Protein AF-A0A6S4TPB3-F1 (afdb_monomer)

Structure (mmCIF, N/CA/C/O backbone):
data_AF-A0A6S4TPB3-F1
#
_entry.id   AF-A0A6S4TPB3-F1
#
loop_
_atom_site.group_PDB
_atom_site.id
_atom_site.type_symbol
_atom_site.label_atom_id
_atom_site.label_alt_id
_atom_site.label_comp_id
_atom_site.label_asym_id
_atom_site.label_entity_id
_atom_site.label_seq_id
_atom_site.pdbx_PDB_ins_code
_atom_site.Cartn_x
_atom_site.Cartn_y
_atom_site.Cartn_z
_atom_site.occupancy
_atom_site.B_iso_or_equiv
_atom_site.auth_seq_id
_atom_site.auth_comp_id
_atom_site.auth_asym_id
_atom_site.auth_atom_id
_atom_site.pdbx_PDB_model_num
ATOM 1 N N . MET A 1 1 ? -7.322 -0.395 4.078 1.00 90.38 1 MET A N 1
ATOM 2 C CA . MET A 1 1 ? -8.090 0.851 3.847 1.00 90.38 1 MET A CA 1
ATOM 3 C C . MET A 1 1 ? -8.067 1.688 5.122 1.00 90.38 1 MET A C 1
ATOM 5 O O . MET A 1 1 ? -7.924 1.115 6.202 1.00 90.38 1 MET A O 1
ATOM 9 N N . LYS A 1 2 ? -8.162 3.016 5.008 1.00 94.06 2 LYS A N 1
ATOM 10 C CA . LYS A 1 2 ? -8.377 3.932 6.131 1.00 94.06 2 LYS A CA 1
ATOM 11 C C . LYS A 1 2 ? -9.705 4.663 5.930 1.00 94.06 2 LYS A C 1
ATOM 13 O O . LYS A 1 2 ? -9.808 5.492 5.024 1.00 94.06 2 LYS A O 1
ATOM 18 N N . ILE A 1 3 ? -10.679 4.342 6.773 1.00 95.12 3 ILE A N 1
ATOM 19 C CA . ILE A 1 3 ? -12.044 4.879 6.738 1.00 95.12 3 ILE A CA 1
ATOM 20 C C . ILE A 1 3 ? -12.196 5.839 7.912 1.00 95.12 3 ILE A C 1
ATOM 22 O O . ILE A 1 3 ? -11.702 5.556 9.001 1.00 95.12 3 ILE A O 1
ATOM 26 N N . ALA A 1 4 ? -12.853 6.970 7.704 1.00 95.12 4 ALA A N 1
ATOM 27 C CA . ALA A 1 4 ? -13.196 7.888 8.771 1.00 95.12 4 ALA A CA 1
ATOM 28 C C . ALA A 1 4 ? -14.699 8.124 8.794 1.00 95.12 4 ALA A C 1
ATOM 30 O O . ALA A 1 4 ? -15.259 8.591 7.810 1.00 95.12 4 ALA A O 1
ATOM 31 N N . ILE A 1 5 ? -15.338 7.808 9.912 1.00 95.12 5 ILE A N 1
ATOM 32 C CA . ILE A 1 5 ? -16.785 7.933 10.063 1.00 95.12 5 ILE A CA 1
ATOM 33 C C . ILE A 1 5 ? -17.069 9.157 10.937 1.00 95.12 5 ILE A C 1
ATOM 35 O O . ILE A 1 5 ? -16.579 9.193 12.074 1.00 95.12 5 ILE A O 1
ATOM 39 N N . PRO A 1 6 ? -17.772 10.184 10.423 1.00 94.00 6 PRO A N 1
ATOM 40 C CA . PRO A 1 6 ? -18.131 11.354 11.213 1.00 94.00 6 PRO A CA 1
ATOM 41 C C . PRO A 1 6 ? -18.925 10.974 12.464 1.00 94.00 6 PRO A C 1
ATOM 43 O O . PRO A 1 6 ? -19.665 9.994 12.476 1.00 94.00 6 PRO A O 1
ATOM 46 N N . ILE A 1 7 ? -18.762 11.757 13.525 1.00 92.56 7 ILE A N 1
ATOM 47 C CA . ILE A 1 7 ? -19.580 11.645 14.734 1.00 92.56 7 ILE A CA 1
ATOM 48 C C . ILE A 1 7 ? -20.771 12.595 14.582 1.00 92.56 7 ILE A C 1
ATOM 50 O O . ILE A 1 7 ? -20.581 13.793 14.334 1.00 92.56 7 ILE A O 1
ATOM 54 N N . VAL A 1 8 ? -21.981 12.057 14.745 1.00 88.81 8 VAL A N 1
ATOM 55 C CA . VAL A 1 8 ? -23.247 12.801 14.667 1.00 88.81 8 VAL A CA 1
ATOM 56 C C . VAL A 1 8 ? -23.288 13.862 15.780 1.00 88.81 8 VAL A C 1
ATOM 58 O O . VAL A 1 8 ? -22.854 13.579 16.895 1.00 88.81 8 VAL A O 1
ATOM 61 N N . PRO A 1 9 ? -23.792 15.088 15.545 1.00 84.12 9 PRO A N 1
ATOM 62 C CA . PRO A 1 9 ? -23.978 16.069 16.613 1.00 84.12 9 PRO A CA 1
ATOM 63 C C . PRO A 1 9 ? -24.867 15.542 17.739 1.00 84.12 9 PRO A C 1
ATOM 65 O O . PRO A 1 9 ? -25.877 14.886 17.493 1.00 84.12 9 PRO A O 1
ATOM 68 N N . GLY A 1 10 ? -24.551 15.901 18.981 1.00 83.19 10 GLY A N 1
ATOM 69 C CA . GLY A 1 10 ? -25.346 15.476 20.128 1.00 83.19 10 GLY A CA 1
ATOM 70 C C . GLY A 1 10 ? -25.009 16.216 21.415 1.00 83.19 10 GLY A C 1
ATOM 71 O O . GLY A 1 10 ? -24.474 17.323 21.416 1.00 83.19 10 GLY A O 1
ATOM 72 N N . VAL A 1 11 ? -25.296 15.581 22.552 1.00 79.44 11 VAL A N 1
ATOM 73 C CA . VAL A 1 11 ? -25.060 16.141 23.902 1.00 79.44 11 VAL A CA 1
ATOM 74 C C . VAL A 1 11 ? -23.579 16.420 24.215 1.00 79.44 11 VAL A C 1
ATOM 76 O O . VAL A 1 11 ? -23.253 17.160 25.146 1.00 79.44 11 VAL A O 1
ATOM 79 N N . TYR A 1 12 ? -22.682 15.831 23.428 1.00 83.75 12 TYR A N 1
ATOM 80 C CA . TYR A 1 12 ? -21.226 15.966 23.479 1.00 83.75 12 TYR A CA 1
ATOM 81 C C . TYR A 1 12 ? -20.685 16.972 22.448 1.00 83.75 12 TYR A C 1
ATOM 83 O O . TYR A 1 12 ? -19.485 17.020 22.198 1.00 83.75 12 TYR A O 1
ATOM 91 N N . THR A 1 13 ? -21.544 17.781 21.831 1.00 84.50 13 THR A N 1
ATOM 92 C CA . THR A 1 13 ? -21.134 18.839 20.904 1.00 84.50 13 THR A CA 1
ATOM 93 C C . THR A 1 13 ? -20.881 20.155 21.647 1.00 84.50 13 THR A C 1
ATOM 95 O O . THR A 1 13 ? -21.700 20.605 22.447 1.00 84.50 13 THR A O 1
ATOM 98 N N . GLN A 1 14 ? -19.748 20.798 21.359 1.00 77.94 14 GLN A N 1
ATOM 99 C CA . GLN A 1 14 ? -19.389 22.142 21.810 1.00 77.94 14 GLN A CA 1
ATOM 100 C C . GLN A 1 14 ? -19.292 23.090 20.614 1.00 77.94 14 GLN A C 1
ATOM 102 O O . GLN A 1 14 ? -18.435 22.908 19.754 1.00 77.94 14 GLN A O 1
ATOM 107 N N . GLY A 1 15 ? -20.121 24.139 20.589 1.00 70.31 15 GLY A N 1
ATOM 108 C CA . GLY A 1 15 ? -20.014 25.239 19.621 1.00 70.31 15 GLY A CA 1
ATOM 109 C C . GLY A 1 15 ? -19.819 24.803 18.158 1.00 70.31 15 GLY A C 1
ATOM 110 O O . GLY A 1 15 ? -20.157 23.691 17.762 1.00 70.31 15 GLY A O 1
ATOM 111 N N . GLY A 1 16 ? -19.264 25.693 17.337 1.00 62.19 16 GLY A N 1
ATOM 112 C CA . GLY A 1 16 ? -18.880 25.368 15.967 1.00 62.19 16 GLY A CA 1
ATOM 113 C C . GLY A 1 16 ? -17.705 26.218 15.500 1.00 62.19 16 GLY A C 1
ATOM 114 O O . GLY A 1 16 ? -17.687 27.427 15.731 1.00 62.19 16 GLY A O 1
ATOM 115 N N . GLN A 1 17 ? -16.725 25.586 14.861 1.00 60.69 17 GLN A N 1
ATOM 116 C CA . GLN A 1 17 ? -15.581 26.218 14.215 1.00 60.69 17 GLN A CA 1
ATOM 117 C C . GLN A 1 17 ? -15.861 26.376 12.723 1.00 60.69 17 GLN A C 1
ATOM 119 O O . GLN A 1 17 ? -16.229 25.423 12.045 1.00 60.69 17 GLN A O 1
ATOM 124 N N . SER A 1 18 ? -15.689 27.584 12.201 1.00 57.62 18 SER A N 1
ATOM 125 C CA . SER A 1 18 ? -15.836 27.865 10.772 1.00 57.62 18 SER A CA 1
ATOM 126 C C . SER A 1 18 ? -14.761 27.143 9.956 1.00 57.62 18 SER A C 1
ATOM 128 O O . SER A 1 18 ? -13.581 27.224 10.310 1.00 57.62 18 SER A O 1
ATOM 130 N N . CYS A 1 19 ? -15.151 26.464 8.875 1.00 54.72 19 CYS A N 1
ATOM 131 C CA . CYS A 1 19 ? -14.202 25.831 7.960 1.00 54.72 19 CYS A CA 1
ATOM 132 C C . CYS A 1 19 ? -13.702 26.813 6.892 1.00 54.72 19 CYS A C 1
ATOM 134 O O . CYS A 1 19 ? -14.390 27.765 6.520 1.00 54.72 19 CYS A O 1
ATOM 136 N N . TYR A 1 20 ? -12.469 26.589 6.434 1.00 48.22 20 TYR A N 1
ATOM 137 C CA . TYR A 1 20 ? -11.860 27.338 5.337 1.00 48.22 20 TYR A CA 1
ATOM 138 C C . TYR A 1 20 ? -11.882 26.447 4.098 1.00 48.22 20 TYR A C 1
ATOM 140 O O . TYR A 1 20 ? -11.286 25.371 4.122 1.00 48.22 20 TYR A O 1
ATOM 148 N N . ASP A 1 21 ? -12.587 26.854 3.042 1.00 48.59 21 ASP A N 1
ATOM 149 C CA . ASP A 1 21 ? -12.849 25.966 1.902 1.00 48.59 21 ASP A CA 1
ATOM 150 C C . ASP A 1 21 ? -11.770 25.989 0.811 1.00 48.59 21 ASP A C 1
ATOM 152 O O . ASP A 1 21 ? -11.803 25.160 -0.094 1.00 48.59 21 ASP A O 1
ATOM 156 N N . GLY A 1 22 ? -10.792 26.898 0.887 1.00 46.72 22 GLY A N 1
ATOM 157 C CA . GLY A 1 22 ? -9.635 26.967 -0.014 1.00 46.72 22 GLY A CA 1
ATOM 158 C C . GLY A 1 22 ? -9.938 27.212 -1.503 1.00 46.72 22 GLY A C 1
ATOM 159 O O . GLY A 1 22 ? -9.015 27.552 -2.239 1.00 46.72 22 GLY A O 1
ATOM 160 N N . GLN A 1 23 ? -11.191 27.082 -1.946 1.00 42.72 23 GLN A N 1
ATOM 161 C CA . GLN A 1 23 ? -11.631 27.252 -3.331 1.00 42.72 23 GLN A CA 1
ATOM 162 C C . GLN A 1 23 ? -12.417 28.551 -3.547 1.00 42.72 23 GLN A C 1
ATOM 164 O O . GLN A 1 23 ? -12.307 29.139 -4.619 1.00 42.72 23 GLN A O 1
ATOM 169 N N . SER A 1 24 ? -13.137 29.053 -2.535 1.00 37.12 24 SER A N 1
ATOM 170 C CA . SER A 1 24 ? -13.974 30.262 -2.655 1.00 37.12 24 SER A CA 1
ATOM 171 C C . SER A 1 24 ? -13.368 31.501 -1.991 1.00 37.12 24 SER A C 1
ATOM 173 O O . SER A 1 24 ? -13.939 32.586 -2.077 1.00 37.12 24 SER A O 1
ATOM 175 N N . GLY A 1 25 ? -12.272 31.353 -1.239 1.00 34.28 25 GLY A N 1
ATOM 176 C CA . GLY A 1 25 ? -11.773 32.416 -0.356 1.00 34.28 25 GLY A CA 1
ATOM 177 C C . GLY A 1 25 ? -12.753 32.799 0.769 1.00 34.28 25 GLY A C 1
ATOM 178 O O . GLY A 1 25 ? -12.584 33.852 1.382 1.00 34.28 25 GLY A O 1
ATOM 179 N N . GLY A 1 26 ? -13.766 31.965 1.041 1.00 33.31 26 GLY A N 1
ATOM 180 C CA . GLY A 1 26 ? -14.837 32.215 2.006 1.00 33.31 26 GLY A CA 1
ATOM 181 C C . GLY A 1 26 ? -14.881 31.186 3.140 1.00 33.31 26 GLY A C 1
ATOM 182 O O . GLY A 1 26 ? -14.382 30.069 3.020 1.00 33.31 26 GLY A O 1
ATOM 183 N N . LEU A 1 27 ? -15.485 31.579 4.266 1.00 40.00 27 LEU A N 1
ATOM 184 C CA . LEU A 1 27 ? -15.839 30.672 5.361 1.00 40.00 27 LEU A CA 1
ATOM 185 C C . LEU A 1 27 ? -17.149 29.957 4.987 1.00 40.00 27 LEU A C 1
ATOM 187 O O . LEU A 1 27 ? -18.155 30.631 4.765 1.00 40.00 27 LEU A O 1
ATOM 191 N N . ARG A 1 28 ? -17.162 28.621 4.943 1.00 51.31 28 ARG A N 1
ATOM 192 C CA . ARG A 1 28 ? -18.401 27.813 4.905 1.00 51.31 28 ARG A CA 1
ATOM 193 C C . ARG A 1 28 ? -18.600 27.074 6.234 1.00 51.31 28 ARG A C 1
ATOM 195 O O . ARG A 1 28 ? -17.828 27.278 7.174 1.00 51.31 28 ARG A O 1
ATOM 202 N N . ASP A 1 29 ? -19.700 26.325 6.314 1.00 53.91 29 ASP A N 1
ATOM 203 C CA . ASP A 1 29 ? -20.302 25.611 7.451 1.00 53.91 29 ASP A CA 1
ATOM 204 C C . ASP A 1 29 ? -19.450 25.435 8.716 1.00 53.91 29 ASP A C 1
ATOM 206 O O . ASP A 1 29 ? -18.277 25.055 8.704 1.00 53.91 29 ASP A O 1
ATOM 210 N N . ARG A 1 30 ? -20.076 25.685 9.868 1.00 63.53 30 ARG A N 1
ATOM 211 C CA . ARG A 1 30 ? -19.435 25.467 11.163 1.00 63.53 30 ARG A CA 1
ATOM 212 C C . ARG A 1 30 ? -19.332 23.967 11.444 1.00 63.53 30 ARG A C 1
ATOM 214 O O . ARG A 1 30 ? -20.343 23.320 11.695 1.00 63.53 30 ARG A O 1
ATOM 221 N N . LEU A 1 31 ? -18.111 23.438 11.485 1.00 78.19 31 LEU A N 1
ATOM 222 C CA . LEU A 1 31 ? -17.837 22.109 12.025 1.00 78.19 31 LEU A CA 1
ATOM 223 C C . LEU A 1 31 ? -17.945 22.161 13.546 1.00 78.19 31 LEU A C 1
ATOM 225 O O . LEU A 1 31 ? -17.291 22.976 14.197 1.00 78.19 31 LEU A O 1
ATOM 229 N N . TRP A 1 32 ? -18.758 21.295 14.134 1.00 80.69 32 TRP A N 1
ATOM 230 C CA . TRP A 1 32 ? -18.846 21.204 15.587 1.00 80.69 32 TRP A CA 1
ATOM 231 C C . TRP A 1 32 ? -17.555 20.676 16.212 1.00 80.69 32 TRP A C 1
ATOM 233 O O . TRP A 1 32 ? -16.871 19.815 15.654 1.00 80.69 32 TRP A O 1
ATOM 243 N N . VAL A 1 33 ? -17.255 21.168 17.415 1.00 85.12 33 VAL A N 1
ATOM 244 C CA . VAL A 1 33 ? -16.157 20.655 18.237 1.00 85.12 33 VAL A CA 1
ATOM 245 C C . VAL A 1 33 ? -16.698 19.540 19.125 1.00 85.12 33 VAL A C 1
ATOM 247 O O . VAL A 1 33 ? -17.752 19.674 19.746 1.00 85.12 33 VAL A O 1
ATOM 250 N N . LEU A 1 34 ? -15.982 18.422 19.190 1.00 89.19 34 LEU A N 1
ATOM 251 C CA . LEU A 1 34 ? -16.302 17.319 20.090 1.00 89.19 34 LEU A CA 1
ATOM 252 C C . LEU A 1 34 ? -15.844 17.628 21.522 1.00 89.19 34 LEU A C 1
ATOM 254 O O . LEU A 1 34 ? -14.660 17.889 21.748 1.00 89.19 34 LEU A O 1
ATOM 258 N N . ASP A 1 35 ? -16.759 17.516 22.482 1.00 90.44 35 ASP A N 1
ATOM 259 C CA . ASP A 1 35 ? -16.462 17.416 23.909 1.00 90.44 35 ASP A CA 1
ATOM 260 C C . ASP A 1 35 ? -15.967 16.001 24.223 1.00 90.44 35 ASP A C 1
ATOM 262 O O . ASP A 1 35 ? -16.756 15.086 24.474 1.00 90.44 35 ASP A O 1
ATOM 266 N N . PHE A 1 36 ? -14.647 15.809 24.190 1.00 90.31 36 PHE A N 1
ATOM 267 C CA . PHE A 1 36 ? -14.046 14.503 24.459 1.00 90.31 36 PHE A CA 1
ATOM 268 C C . PHE A 1 36 ? -14.436 13.948 25.832 1.00 90.31 36 PHE A C 1
ATOM 270 O O . PHE A 1 36 ? -14.666 12.748 25.935 1.00 90.31 36 PHE A O 1
ATOM 277 N N . ALA A 1 37 ? -14.546 14.788 26.867 1.00 89.00 37 ALA A N 1
ATOM 278 C CA . ALA A 1 37 ? -14.877 14.328 28.214 1.00 89.00 37 ALA A CA 1
ATOM 279 C C . ALA A 1 37 ? -16.302 13.768 28.275 1.00 89.00 37 ALA A C 1
ATOM 281 O O . ALA A 1 37 ? -16.506 12.661 28.773 1.00 89.00 37 ALA A O 1
ATOM 282 N N . LYS A 1 38 ? -17.282 14.491 27.714 1.00 90.25 38 LYS A N 1
ATOM 283 C CA . LYS A 1 38 ? -18.666 13.998 27.637 1.00 90.25 38 LYS A CA 1
ATOM 284 C C . LYS A 1 38 ? -18.782 12.765 26.753 1.00 90.25 38 LYS A C 1
ATOM 286 O O . LYS A 1 38 ? -19.474 11.822 27.122 1.00 90.25 38 LYS A O 1
ATOM 291 N N . PHE A 1 39 ? -18.100 12.759 25.609 1.00 90.94 39 PHE A N 1
ATOM 292 C CA . PHE A 1 39 ? -18.124 11.615 24.704 1.00 90.94 39 PHE A CA 1
ATOM 293 C C . PHE A 1 39 ? -17.529 10.365 25.365 1.00 90.94 39 PHE A C 1
ATOM 295 O O . PHE A 1 39 ? -18.116 9.289 25.282 1.00 90.94 39 PHE A O 1
ATOM 302 N N . ALA A 1 40 ? -16.422 10.505 26.099 1.00 89.38 40 ALA A N 1
ATOM 303 C CA . ALA A 1 40 ? -15.818 9.411 26.855 1.00 89.38 40 ALA A CA 1
ATOM 304 C C . ALA A 1 40 ? -16.674 8.931 28.026 1.00 89.38 40 ALA A C 1
ATOM 306 O O . ALA A 1 40 ? -16.785 7.728 28.236 1.00 89.38 40 ALA A O 1
ATOM 307 N N . ALA A 1 41 ? -17.331 9.841 28.747 1.00 87.31 41 ALA A N 1
ATOM 308 C CA . ALA A 1 41 ? -18.255 9.466 29.813 1.00 87.31 41 ALA A CA 1
ATOM 309 C C . ALA A 1 41 ? -19.446 8.637 29.298 1.00 87.31 41 ALA A C 1
ATOM 311 O O . ALA A 1 41 ? -19.940 7.774 30.017 1.00 87.31 41 ALA A O 1
ATOM 312 N N . LEU A 1 42 ? -19.892 8.887 28.062 1.00 87.56 42 LEU A N 1
ATOM 313 C CA . LEU A 1 42 ? -20.992 8.153 27.431 1.00 87.56 42 LEU A CA 1
ATOM 314 C C . LEU A 1 42 ? -20.561 6.808 26.846 1.00 87.56 42 LEU A C 1
ATOM 316 O O . LEU A 1 42 ? -21.294 5.834 26.961 1.00 87.56 42 LEU A O 1
ATOM 320 N N . THR A 1 43 ? -19.393 6.765 26.208 1.00 86.88 43 THR A N 1
ATOM 321 C CA . THR A 1 43 ? -18.964 5.616 25.391 1.00 86.88 43 THR A CA 1
ATOM 322 C C . THR A 1 43 ? -17.931 4.720 26.071 1.00 86.88 43 THR A C 1
ATOM 324 O O . THR A 1 43 ? -17.576 3.674 25.539 1.00 86.88 43 THR A O 1
ATOM 327 N N . GLY A 1 44 ? -17.393 5.134 27.220 1.00 85.94 44 GLY A N 1
ATOM 328 C CA . GLY A 1 44 ? -16.369 4.388 27.951 1.00 85.94 44 GLY A CA 1
ATOM 329 C C . GLY A 1 44 ? -14.978 4.398 27.305 1.00 85.94 44 GLY A C 1
ATOM 330 O O . GLY A 1 44 ? -14.087 3.700 27.791 1.00 85.94 44 GLY A O 1
ATOM 331 N N . ILE A 1 45 ? -14.757 5.173 26.235 1.00 87.31 45 ILE A N 1
ATOM 332 C CA . ILE A 1 45 ? -13.441 5.253 25.587 1.00 87.31 45 ILE A CA 1
ATOM 333 C C . ILE A 1 45 ? -12.389 5.869 26.513 1.00 87.31 45 ILE A C 1
ATOM 335 O O . ILE A 1 45 ? -12.651 6.780 27.302 1.00 87.31 45 ILE A O 1
ATOM 339 N N . SER A 1 46 ? -11.151 5.406 26.366 1.00 86.75 46 SER A N 1
ATOM 340 C CA . SER A 1 46 ? -10.025 5.950 27.118 1.00 86.75 46 SER A CA 1
ATOM 341 C C . SER A 1 46 ? -9.490 7.238 26.481 1.00 86.75 46 SER A C 1
ATOM 343 O O . SER A 1 46 ? -9.407 7.366 25.261 1.00 86.75 46 SER A O 1
ATOM 345 N N . LEU A 1 47 ? -9.106 8.213 27.308 1.00 89.06 47 LEU A N 1
ATOM 346 C CA . LEU A 1 47 ? -8.538 9.486 26.856 1.00 89.06 47 LEU A CA 1
ATOM 347 C C . LEU A 1 47 ? -7.117 9.679 27.381 1.00 89.06 47 LEU A C 1
ATOM 349 O O . LEU A 1 47 ? -6.726 9.135 28.413 1.00 89.06 47 LEU A O 1
ATOM 353 N N . ARG A 1 48 ? -6.356 10.524 26.687 1.00 87.69 48 ARG A N 1
ATOM 354 C CA . ARG A 1 48 ? -5.092 11.097 27.152 1.00 87.69 48 ARG A CA 1
ATOM 355 C C . ARG A 1 48 ? -5.237 12.606 27.286 1.00 87.69 48 ARG A C 1
ATOM 357 O O . ARG A 1 48 ? -5.752 13.257 26.381 1.00 87.69 48 ARG A O 1
ATOM 364 N N . ALA A 1 49 ? -4.735 13.157 28.382 1.00 88.00 49 ALA A N 1
ATOM 365 C CA . ALA A 1 49 ? -4.580 14.596 28.558 1.00 88.00 49 ALA A CA 1
ATOM 366 C C . ALA A 1 49 ? -3.150 14.999 28.192 1.00 88.00 49 ALA A C 1
ATOM 368 O O . ALA A 1 49 ? -2.204 14.332 28.620 1.00 88.00 49 ALA A O 1
ATOM 369 N N . ARG A 1 50 ? -2.976 16.079 27.420 1.00 86.25 50 ARG A N 1
ATOM 370 C CA . ARG A 1 50 ? -1.633 16.633 27.179 1.00 86.25 50 ARG A CA 1
ATOM 371 C C . ARG A 1 50 ? -1.155 17.494 28.347 1.00 86.25 50 ARG A C 1
ATOM 373 O O . ARG A 1 50 ? 0.043 17.542 28.608 1.00 86.25 50 ARG A O 1
ATOM 380 N N . SER A 1 51 ? -2.079 18.138 29.057 1.00 87.25 51 SER A N 1
ATOM 381 C CA . SER A 1 51 ? -1.759 18.998 30.192 1.00 87.25 51 SER A CA 1
ATOM 382 C C . SER A 1 51 ? -2.636 18.666 31.395 1.00 87.25 51 SER A C 1
ATOM 384 O O . SER A 1 51 ? -3.855 18.504 31.279 1.00 87.25 51 SER A O 1
ATOM 386 N N . VAL A 1 52 ? -1.987 18.552 32.553 1.00 89.06 52 VAL A N 1
ATOM 387 C CA . VAL A 1 52 ? -2.621 18.325 33.852 1.00 89.06 52 VAL A CA 1
ATOM 388 C C . VAL A 1 52 ? -2.188 19.456 34.768 1.00 89.06 52 VAL A C 1
ATOM 390 O O . VAL A 1 52 ? -1.004 19.590 35.076 1.00 89.06 52 VAL A O 1
ATOM 393 N N . THR A 1 53 ? -3.143 20.273 35.188 1.00 90.75 53 THR A N 1
ATOM 394 C CA . THR A 1 53 ? -2.940 21.295 36.218 1.00 90.75 53 THR A CA 1
ATOM 395 C C . THR A 1 53 ? -3.652 20.868 37.493 1.00 90.75 53 THR A C 1
ATOM 397 O O . THR A 1 53 ? -4.493 19.975 37.469 1.00 90.75 53 THR A O 1
ATOM 400 N N . PHE A 1 54 ? -3.308 21.464 38.629 1.00 89.44 54 PHE A N 1
ATOM 401 C CA . PHE A 1 54 ? -4.004 21.214 39.889 1.00 89.44 54 PHE A CA 1
ATOM 402 C C . PHE A 1 54 ? -4.733 22.487 40.300 1.00 89.44 54 PHE A C 1
ATOM 404 O O . PHE A 1 54 ? -4.178 23.579 40.208 1.00 89.44 54 PHE A O 1
ATOM 411 N N . SER A 1 55 ? -5.987 22.342 40.711 1.00 89.56 55 SER A N 1
ATOM 412 C CA . SER A 1 55 ? -6.753 23.427 41.328 1.00 89.56 55 SER A CA 1
ATOM 413 C C . SER A 1 55 ? -6.169 23.820 42.686 1.00 89.56 55 SER A C 1
ATOM 415 O O . SER A 1 55 ? -5.420 23.054 43.294 1.00 89.56 55 SER A O 1
ATOM 417 N N . ASP A 1 56 ? -6.607 24.964 43.214 1.00 88.00 56 ASP A N 1
ATOM 418 C CA . ASP A 1 56 ? -6.260 25.429 44.565 1.00 88.00 56 ASP A CA 1
ATOM 419 C C . ASP A 1 56 ? -6.649 24.420 45.666 1.00 88.00 56 ASP A C 1
ATOM 421 O O . ASP A 1 56 ? -6.046 24.389 46.734 1.00 88.00 56 ASP A O 1
ATOM 425 N N . ALA A 1 57 ? -7.623 23.542 45.394 1.00 88.88 57 ALA A N 1
ATOM 426 C CA . ALA A 1 57 ? -8.041 22.445 46.271 1.00 88.88 57 ALA A CA 1
ATOM 427 C C . ALA A 1 57 ? -7.251 21.133 46.054 1.00 88.88 57 ALA A C 1
ATOM 429 O O . ALA A 1 57 ? -7.639 20.082 46.567 1.00 88.88 57 ALA A O 1
ATOM 430 N N . GLY A 1 58 ? -6.182 21.157 45.251 1.00 86.75 58 GLY A N 1
ATOM 431 C CA . GLY A 1 58 ? -5.333 19.999 44.952 1.00 86.75 58 GLY A CA 1
ATOM 432 C C . GLY A 1 58 ? -5.952 18.968 44.000 1.00 86.75 58 GLY A C 1
ATOM 433 O O . GLY A 1 58 ? -5.384 17.894 43.820 1.00 86.75 58 GLY A O 1
ATOM 434 N N . GLN A 1 59 ? -7.101 19.262 43.381 1.00 84.88 59 GLN A N 1
ATOM 435 C CA . GLN A 1 59 ? -7.744 18.354 42.422 1.00 84.88 59 GLN A CA 1
ATOM 436 C C . GLN A 1 59 ? -7.145 18.509 41.019 1.00 84.88 59 GLN A C 1
ATOM 438 O O . GLN A 1 59 ? -6.977 19.655 40.582 1.00 84.88 59 GLN A O 1
ATOM 443 N N . PRO A 1 60 ? -6.862 17.406 40.300 1.00 85.44 60 PRO A N 1
ATOM 444 C CA . PRO A 1 60 ? -6.330 17.465 38.945 1.00 85.44 60 PRO A CA 1
ATOM 445 C C . PRO A 1 60 ? -7.387 17.970 37.953 1.00 85.44 60 PRO A C 1
ATOM 447 O O . PRO A 1 60 ? -8.517 17.486 37.911 1.00 85.44 60 PRO A O 1
ATOM 450 N N . ILE A 1 61 ? -6.991 18.926 37.120 1.00 85.25 61 ILE A N 1
ATOM 451 C CA . ILE A 1 61 ? -7.735 19.464 35.986 1.00 85.25 61 ILE A CA 1
ATOM 452 C C . ILE A 1 61 ? -7.032 18.987 34.716 1.00 85.25 61 ILE A C 1
ATOM 454 O O . ILE A 1 61 ? -5.860 19.285 34.478 1.00 85.25 61 ILE A O 1
ATOM 458 N N . PHE A 1 62 ? -7.760 18.246 33.886 1.00 86.69 62 PHE A N 1
ATOM 459 C CA . PHE A 1 62 ? -7.254 17.714 32.626 1.00 86.69 62 PHE A CA 1
ATOM 460 C C . PHE A 1 62 ? -7.625 18.644 31.473 1.00 86.69 62 PHE A C 1
ATOM 462 O O . PHE A 1 62 ? -8.789 19.005 31.305 1.00 86.69 62 PHE A O 1
ATOM 469 N N . SER A 1 63 ? -6.641 19.007 30.657 1.00 83.62 63 SER A N 1
ATOM 470 C CA . SER A 1 63 ? -6.828 19.843 29.470 1.00 83.62 63 SER A CA 1
ATOM 471 C C . SER A 1 63 ? -6.168 19.211 28.247 1.00 83.62 63 SER A C 1
ATOM 473 O O . SER A 1 63 ? -5.327 18.313 28.362 1.00 83.62 63 SER A O 1
ATOM 475 N N . GLU A 1 64 ? -6.599 19.653 27.061 1.00 84.00 64 GLU A N 1
ATOM 476 C CA . GLU A 1 64 ? -6.164 19.094 25.774 1.00 84.00 64 GLU A CA 1
ATOM 477 C C . GLU A 1 64 ? -6.380 17.575 25.696 1.00 84.00 64 GLU A C 1
ATOM 479 O O . GLU A 1 64 ? -5.462 16.789 25.443 1.00 84.00 64 GLU A O 1
ATOM 484 N N . LEU A 1 65 ? -7.620 17.161 25.964 1.00 88.56 65 LEU A N 1
ATOM 485 C CA . LEU A 1 65 ? -8.024 15.765 25.872 1.00 88.56 65 LEU A CA 1
ATOM 486 C C . LEU A 1 65 ? -7.960 15.281 24.421 1.00 88.56 65 LEU A C 1
ATOM 488 O O . LEU A 1 65 ? -8.445 15.936 23.499 1.00 88.56 65 LEU A O 1
ATOM 492 N N . THR A 1 66 ? -7.374 14.106 24.238 1.00 90.81 66 THR A N 1
ATOM 493 C CA . THR A 1 66 ? -7.233 13.424 22.952 1.00 90.81 66 THR A CA 1
ATOM 494 C C . THR A 1 66 ? -7.480 11.933 23.128 1.00 90.81 66 THR A C 1
ATOM 496 O O . THR A 1 66 ? -7.297 11.386 24.214 1.00 90.81 66 THR A O 1
ATOM 499 N N . HIS A 1 67 ? -7.875 11.255 22.056 1.00 90.44 67 HIS A N 1
ATOM 500 C CA . HIS A 1 67 ? -7.896 9.796 22.009 1.00 90.44 67 HIS A CA 1
ATOM 501 C C . HIS A 1 67 ? -6.619 9.313 21.316 1.00 90.44 67 HIS A C 1
ATOM 503 O O . HIS A 1 67 ? -6.223 9.845 20.276 1.00 90.44 67 HIS A O 1
ATOM 509 N N . ALA A 1 68 ? -5.920 8.362 21.931 1.00 86.19 68 ALA A N 1
ATOM 510 C CA . ALA A 1 68 ? -4.722 7.778 21.342 1.00 86.19 68 ALA A CA 1
ATOM 511 C C . ALA A 1 68 ? -5.092 6.589 20.466 1.00 86.19 68 ALA A C 1
ATOM 513 O O . ALA A 1 68 ? -6.085 5.923 20.726 1.00 86.19 68 ALA A O 1
ATOM 514 N N . PHE A 1 69 ? -4.249 6.278 19.479 1.00 84.75 69 PHE A N 1
ATOM 515 C CA . PHE A 1 69 ? -4.433 5.050 18.716 1.00 84.75 69 PHE A CA 1
ATOM 516 C C . PHE A 1 69 ? -4.506 3.845 19.651 1.00 84.75 69 PHE A C 1
ATOM 518 O O . PHE A 1 69 ? -3.578 3.585 20.423 1.00 84.75 69 PHE A O 1
ATOM 525 N N . GLU A 1 70 ? -5.592 3.100 19.524 1.00 83.06 70 GLU A N 1
ATOM 526 C CA . GLU A 1 70 ? -5.784 1.826 20.190 1.00 83.06 70 GLU A CA 1
ATOM 527 C C . GLU A 1 70 ? -6.081 0.737 19.163 1.00 83.06 70 GLU A C 1
ATOM 529 O O . GLU A 1 70 ? -6.525 1.002 18.045 1.00 83.06 70 GLU A O 1
ATOM 534 N N . SER A 1 71 ? -5.760 -0.501 19.526 1.00 81.69 71 SER A N 1
ATOM 535 C CA . SER A 1 71 ? -6.027 -1.676 18.705 1.00 81.69 71 SER A CA 1
ATOM 536 C C . SER A 1 71 ? -7.218 -2.403 19.301 1.00 81.69 71 SER A C 1
ATOM 538 O O . SER A 1 71 ? -7.079 -3.091 20.313 1.00 81.69 71 SER A O 1
ATOM 540 N N . LEU A 1 72 ? -8.374 -2.261 18.669 1.00 74.38 72 LEU A N 1
ATOM 541 C CA . LEU A 1 72 ? -9.608 -2.877 19.123 1.00 74.38 72 LEU A CA 1
ATOM 542 C C . LEU A 1 72 ? -9.588 -4.385 18.859 1.00 74.38 72 LEU A C 1
ATOM 544 O O . LEU A 1 72 ? -9.180 -4.792 17.764 1.00 74.38 72 LEU A O 1
ATOM 548 N N . PRO A 1 73 ? -10.041 -5.219 19.812 1.00 67.44 73 PRO A N 1
ATOM 549 C CA . PRO A 1 73 ? -10.285 -6.629 19.552 1.00 67.44 73 PRO A CA 1
ATOM 550 C C . PRO A 1 73 ? -11.346 -6.753 18.459 1.00 67.44 73 PRO A C 1
ATOM 552 O O . PRO A 1 73 ? -12.479 -6.319 18.631 1.00 67.44 73 PRO A O 1
ATOM 555 N N . SER A 1 74 ? -10.980 -7.343 17.330 1.00 60.97 74 SER A N 1
ATOM 556 C CA . SER A 1 74 ? -11.904 -7.610 16.232 1.00 60.97 74 SER A CA 1
ATOM 557 C C . SER A 1 74 ? -11.667 -9.021 15.719 1.00 60.97 74 SER A C 1
ATOM 559 O O . SER A 1 74 ? -10.557 -9.524 15.879 1.00 60.97 74 SER A O 1
ATOM 561 N N . SER A 1 75 ? -12.698 -9.646 15.145 1.00 61.41 75 SER A N 1
ATOM 562 C CA . SER A 1 75 ? -12.742 -11.035 14.663 1.00 61.41 75 SER A CA 1
ATOM 563 C C . SER A 1 75 ? -11.519 -11.885 15.038 1.00 61.41 75 SER A C 1
ATOM 565 O O . SER A 1 75 ? -11.517 -12.568 16.058 1.00 61.41 75 SER A O 1
ATOM 567 N N . HIS A 1 76 ? -10.437 -11.766 14.263 1.00 58.12 76 HIS A N 1
ATOM 568 C CA . HIS A 1 76 ? -9.198 -12.484 14.530 1.00 58.12 76 HIS A CA 1
ATOM 569 C C . HIS A 1 76 ? -7.929 -11.611 14.618 1.00 58.12 76 HIS A C 1
ATOM 571 O O . HIS A 1 76 ? -6.818 -12.129 14.740 1.00 58.12 76 HIS A O 1
ATOM 577 N N . SER A 1 77 ? -8.056 -10.282 14.545 1.00 66.06 77 SER A N 1
ATOM 578 C CA . SER A 1 77 ? -6.921 -9.351 14.629 1.00 66.06 77 SER A CA 1
ATOM 579 C C . SER A 1 77 ? -7.322 -7.984 15.193 1.00 66.06 77 SER A C 1
ATOM 581 O O . SER A 1 77 ? -8.461 -7.763 15.586 1.00 66.06 77 SER A O 1
ATOM 583 N N . GLY A 1 78 ? -6.374 -7.058 15.323 1.00 73.25 78 GLY A N 1
ATOM 584 C CA . GLY A 1 78 ? -6.657 -5.712 15.816 1.00 73.25 78 GLY A CA 1
ATOM 585 C C . GLY A 1 78 ? -7.180 -4.773 14.728 1.00 73.25 78 GLY A C 1
ATOM 586 O O . GLY A 1 78 ? -6.587 -4.708 13.650 1.00 73.25 78 GLY A O 1
ATOM 587 N N . ILE A 1 79 ? -8.217 -3.980 15.015 1.00 82.19 79 ILE A N 1
ATOM 588 C CA . ILE A 1 79 ? -8.532 -2.774 14.227 1.00 82.19 79 ILE A CA 1
ATOM 589 C C . ILE A 1 79 ? -7.853 -1.587 14.896 1.00 82.19 79 ILE A C 1
ATOM 591 O O . ILE A 1 79 ? -8.153 -1.276 16.046 1.00 82.19 79 ILE A O 1
ATOM 595 N N . ALA A 1 80 ? -6.955 -0.903 14.183 1.00 87.75 80 ALA A N 1
ATOM 596 C CA . ALA A 1 80 ? -6.408 0.347 14.688 1.00 87.75 80 ALA A CA 1
ATOM 597 C C . ALA A 1 80 ? -7.477 1.439 14.587 1.00 87.75 80 ALA A C 1
ATOM 599 O O . ALA A 1 80 ? -8.014 1.687 13.504 1.00 87.75 80 ALA A O 1
ATOM 600 N N . MET A 1 81 ? -7.766 2.087 15.708 1.00 91.44 81 MET A N 1
ATOM 601 C CA . MET A 1 81 ? -8.823 3.079 15.840 1.00 91.44 81 MET A CA 1
ATOM 602 C C . MET A 1 81 ? -8.291 4.328 16.541 1.00 91.44 81 MET A C 1
ATOM 604 O O . MET A 1 81 ? -7.484 4.236 17.467 1.00 91.44 81 MET A O 1
ATOM 608 N N . VAL A 1 82 ? -8.735 5.501 16.088 1.00 94.00 82 VAL A N 1
ATOM 609 C CA . VAL A 1 82 ? -8.517 6.766 16.795 1.00 94.00 82 VAL A CA 1
ATOM 610 C C . VAL A 1 82 ? -9.704 7.708 16.638 1.00 94.00 82 VAL A C 1
ATOM 612 O O . VAL A 1 82 ? -10.254 7.830 15.543 1.00 94.00 82 VAL A O 1
ATOM 615 N N . ILE A 1 83 ? -10.068 8.426 17.700 1.00 93.62 83 ILE A N 1
ATOM 616 C CA . ILE A 1 83 ? -11.026 9.534 17.618 1.00 93.62 83 ILE A CA 1
ATOM 617 C C . ILE A 1 83 ? -10.289 10.841 17.381 1.00 93.62 83 ILE A C 1
ATOM 619 O O . ILE A 1 83 ? -9.353 11.205 18.096 1.00 93.62 83 ILE A O 1
ATOM 623 N N . ARG A 1 84 ? -10.725 11.567 16.356 1.00 93.50 84 ARG A N 1
ATOM 624 C CA . ARG A 1 84 ? -10.122 12.825 15.929 1.00 93.50 84 ARG A CA 1
ATOM 625 C C . ARG A 1 84 ? -11.113 13.958 16.109 1.00 93.50 84 ARG A C 1
ATOM 627 O O . ARG A 1 84 ? -12.285 13.828 15.764 1.00 93.50 84 ARG A O 1
ATOM 634 N N . GLN A 1 85 ? -10.598 15.086 16.585 1.00 91.56 85 GLN A N 1
ATOM 635 C CA . GLN A 1 85 ? -11.319 16.350 16.553 1.00 91.56 85 GLN A CA 1
ATOM 636 C C . GLN A 1 85 ? -11.572 16.793 15.102 1.00 91.56 85 GLN A C 1
ATOM 638 O O . GLN A 1 85 ? -10.852 16.382 14.178 1.00 91.56 85 GLN A O 1
ATOM 643 N N . ALA A 1 86 ? -12.571 17.658 14.924 1.00 88.25 86 ALA A N 1
ATOM 644 C CA . ALA A 1 86 ? -12.753 18.411 13.695 1.00 88.25 86 ALA A CA 1
ATOM 645 C C . ALA A 1 86 ? -11.459 19.142 13.298 1.00 88.25 86 ALA A C 1
ATOM 647 O O . ALA A 1 86 ? -10.726 19.664 14.139 1.00 88.25 86 ALA A O 1
ATOM 648 N N . CYS A 1 87 ? -11.173 19.157 12.000 1.00 86.12 87 CYS A N 1
ATOM 649 C CA . CYS A 1 87 ? -10.047 19.852 11.397 1.00 86.12 87 CYS A CA 1
ATOM 650 C C . CYS A 1 87 ? -10.580 20.816 10.326 1.00 86.12 87 CYS A C 1
ATOM 652 O O . CYS A 1 87 ? -10.762 20.410 9.173 1.00 86.12 87 CYS A O 1
ATOM 654 N N . PRO A 1 88 ? -10.830 22.089 10.694 1.00 77.56 88 PRO A N 1
ATOM 655 C CA . PRO A 1 88 ? -11.380 23.098 9.789 1.00 77.56 88 PRO A CA 1
ATOM 656 C C . PRO A 1 88 ? -10.532 23.359 8.543 1.00 77.56 88 PRO A C 1
ATOM 658 O O . PRO A 1 88 ? -11.084 23.670 7.494 1.00 77.56 88 PRO A O 1
ATOM 661 N N . GLN A 1 89 ? -9.207 23.202 8.641 1.00 76.44 89 GLN A N 1
ATOM 662 C CA . GLN A 1 89 ? -8.268 23.421 7.532 1.00 76.44 89 GLN A CA 1
ATOM 663 C C . GLN A 1 89 ? -8.393 22.365 6.432 1.00 76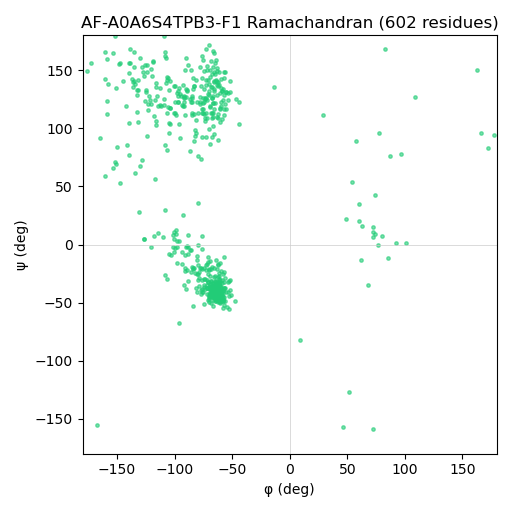.44 89 GLN A C 1
ATOM 665 O O . GLN A 1 89 ? -8.051 22.625 5.285 1.00 76.44 89 GLN A O 1
ATOM 670 N N . SER A 1 90 ? -8.838 21.160 6.785 1.00 74.00 90 SER A N 1
ATOM 671 C CA . SER A 1 90 ? -9.016 20.051 5.842 1.00 74.00 90 SER A CA 1
ATOM 672 C C . SER A 1 90 ? -10.490 19.719 5.607 1.00 74.00 90 SER A C 1
ATOM 674 O O . SER A 1 90 ? -10.781 18.704 4.980 1.00 74.00 90 SER A O 1
ATOM 676 N N . GLY A 1 91 ? -11.412 20.524 6.151 1.00 79.12 91 GLY A N 1
ATOM 677 C CA . GLY A 1 91 ? -12.855 20.280 6.079 1.00 79.12 91 GLY A CA 1
ATOM 678 C C . GLY A 1 91 ? -13.302 18.955 6.711 1.00 79.12 91 GLY A C 1
ATOM 679 O O . GLY A 1 91 ? -14.362 18.445 6.367 1.00 79.12 91 GLY A O 1
ATOM 680 N N . LEU A 1 92 ? -12.497 18.354 7.596 1.00 86.69 92 LEU A N 1
ATOM 681 C CA . LEU A 1 92 ? -12.813 17.052 8.188 1.00 86.69 92 LEU A CA 1
ATOM 682 C C . LEU A 1 92 ? -13.586 17.238 9.500 1.00 86.69 92 LEU A C 1
ATOM 684 O O . LEU A 1 92 ? -13.070 17.912 10.394 1.00 86.69 92 LEU A O 1
ATOM 688 N N . PRO A 1 93 ? -14.757 16.606 9.682 1.00 89.75 93 PRO A N 1
ATOM 689 C CA . PRO A 1 93 ? -15.495 16.680 10.938 1.00 89.75 93 PRO A CA 1
ATOM 690 C C . PRO A 1 93 ? -14.790 15.903 12.060 1.00 89.75 93 PRO A C 1
ATOM 692 O O . PRO A 1 93 ? -13.813 15.167 11.836 1.00 89.75 93 PRO A O 1
ATOM 695 N N . ALA A 1 94 ? -15.300 16.065 13.285 1.00 92.31 94 ALA A N 1
ATOM 696 C CA . ALA A 1 94 ? -14.994 15.136 14.365 1.00 92.31 94 ALA A CA 1
ATOM 697 C C . ALA A 1 94 ? -15.438 13.729 13.945 1.00 92.31 94 ALA A C 1
ATOM 699 O O . ALA A 1 94 ? -16.521 13.559 13.384 1.00 92.31 94 ALA A O 1
ATOM 700 N N . ARG A 1 95 ? -14.569 12.735 14.129 1.00 93.88 95 ARG A N 1
ATOM 701 C CA . ARG A 1 95 ? -14.719 11.429 13.470 1.00 93.88 95 ARG A CA 1
ATOM 702 C C . ARG A 1 95 ? -13.964 10.325 14.190 1.00 93.88 95 ARG A C 1
ATOM 704 O O . ARG A 1 95 ? -12.975 10.588 14.879 1.00 93.88 95 ARG A O 1
ATOM 711 N N . VAL A 1 96 ? -14.368 9.090 13.928 1.00 94.94 96 VAL A N 1
ATOM 712 C CA . VAL A 1 96 ? -13.603 7.890 14.270 1.00 94.94 96 VAL A CA 1
ATOM 713 C C . VAL A 1 96 ? -12.878 7.400 13.025 1.00 94.94 96 VAL A C 1
ATOM 715 O O . VAL A 1 96 ? -13.497 7.143 11.996 1.00 94.94 96 VAL A O 1
ATOM 718 N N . GLU A 1 97 ? -11.554 7.295 13.095 1.00 95.50 97 GLU A N 1
ATOM 719 C CA . GLU A 1 97 ? -10.732 6.742 12.021 1.00 95.50 97 GLU A CA 1
ATOM 720 C C . GLU A 1 97 ? -10.426 5.271 12.300 1.00 95.50 97 GLU A C 1
ATOM 722 O O . GLU A 1 97 ? -9.796 4.952 13.306 1.00 95.50 97 GLU A O 1
ATOM 727 N N . PHE A 1 98 ? -10.798 4.399 11.366 1.00 93.31 98 PHE A N 1
ATOM 728 C CA . PHE A 1 98 ? -10.455 2.983 11.349 1.00 93.31 98 PHE A CA 1
ATOM 729 C C . PHE A 1 98 ? -9.369 2.714 10.311 1.00 93.31 98 PHE A C 1
ATOM 731 O O . PHE A 1 98 ? -9.462 3.143 9.158 1.00 93.31 98 PHE A O 1
ATOM 738 N N . GLN A 1 99 ? -8.342 1.964 10.700 1.00 90.44 99 GLN A N 1
ATOM 739 C CA . GLN A 1 99 ? -7.294 1.497 9.803 1.00 90.44 99 GLN A CA 1
ATOM 740 C C . GLN A 1 99 ? -7.051 0.005 10.021 1.00 90.44 99 GLN A C 1
ATOM 742 O O . GLN A 1 99 ? -6.549 -0.415 11.062 1.00 90.44 99 GLN A O 1
ATOM 747 N N . CYS A 1 100 ? -7.363 -0.802 9.007 1.00 86.31 100 CYS A N 1
ATOM 748 C CA . CYS A 1 100 ? -7.060 -2.228 9.026 1.00 86.31 100 CYS A CA 1
ATOM 749 C C . CYS A 1 100 ? -6.899 -2.810 7.609 1.00 86.31 100 CYS A C 1
ATOM 751 O O . CYS A 1 100 ? -7.249 -2.190 6.595 1.00 86.31 100 CYS A O 1
ATOM 753 N N . SER A 1 101 ? -6.316 -4.007 7.555 1.00 90.06 101 SER A N 1
ATOM 754 C CA . SER A 1 101 ? -6.282 -4.872 6.379 1.00 90.06 101 SER A CA 1
ATOM 755 C C . SER A 1 101 ? -7.486 -5.817 6.448 1.00 90.06 101 SER A C 1
ATOM 757 O O . SER A 1 101 ? -7.545 -6.620 7.380 1.00 90.06 101 SER A O 1
ATOM 759 N N . PRO A 1 102 ? -8.408 -5.780 5.472 1.00 91.44 102 PRO A N 1
ATOM 760 C CA . PRO A 1 102 ? -9.604 -6.620 5.506 1.00 91.44 102 PRO A CA 1
ATOM 761 C C . PRO A 1 102 ? -9.239 -8.115 5.457 1.00 91.44 102 PRO A C 1
ATOM 763 O O . PRO A 1 102 ? -9.821 -8.906 6.185 1.00 91.44 102 PRO A O 1
ATOM 766 N N . ALA A 1 103 ? -8.164 -8.488 4.751 1.00 90.62 103 ALA A N 1
ATOM 767 C CA . ALA A 1 103 ? -7.625 -9.851 4.767 1.00 90.62 103 ALA A CA 1
ATOM 768 C C . ALA A 1 103 ? -7.189 -10.315 6.169 1.00 90.62 103 ALA A C 1
ATOM 770 O O . ALA A 1 103 ? -7.402 -11.463 6.533 1.00 90.62 103 ALA A O 1
ATOM 771 N N . THR A 1 104 ? -6.620 -9.421 6.989 1.00 89.19 104 THR A N 1
ATOM 772 C CA . THR A 1 104 ? -6.208 -9.784 8.360 1.00 89.19 104 THR A CA 1
ATOM 773 C C . THR A 1 104 ? -7.430 -9.980 9.270 1.00 89.19 104 THR A C 1
ATOM 775 O O . THR A 1 104 ? -7.387 -10.800 10.183 1.00 89.19 104 THR A O 1
ATOM 778 N N . LEU A 1 105 ? -8.534 -9.267 9.020 1.00 88.75 105 LEU A N 1
ATOM 779 C CA . LEU A 1 105 ? -9.805 -9.473 9.727 1.00 88.75 105 LEU A CA 1
ATOM 780 C C . LEU A 1 105 ? -10.461 -10.796 9.318 1.00 88.75 105 LEU A C 1
ATOM 782 O O . LEU A 1 105 ? -10.834 -11.593 10.183 1.00 88.75 105 LEU A O 1
ATOM 786 N N . ALA A 1 106 ? -10.53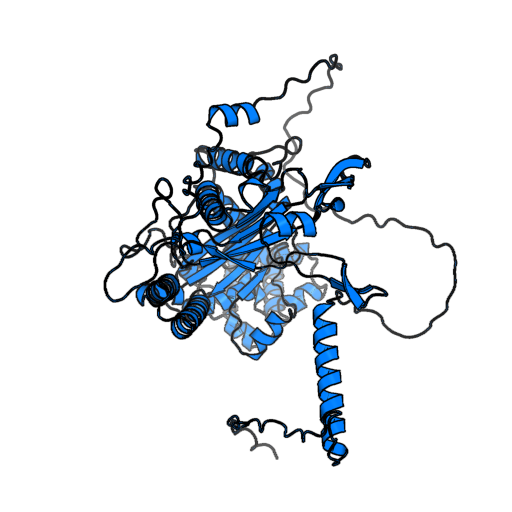0 -11.029 8.006 1.00 88.56 106 ALA A N 1
ATOM 787 C CA . ALA A 1 106 ? -11.178 -12.182 7.397 1.00 88.56 106 ALA A CA 1
ATOM 788 C C . ALA A 1 106 ? -10.421 -13.496 7.630 1.00 88.56 106 ALA A C 1
ATOM 790 O O . ALA A 1 106 ? -11.022 -14.517 7.948 1.00 88.56 106 ALA A O 1
ATOM 791 N N . HIS A 1 107 ? -9.093 -13.464 7.510 1.00 88.38 107 HIS A N 1
ATOM 792 C CA . HIS A 1 107 ? -8.265 -14.666 7.413 1.00 88.38 107 HIS A CA 1
ATOM 793 C C . HIS A 1 107 ? -7.120 -14.736 8.425 1.00 88.38 107 HIS A C 1
ATOM 795 O O . HIS A 1 107 ? -6.298 -15.637 8.286 1.00 88.38 107 HIS A O 1
ATOM 801 N N . ILE A 1 108 ? -6.978 -13.796 9.377 1.00 88.69 108 ILE A N 1
ATOM 802 C CA . ILE A 1 108 ? -5.819 -13.643 10.305 1.00 88.69 108 ILE A CA 1
ATOM 803 C C . ILE A 1 108 ? -4.518 -13.209 9.615 1.00 88.69 108 ILE A C 1
ATOM 805 O O . ILE A 1 108 ? -3.711 -12.454 10.165 1.00 88.69 108 ILE A O 1
ATOM 809 N N . GLN A 1 109 ? -4.299 -13.674 8.393 1.00 90.56 109 GLN A N 1
ATOM 810 C CA . GLN A 1 109 ? -3.122 -13.422 7.58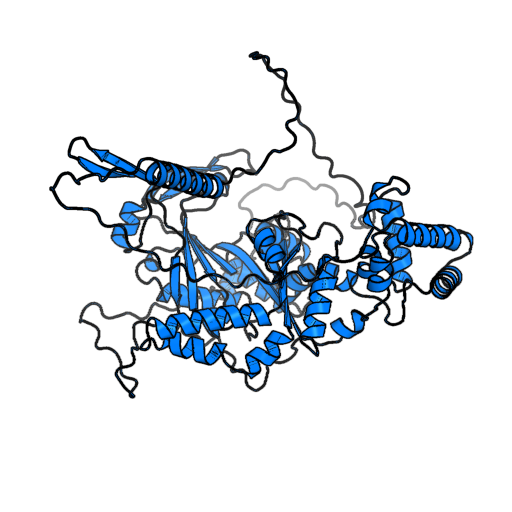2 1.00 90.56 109 GLN A CA 1
ATOM 811 C C . GLN A 1 109 ? -3.436 -12.460 6.428 1.00 90.56 109 GLN A C 1
ATOM 813 O O . GLN A 1 109 ? -4.581 -12.245 6.053 1.00 90.56 109 GLN A O 1
ATOM 818 N N . ASN A 1 110 ? -2.398 -11.847 5.861 1.00 90.06 110 ASN A N 1
ATOM 819 C CA . ASN A 1 110 ? -2.513 -10.976 4.684 1.00 90.06 110 ASN A CA 1
ATOM 820 C C . ASN A 1 110 ? -1.493 -11.329 3.587 1.00 90.06 110 ASN A C 1
ATOM 822 O O . ASN A 1 110 ? -1.028 -10.456 2.851 1.00 90.06 110 ASN A O 1
ATOM 826 N N . VAL A 1 111 ? -1.081 -12.593 3.543 1.00 91.94 111 VAL A N 1
ATOM 827 C CA . VAL A 1 111 ? -0.302 -13.236 2.478 1.00 91.94 111 VAL A CA 1
ATOM 828 C C . VAL A 1 111 ? -1.204 -13.495 1.273 1.00 91.94 111 VAL A C 1
ATOM 830 O O . VAL A 1 111 ? -0.884 -13.019 0.190 1.00 91.94 111 VAL A O 1
ATOM 833 N N . ILE A 1 112 ? -2.356 -14.130 1.475 1.00 90.75 112 ILE A N 1
ATOM 834 C CA . ILE A 1 112 ? -3.354 -14.450 0.442 1.00 90.75 112 ILE A CA 1
ATOM 835 C C . ILE A 1 112 ? -4.744 -13.974 0.871 1.00 90.75 112 ILE A C 1
ATOM 837 O O . ILE A 1 112 ? -5.004 -13.814 2.062 1.00 90.75 112 ILE A O 1
ATOM 841 N N . SER A 1 113 ? -5.613 -13.677 -0.091 1.00 89.00 113 SER A N 1
ATOM 842 C CA . SER A 1 113 ? -6.937 -13.096 0.151 1.00 89.00 113 SER A CA 1
ATOM 843 C C . SER A 1 113 ? -7.827 -13.328 -1.063 1.00 89.00 113 SER A C 1
ATOM 845 O O . SER A 1 113 ? -7.340 -13.207 -2.185 1.00 89.00 113 SER A O 1
ATOM 847 N N . ASN A 1 114 ? -9.112 -13.598 -0.831 1.00 89.81 114 ASN A N 1
ATOM 848 C CA . ASN A 1 114 ? -10.143 -13.637 -1.875 1.00 89.81 114 ASN A CA 1
ATOM 849 C C . ASN A 1 114 ? -10.997 -12.355 -1.932 1.00 89.81 114 ASN A C 1
ATOM 851 O O . ASN A 1 114 ? -12.038 -12.324 -2.575 1.00 89.81 114 ASN A O 1
ATOM 855 N N . ILE A 1 115 ? -10.576 -11.309 -1.222 1.00 90.56 115 ILE A N 1
ATOM 856 C CA . ILE A 1 115 ? -11.221 -9.991 -1.218 1.00 90.56 115 ILE A CA 1
ATOM 857 C C . ILE A 1 115 ? -10.711 -9.208 -2.430 1.00 90.56 115 ILE A C 1
ATOM 859 O O . ILE A 1 115 ? -9.524 -8.860 -2.474 1.00 90.56 115 ILE A O 1
ATOM 863 N N . HIS A 1 116 ? -11.595 -8.950 -3.396 1.00 86.88 116 HIS A N 1
ATOM 864 C CA . HIS A 1 116 ? -11.244 -8.376 -4.703 1.00 86.88 116 HIS A CA 1
ATOM 865 C C . HIS A 1 116 ? -11.937 -7.044 -5.016 1.00 86.88 116 HIS A C 1
ATOM 867 O O . HIS A 1 116 ? -11.631 -6.446 -6.047 1.00 86.88 116 HIS A O 1
ATOM 873 N N . THR A 1 117 ? -12.809 -6.561 -4.128 1.00 90.38 117 THR A N 1
ATOM 874 C CA . THR A 1 117 ? -13.510 -5.278 -4.270 1.00 90.38 117 THR A CA 1
ATOM 875 C C . THR A 1 117 ? -13.303 -4.388 -3.038 1.00 90.38 117 THR A C 1
ATOM 877 O O . THR A 1 117 ? -12.986 -4.851 -1.933 1.00 90.38 117 THR A O 1
ATOM 880 N N . LEU A 1 118 ? -13.417 -3.075 -3.234 1.00 91.38 118 LEU A N 1
ATOM 881 C CA . LEU A 1 118 ? -13.417 -2.068 -2.179 1.00 91.38 118 LEU A CA 1
ATOM 882 C C . LEU A 1 118 ? -14.690 -2.183 -1.342 1.00 91.38 118 LEU A C 1
ATOM 884 O O . LEU A 1 118 ? -14.623 -1.951 -0.135 1.00 91.38 118 LEU A O 1
ATOM 888 N N . GLU A 1 119 ? -15.801 -2.576 -1.962 1.00 90.94 119 GLU A N 1
ATOM 889 C CA . GLU A 1 119 ? -17.054 -2.900 -1.284 1.00 90.94 119 GLU A CA 1
ATOM 890 C C . GLU A 1 119 ? -16.878 -4.021 -0.248 1.00 90.94 119 GLU A C 1
ATOM 892 O O . GLU A 1 119 ? -17.128 -3.794 0.938 1.00 90.94 119 GLU A O 1
ATOM 897 N N . ASP A 1 120 ? -16.340 -5.179 -0.647 1.00 91.19 120 ASP A N 1
ATOM 898 C CA . ASP A 1 120 ? -16.080 -6.303 0.264 1.00 91.19 120 ASP A CA 1
ATOM 899 C C . ASP A 1 120 ? -15.154 -5.885 1.410 1.00 91.19 120 ASP A C 1
ATOM 901 O O . ASP A 1 120 ? -15.377 -6.176 2.591 1.00 91.19 120 ASP A O 1
ATOM 905 N N . ALA A 1 121 ? -14.086 -5.162 1.060 1.00 92.50 121 ALA A N 1
ATOM 906 C CA . ALA A 1 121 ? -13.129 -4.647 2.023 1.00 92.50 121 ALA A CA 1
ATOM 907 C C . ALA A 1 121 ? -13.793 -3.711 3.043 1.00 92.50 121 ALA A C 1
ATOM 909 O O . ALA A 1 121 ? -13.485 -3.789 4.237 1.00 92.50 121 ALA A O 1
ATOM 910 N N . ALA A 1 122 ? -14.677 -2.825 2.584 1.00 91.62 122 ALA A N 1
ATOM 911 C CA . ALA A 1 122 ? -15.410 -1.908 3.437 1.00 91.62 122 ALA A CA 1
ATOM 912 C C . ALA A 1 122 ? -16.391 -2.661 4.338 1.00 91.62 122 ALA A C 1
ATOM 914 O O . ALA A 1 122 ? -16.394 -2.411 5.543 1.00 91.62 122 ALA A O 1
ATOM 915 N N . TRP A 1 123 ? -17.143 -3.627 3.804 1.00 88.25 123 TRP A N 1
ATOM 916 C CA . TRP A 1 123 ? -18.088 -4.430 4.578 1.00 88.25 123 TRP A CA 1
ATOM 917 C C . TRP A 1 123 ? -17.412 -5.172 5.732 1.00 88.25 123 TRP A C 1
ATOM 919 O O . TRP A 1 123 ? -17.850 -5.087 6.883 1.00 88.25 123 TRP A O 1
ATOM 929 N N . ILE A 1 124 ? -16.285 -5.833 5.458 1.00 90.31 124 ILE A N 1
ATOM 930 C CA . ILE A 1 124 ? -15.509 -6.555 6.474 1.00 90.31 124 ILE A CA 1
ATOM 931 C C . ILE A 1 124 ? -15.014 -5.601 7.568 1.00 90.31 124 ILE A C 1
ATOM 933 O O . ILE A 1 124 ? -15.078 -5.935 8.754 1.00 90.31 124 ILE A O 1
ATOM 937 N N . ILE A 1 125 ? -14.529 -4.411 7.195 1.00 90.81 125 ILE A N 1
ATOM 938 C CA . ILE A 1 125 ? -14.039 -3.415 8.157 1.00 90.81 125 ILE A CA 1
ATOM 939 C C . ILE A 1 125 ? -15.196 -2.851 8.988 1.00 90.81 125 ILE A C 1
ATOM 941 O O . ILE A 1 125 ? -15.095 -2.838 10.211 1.00 90.81 125 ILE A O 1
ATOM 945 N N . LEU A 1 126 ? -16.284 -2.405 8.356 1.00 90.06 126 LEU A N 1
ATOM 946 C CA . LEU A 1 126 ? -17.412 -1.765 9.035 1.00 90.06 126 LEU A CA 1
ATOM 947 C C . LEU A 1 126 ? -18.134 -2.730 9.976 1.00 90.06 126 LEU A C 1
ATOM 949 O O . LEU A 1 126 ? -18.356 -2.382 11.133 1.00 90.06 126 LEU A O 1
ATOM 953 N N . SER A 1 127 ? -18.433 -3.951 9.526 1.00 87.38 127 SER A N 1
ATOM 954 C CA . SER A 1 127 ? -19.062 -4.977 10.371 1.00 87.38 127 SER A CA 1
ATOM 955 C C . SER A 1 127 ? -18.199 -5.304 11.593 1.00 87.38 127 SER A C 1
ATOM 957 O O . SER A 1 127 ? -18.689 -5.324 12.725 1.00 87.38 127 SER A O 1
ATOM 959 N N . SER A 1 128 ? -16.890 -5.477 11.391 1.00 87.12 128 SER A N 1
ATOM 960 C CA . SER A 1 128 ? -15.947 -5.739 12.481 1.00 87.12 128 SER A CA 1
ATOM 961 C C . SER A 1 128 ? -15.832 -4.556 13.447 1.00 87.12 128 SER A C 1
ATOM 963 O O . SER A 1 128 ? -15.762 -4.770 14.657 1.00 87.12 128 SER A O 1
ATOM 965 N N . SER A 1 129 ? -15.844 -3.319 12.942 1.00 87.50 129 SER A N 1
ATOM 966 C CA . SER A 1 129 ? -15.825 -2.104 13.763 1.00 87.50 129 SER A CA 1
ATOM 967 C C . SER A 1 129 ? -17.105 -1.929 14.583 1.00 87.50 129 SER A C 1
ATOM 969 O O . SER A 1 129 ? -17.014 -1.596 15.762 1.00 87.50 129 SER A O 1
ATOM 971 N N . ALA A 1 130 ? -18.277 -2.190 13.996 1.00 87.50 130 ALA A N 1
ATOM 972 C CA . ALA A 1 130 ? -19.567 -2.100 14.680 1.00 87.50 130 ALA A CA 1
ATOM 973 C C . ALA A 1 130 ? -19.639 -3.047 15.880 1.00 87.50 130 ALA A C 1
ATOM 975 O O . ALA A 1 130 ? -20.069 -2.667 16.966 1.00 87.50 130 ALA A O 1
ATOM 976 N N . MET A 1 131 ? -19.151 -4.273 15.696 1.00 83.88 131 MET A N 1
ATOM 977 C CA . MET A 1 131 ? -19.074 -5.266 16.762 1.00 83.88 131 MET A CA 1
ATOM 978 C C . MET A 1 131 ? -18.021 -4.909 17.820 1.00 83.88 131 MET A C 1
ATOM 980 O O . MET A 1 131 ? -18.233 -5.164 19.002 1.00 83.88 131 MET A O 1
ATOM 984 N N . ALA A 1 132 ? -16.886 -4.332 17.414 1.00 82.56 132 ALA A N 1
ATOM 985 C CA . ALA A 1 132 ? -15.818 -3.957 18.337 1.00 82.56 132 ALA A CA 1
ATOM 986 C C . ALA A 1 132 ? -16.157 -2.724 19.196 1.00 82.56 132 ALA A C 1
ATOM 988 O O . ALA A 1 132 ? -15.550 -2.539 20.250 1.00 82.56 132 ALA A O 1
ATOM 989 N N . LEU A 1 133 ? -17.101 -1.885 18.755 1.00 85.06 133 LEU A N 1
ATOM 990 C CA . LEU A 1 133 ? -17.460 -0.621 19.402 1.00 85.06 133 LEU A CA 1
ATOM 991 C C . LEU A 1 133 ? -18.983 -0.417 19.529 1.00 85.06 133 LEU A C 1
ATOM 993 O O . LEU A 1 133 ? -19.511 0.568 19.003 1.00 85.06 133 LEU A O 1
ATOM 997 N N . PRO A 1 134 ? -19.707 -1.285 20.249 1.00 86.00 134 PRO A N 1
ATOM 998 C CA . PRO A 1 134 ? -21.164 -1.194 20.345 1.00 86.00 134 PRO A CA 1
ATOM 999 C C . PRO A 1 134 ? -21.657 0.118 20.977 1.00 86.00 134 PRO A C 1
ATOM 1001 O O . PRO A 1 134 ? -22.726 0.589 20.607 1.00 86.00 134 PRO A O 1
ATOM 1004 N N . ASP A 1 135 ? -20.875 0.734 21.870 1.00 87.56 135 ASP A N 1
ATOM 1005 C CA . ASP A 1 135 ? -21.254 1.982 22.551 1.00 87.56 135 ASP A CA 1
ATOM 1006 C C . ASP A 1 135 ? -20.899 3.242 21.744 1.00 87.56 135 ASP A C 1
ATOM 1008 O O . ASP A 1 135 ? -21.512 4.292 21.913 1.00 87.56 135 ASP A O 1
ATOM 1012 N N . VAL A 1 136 ? -19.917 3.159 20.839 1.00 89.75 136 VAL A N 1
ATOM 1013 C CA . VAL A 1 136 ? -19.525 4.284 19.969 1.00 89.75 136 VAL A CA 1
ATOM 1014 C C . VAL A 1 136 ? -20.325 4.264 18.669 1.00 89.75 136 VAL A C 1
ATOM 1016 O O . VAL A 1 136 ? -20.698 5.323 18.173 1.00 89.75 136 VAL A O 1
ATOM 1019 N N . TRP A 1 137 ? -20.595 3.079 18.111 1.00 90.56 137 TRP A N 1
ATOM 1020 C CA . TRP A 1 137 ? -21.223 2.907 16.797 1.00 90.56 137 TRP A CA 1
ATOM 1021 C C . TRP A 1 137 ? -22.553 3.665 16.611 1.00 90.56 137 TRP A C 1
ATOM 1023 O O . TRP A 1 137 ? -22.710 4.296 15.567 1.00 90.56 137 TRP A O 1
ATOM 1033 N N . PRO A 1 138 ? -23.475 3.719 17.599 1.00 90.44 138 PRO A N 1
ATOM 1034 C CA . PRO A 1 138 ? -24.733 4.468 17.488 1.00 90.44 138 PRO A CA 1
ATOM 1035 C C . PRO A 1 138 ? -24.563 5.985 17.341 1.00 90.44 138 PRO A C 1
ATOM 1037 O O . PRO A 1 138 ? -25.520 6.691 17.034 1.00 90.44 138 PRO A O 1
ATOM 1040 N N . HIS A 1 139 ? -23.362 6.504 17.593 1.00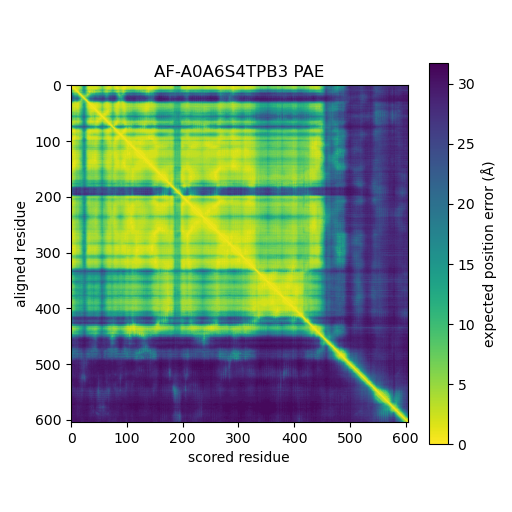 92.12 139 HIS A N 1
ATOM 1041 C CA . HIS A 1 139 ? -23.026 7.920 17.468 1.00 92.12 139 HIS A CA 1
ATOM 1042 C C . HIS A 1 139 ? -22.335 8.259 16.143 1.00 92.12 139 HIS A C 1
ATOM 1044 O O . HIS A 1 139 ? -21.919 9.402 15.946 1.00 92.12 139 HIS A O 1
ATOM 1050 N N . LEU A 1 140 ? -22.172 7.280 15.251 1.00 91.44 140 LEU A N 1
ATOM 1051 C CA . LEU A 1 140 ? -21.455 7.442 13.994 1.00 91.44 140 LEU A CA 1
ATOM 1052 C C . LEU A 1 140 ? -22.411 7.638 12.818 1.00 91.44 140 LEU A C 1
ATOM 1054 O O . LEU A 1 140 ? -23.393 6.920 12.660 1.00 91.44 140 LEU A O 1
ATOM 1058 N N . ASP A 1 141 ? -22.063 8.585 11.955 1.00 91.06 141 ASP A N 1
ATOM 1059 C CA . ASP A 1 141 ? -22.723 8.835 10.680 1.00 91.06 141 ASP A CA 1
ATOM 1060 C C . ASP A 1 141 ? -22.099 7.941 9.601 1.00 91.06 141 ASP A C 1
ATOM 1062 O O . ASP A 1 141 ? -21.196 8.341 8.860 1.00 91.06 141 ASP A O 1
ATOM 1066 N N . VAL A 1 142 ? -22.527 6.678 9.578 1.00 88.12 142 VAL A N 1
ATOM 1067 C CA . VAL A 1 142 ? -21.994 5.660 8.657 1.00 88.12 142 VAL A CA 1
ATOM 1068 C C . VAL A 1 142 ? -22.284 6.017 7.196 1.00 88.12 142 VAL A C 1
ATOM 1070 O O . VAL A 1 142 ? -21.463 5.725 6.327 1.00 88.12 142 VAL A O 1
ATOM 1073 N N . GLU A 1 143 ? -23.403 6.691 6.926 1.00 83.44 143 GLU A N 1
ATOM 1074 C CA . GLU A 1 143 ? -23.798 7.125 5.583 1.00 83.44 143 GLU A CA 1
ATOM 1075 C C . GLU A 1 143 ? -22.789 8.122 4.994 1.00 83.44 143 GLU A C 1
ATOM 1077 O O . GLU A 1 143 ? -22.390 8.003 3.833 1.00 83.44 143 GLU A O 1
ATOM 1082 N N . ASN A 1 144 ? -22.288 9.048 5.818 1.00 86.62 144 ASN A N 1
ATOM 1083 C CA . ASN A 1 144 ? -21.272 10.024 5.422 1.00 86.62 144 ASN A CA 1
ATOM 1084 C C . ASN A 1 144 ? -19.830 9.565 5.707 1.00 86.62 144 ASN A C 1
ATOM 1086 O O . ASN A 1 144 ? -18.924 10.394 5.853 1.00 86.62 144 ASN A O 1
ATOM 1090 N N . ALA A 1 145 ? -19.580 8.253 5.766 1.00 92.12 145 ALA A N 1
ATOM 1091 C CA . ALA A 1 145 ? -18.234 7.715 5.926 1.00 92.12 145 ALA A CA 1
ATOM 1092 C C . ALA A 1 145 ? -17.298 8.173 4.793 1.00 92.12 145 ALA A C 1
ATOM 1094 O O . ALA A 1 145 ? -17.617 8.091 3.607 1.00 92.12 145 ALA A O 1
ATOM 1095 N N . LEU A 1 146 ? -16.101 8.619 5.170 1.00 94.00 146 LEU A N 1
ATOM 1096 C CA . LEU A 1 146 ? -15.077 9.163 4.284 1.00 94.00 146 LEU A CA 1
ATOM 1097 C C . LEU A 1 146 ? -13.920 8.184 4.099 1.00 94.00 146 LEU A C 1
ATOM 1099 O O . LEU A 1 146 ? -13.457 7.536 5.041 1.00 94.00 146 LEU A O 1
ATOM 1103 N N . ILE A 1 147 ? -13.363 8.156 2.895 1.00 94.00 147 ILE A N 1
ATOM 1104 C CA . ILE A 1 147 ? -12.171 7.380 2.569 1.00 94.00 147 ILE A CA 1
ATOM 1105 C C . ILE A 1 147 ? -10.954 8.296 2.601 1.00 94.00 147 ILE A C 1
ATOM 1107 O O . ILE A 1 147 ? -10.777 9.188 1.772 1.00 94.00 147 ILE A O 1
ATOM 1111 N N . LEU A 1 148 ? -10.086 8.065 3.586 1.00 92.69 148 LEU A N 1
ATOM 1112 C CA . LEU A 1 148 ? -8.844 8.824 3.738 1.00 92.69 148 LEU A CA 1
ATOM 1113 C C . LEU A 1 148 ? -7.692 8.194 2.951 1.00 92.69 148 LEU A C 1
ATOM 1115 O O . LEU A 1 148 ? -6.777 8.899 2.521 1.00 92.69 148 LEU A O 1
ATOM 1119 N N . ARG A 1 149 ? -7.707 6.861 2.817 1.00 93.44 149 ARG A N 1
ATOM 1120 C CA . ARG A 1 149 ? -6.670 6.102 2.112 1.00 93.44 149 ARG A CA 1
ATOM 1121 C C . ARG A 1 149 ? -7.176 4.737 1.647 1.00 93.44 149 ARG A C 1
ATOM 1123 O O . ARG A 1 149 ? -7.786 4.009 2.434 1.00 93.44 149 ARG A O 1
ATOM 1130 N N . ALA A 1 150 ? -6.819 4.341 0.433 1.00 94.88 150 ALA A N 1
ATOM 1131 C CA . ALA A 1 150 ? -6.989 2.981 -0.068 1.00 94.88 150 ALA A CA 1
ATOM 1132 C C . ALA A 1 150 ? -5.613 2.377 -0.371 1.00 94.88 150 ALA A C 1
ATOM 1134 O O . ALA A 1 150 ? -4.831 2.950 -1.117 1.00 94.88 150 ALA A O 1
ATOM 1135 N N . ASP A 1 151 ? -5.304 1.228 0.226 1.00 93.44 151 ASP A N 1
ATOM 1136 C CA . ASP A 1 151 ? -4.043 0.529 -0.024 1.00 93.44 151 ASP A CA 1
ATOM 1137 C C . ASP A 1 151 ? -4.375 -0.692 -0.891 1.00 93.44 151 ASP A C 1
ATOM 1139 O O . ASP A 1 151 ? -5.082 -1.588 -0.426 1.00 93.44 151 ASP A O 1
ATOM 1143 N N . VAL A 1 152 ? -3.905 -0.706 -2.140 1.00 93.62 152 VAL A N 1
ATOM 1144 C CA . VAL A 1 152 ? -4.082 -1.822 -3.082 1.00 93.62 152 VAL A CA 1
ATOM 1145 C C . VAL A 1 152 ? -2.812 -2.655 -3.120 1.00 93.62 152 VAL A C 1
ATOM 1147 O O . VAL A 1 152 ? -1.703 -2.117 -3.146 1.00 93.62 152 VAL A O 1
ATOM 1150 N N . THR A 1 153 ? -2.947 -3.979 -3.096 1.00 91.81 153 THR A N 1
ATOM 1151 C CA . THR A 1 153 ? -1.786 -4.863 -3.006 1.00 91.81 153 THR A CA 1
ATOM 1152 C C . THR A 1 153 ? -1.871 -6.044 -3.945 1.00 91.81 153 THR A C 1
ATOM 1154 O O . THR A 1 153 ? -2.904 -6.700 -3.989 1.00 91.81 153 THR A O 1
ATOM 1157 N N . ASP A 1 154 ? -0.739 -6.380 -4.550 1.00 89.94 154 ASP A N 1
ATOM 1158 C CA . ASP A 1 154 ? -0.517 -7.626 -5.284 1.00 89.94 154 ASP A CA 1
ATOM 1159 C C . ASP A 1 154 ? 0.887 -8.151 -4.940 1.00 89.94 154 ASP A C 1
ATOM 1161 O O . ASP A 1 154 ? 1.694 -7.453 -4.313 1.00 89.94 154 ASP A O 1
ATOM 1165 N N . SER A 1 155 ? 1.193 -9.388 -5.304 1.00 89.00 155 SER A N 1
ATOM 1166 C CA . SER A 1 155 ? 2.478 -10.012 -5.015 1.00 89.00 155 SER A CA 1
ATOM 1167 C C . SER A 1 155 ? 3.051 -10.749 -6.215 1.00 89.00 155 SER A C 1
ATOM 1169 O O . SER A 1 155 ? 2.352 -11.478 -6.908 1.00 89.00 155 SER A O 1
ATOM 1171 N N . LEU A 1 156 ? 4.367 -10.625 -6.380 1.00 87.94 156 LEU A N 1
ATOM 1172 C CA . LEU A 1 156 ? 5.153 -11.504 -7.241 1.00 87.94 156 LEU A CA 1
ATOM 1173 C C . LEU A 1 156 ? 5.523 -12.750 -6.433 1.00 87.94 156 LEU A C 1
ATOM 1175 O O . LEU A 1 156 ? 6.052 -12.616 -5.323 1.00 87.94 156 LEU A O 1
ATOM 1179 N N . VAL A 1 157 ? 5.239 -13.941 -6.960 1.00 88.62 157 VAL A N 1
ATOM 1180 C CA . VAL A 1 157 ? 5.522 -15.216 -6.284 1.00 88.62 157 VAL A CA 1
ATOM 1181 C C . VAL A 1 157 ? 6.726 -15.872 -6.937 1.00 88.62 157 VAL A C 1
ATOM 1183 O O . VAL A 1 157 ? 6.554 -16.561 -7.926 1.00 88.62 157 VAL A O 1
ATOM 1186 N N . CYS A 1 158 ? 7.918 -15.682 -6.372 1.00 86.75 158 CYS A N 1
ATOM 1187 C CA . CYS A 1 158 ? 9.187 -16.210 -6.877 1.00 86.75 158 CYS A CA 1
ATOM 1188 C C . CYS A 1 158 ? 9.278 -17.754 -6.817 1.00 86.75 158 CYS A C 1
ATOM 1190 O O . CYS A 1 158 ? 8.549 -18.419 -6.080 1.00 86.75 158 CYS A O 1
ATOM 1192 N N . ASP A 1 159 ? 10.236 -18.339 -7.533 1.00 85.50 159 ASP A N 1
ATOM 1193 C CA . ASP A 1 159 ? 10.554 -19.771 -7.460 1.00 85.50 159 ASP A CA 1
ATOM 1194 C C . ASP A 1 159 ? 11.196 -20.119 -6.114 1.00 85.50 159 ASP A C 1
ATOM 1196 O O . ASP A 1 159 ? 10.925 -21.159 -5.518 1.00 85.50 159 ASP A O 1
ATOM 1200 N N . THR A 1 160 ? 12.051 -19.223 -5.609 1.00 87.25 160 THR A N 1
ATOM 1201 C CA . THR A 1 160 ? 12.798 -19.419 -4.363 1.00 87.25 160 THR A CA 1
ATOM 1202 C C . THR A 1 160 ? 12.852 -18.141 -3.519 1.00 87.25 160 THR A C 1
ATOM 1204 O O . THR A 1 160 ? 12.788 -17.033 -4.063 1.00 87.25 160 THR A O 1
ATOM 1207 N N . PRO A 1 161 ? 13.045 -18.252 -2.190 1.00 89.56 161 PRO A N 1
ATOM 1208 C CA . PRO A 1 161 ? 13.275 -17.087 -1.332 1.00 89.56 161 PRO A CA 1
ATOM 1209 C C . PRO A 1 161 ? 14.505 -16.258 -1.732 1.00 89.56 161 PRO A C 1
ATOM 1211 O O . PRO A 1 161 ? 14.502 -15.035 -1.604 1.00 89.56 161 PRO A O 1
ATOM 1214 N N . ALA A 1 162 ? 15.549 -16.908 -2.260 1.00 86.00 162 ALA A N 1
ATOM 1215 C CA . ALA A 1 162 ? 16.740 -16.225 -2.763 1.00 86.00 162 ALA A CA 1
ATOM 1216 C C . ALA A 1 162 ? 16.413 -15.346 -3.981 1.00 86.00 162 ALA A C 1
ATOM 1218 O O . ALA A 1 162 ? 16.839 -14.194 -4.043 1.00 86.00 162 ALA A O 1
ATOM 1219 N N . GLN A 1 163 ? 15.592 -15.851 -4.907 1.00 83.38 163 GLN A N 1
ATOM 1220 C CA . GLN A 1 163 ? 15.114 -15.072 -6.050 1.00 83.38 163 GLN A CA 1
ATOM 1221 C C . GLN A 1 163 ? 14.231 -13.896 -5.594 1.00 83.38 163 GLN A C 1
ATOM 1223 O O . GLN A 1 163 ? 14.398 -12.785 -6.095 1.00 83.38 163 GLN A O 1
ATOM 1228 N N . ALA A 1 164 ? 13.372 -14.084 -4.583 1.00 87.06 164 ALA A N 1
ATOM 1229 C CA . ALA A 1 164 ? 12.586 -12.990 -3.997 1.00 87.06 164 ALA A CA 1
ATOM 1230 C C . ALA A 1 164 ? 13.473 -11.878 -3.409 1.00 87.06 164 ALA A C 1
ATOM 1232 O O . ALA A 1 164 ? 13.223 -10.693 -3.644 1.00 87.06 164 ALA A O 1
ATOM 1233 N N . MET A 1 165 ? 14.547 -12.243 -2.699 1.00 86.25 165 MET A N 1
ATOM 1234 C CA . MET A 1 165 ? 15.533 -11.281 -2.194 1.00 86.25 165 MET A CA 1
ATOM 1235 C C . MET A 1 165 ? 16.224 -10.521 -3.334 1.00 86.25 165 MET A C 1
ATOM 1237 O O . MET A 1 165 ? 16.373 -9.303 -3.263 1.00 86.25 165 MET A O 1
ATOM 1241 N N . GLN A 1 166 ? 16.597 -11.212 -4.412 1.00 79.94 166 GLN A N 1
ATOM 1242 C CA . GLN A 1 166 ? 17.231 -10.586 -5.575 1.00 79.94 166 GLN A CA 1
ATOM 1243 C C . GLN A 1 166 ? 16.297 -9.578 -6.265 1.00 79.94 166 GLN A C 1
ATOM 1245 O O . GLN A 1 166 ? 16.735 -8.484 -6.622 1.00 79.94 166 GLN A O 1
ATOM 1250 N N . VAL A 1 167 ? 15.005 -9.897 -6.408 1.00 81.38 167 VAL A N 1
ATOM 1251 C CA . VAL A 1 167 ? 13.989 -8.951 -6.912 1.00 81.38 167 VAL A CA 1
ATOM 1252 C C . VAL A 1 167 ? 13.888 -7.734 -6.006 1.00 81.38 167 VAL A C 1
ATOM 1254 O O . VAL A 1 167 ? 13.934 -6.604 -6.488 1.00 81.38 167 VAL A O 1
ATOM 1257 N N . PHE A 1 168 ? 13.773 -7.961 -4.696 1.00 86.44 168 PHE A N 1
ATOM 1258 C CA . PHE A 1 168 ? 13.682 -6.902 -3.696 1.00 86.44 168 PHE A CA 1
ATOM 1259 C C . PHE A 1 168 ? 14.872 -5.934 -3.780 1.00 86.44 168 PHE A C 1
ATOM 1261 O O . PHE A 1 168 ? 14.685 -4.715 -3.846 1.00 86.44 168 PHE A O 1
ATOM 1268 N N . GLN A 1 169 ? 16.091 -6.474 -3.836 1.00 81.44 169 GLN A N 1
ATOM 1269 C CA . GLN A 1 169 ? 17.319 -5.691 -3.952 1.00 81.44 169 GLN A CA 1
ATOM 1270 C C . GLN A 1 169 ? 17.349 -4.893 -5.258 1.00 81.44 169 GLN A C 1
ATOM 1272 O O . GLN A 1 169 ? 17.594 -3.690 -5.225 1.00 81.44 169 GLN A O 1
ATOM 1277 N N . ARG A 1 170 ? 17.038 -5.511 -6.404 1.00 77.88 170 ARG A N 1
ATOM 1278 C CA . ARG A 1 170 ? 17.039 -4.823 -7.709 1.00 77.88 170 ARG A CA 1
ATOM 1279 C C . ARG A 1 170 ? 16.010 -3.713 -7.785 1.00 77.88 170 ARG A C 1
ATOM 1281 O O . ARG A 1 170 ? 16.349 -2.602 -8.183 1.00 77.88 170 ARG A O 1
ATOM 1288 N N . ALA A 1 171 ? 14.777 -4.000 -7.376 1.00 81.00 171 ALA A N 1
ATOM 1289 C CA . ALA A 1 171 ? 13.711 -3.014 -7.384 1.00 81.00 171 ALA A CA 1
ATOM 1290 C C . ALA A 1 171 ? 14.118 -1.775 -6.581 1.00 81.00 171 ALA A C 1
ATOM 1292 O O . ALA A 1 171 ? 13.933 -0.667 -7.070 1.00 81.00 171 ALA A O 1
ATOM 1293 N N . GLY A 1 172 ? 14.784 -1.956 -5.433 1.00 78.06 172 GLY A N 1
ATOM 1294 C CA . GLY A 1 172 ? 15.296 -0.876 -4.583 1.00 78.06 172 GLY A CA 1
ATOM 1295 C C . GLY A 1 172 ? 16.257 0.125 -5.242 1.00 78.06 172 GLY A C 1
ATOM 1296 O O . GLY A 1 172 ? 16.504 1.166 -4.646 1.00 78.06 172 GLY A O 1
ATOM 1297 N N . HIS A 1 173 ? 16.754 -0.133 -6.454 1.00 75.81 173 HIS A N 1
ATOM 1298 C CA . HIS A 1 173 ? 17.621 0.787 -7.205 1.00 75.81 173 HIS A CA 1
ATOM 1299 C C . HIS A 1 173 ? 16.881 1.557 -8.312 1.00 75.81 173 HIS A C 1
ATOM 1301 O O . HIS A 1 173 ? 17.468 2.392 -8.998 1.00 75.81 173 HIS A O 1
ATOM 1307 N N . VAL A 1 174 ? 15.583 1.304 -8.505 1.00 81.06 174 VAL A N 1
ATOM 1308 C CA . VAL A 1 174 ? 14.831 1.846 -9.640 1.00 81.06 174 VAL A CA 1
ATOM 1309 C C . VAL A 1 174 ? 14.160 3.164 -9.288 1.00 81.06 174 VAL A C 1
ATOM 1311 O O . VAL A 1 174 ? 13.259 3.215 -8.459 1.00 81.06 174 VAL A O 1
ATOM 1314 N N . SER A 1 175 ? 14.524 4.234 -9.992 1.00 82.81 175 SER A N 1
ATOM 1315 C CA . SER A 1 175 ? 13.817 5.521 -9.947 1.00 82.81 175 SER A CA 1
ATOM 1316 C C . SER A 1 175 ? 13.292 5.915 -11.329 1.00 82.81 175 SER A C 1
ATOM 1318 O O . SER A 1 175 ? 14.061 6.110 -12.282 1.00 82.81 175 SER A O 1
ATOM 1320 N N . VAL A 1 176 ? 11.975 6.090 -11.450 1.00 82.50 176 VAL A N 1
ATOM 1321 C CA . VAL A 1 176 ? 11.286 6.360 -12.722 1.00 82.50 176 VAL A CA 1
ATOM 1322 C C . VAL A 1 176 ? 10.303 7.521 -12.575 1.00 82.50 176 VAL A C 1
ATOM 1324 O O . VAL A 1 176 ? 9.520 7.574 -11.633 1.00 82.50 176 VAL A O 1
ATOM 1327 N N . GLN A 1 177 ? 10.330 8.473 -13.514 1.00 81.38 177 GLN A N 1
ATOM 1328 C CA . GLN A 1 177 ? 9.491 9.682 -13.464 1.00 81.38 177 GLN A CA 1
ATOM 1329 C C . GLN A 1 177 ? 9.623 10.416 -12.108 1.00 81.38 177 GLN A C 1
ATOM 1331 O O . GLN A 1 177 ? 10.738 10.734 -11.692 1.00 81.38 177 GLN A O 1
ATOM 1336 N N . GLN A 1 178 ? 8.502 10.689 -11.431 1.00 78.06 178 GLN A N 1
ATOM 1337 C CA . GLN A 1 178 ? 8.453 11.287 -10.092 1.00 78.06 178 GLN A CA 1
ATOM 1338 C C . GLN A 1 178 ? 8.567 10.244 -8.962 1.00 78.06 178 GLN A C 1
ATOM 1340 O O . GLN A 1 178 ? 8.673 10.611 -7.794 1.00 78.06 178 GLN A O 1
ATOM 1345 N N . ARG A 1 179 ? 8.599 8.944 -9.289 1.00 81.38 179 ARG A N 1
ATOM 1346 C CA . ARG A 1 179 ? 8.784 7.849 -8.328 1.00 81.38 179 ARG A CA 1
ATOM 1347 C C . ARG A 1 179 ? 10.269 7.673 -8.060 1.00 81.38 179 ARG A C 1
ATOM 1349 O O . ARG A 1 179 ? 10.975 6.941 -8.756 1.00 81.38 179 ARG A O 1
ATOM 1356 N N . LYS A 1 180 ? 10.751 8.402 -7.060 1.00 79.44 180 LYS A N 1
ATOM 1357 C CA . LYS A 1 180 ? 12.113 8.266 -6.542 1.00 79.44 180 LYS A CA 1
ATOM 1358 C C . LYS A 1 180 ? 12.115 7.289 -5.377 1.00 79.44 180 LYS A C 1
ATOM 1360 O O . LYS A 1 180 ? 11.227 7.374 -4.524 1.00 79.44 180 LYS A O 1
ATOM 1365 N N . VAL A 1 181 ? 13.113 6.408 -5.349 1.00 80.25 181 VAL A N 1
ATOM 1366 C CA . VAL A 1 181 ? 13.402 5.587 -4.168 1.00 80.25 181 VAL A CA 1
ATOM 1367 C C . VAL A 1 181 ? 13.677 6.530 -3.006 1.00 80.25 181 VAL A C 1
ATOM 1369 O O . VAL A 1 181 ? 14.433 7.494 -3.139 1.00 80.25 181 VAL A O 1
ATOM 1372 N N . PHE A 1 182 ? 13.055 6.265 -1.867 1.00 74.00 182 PHE A N 1
ATOM 1373 C CA . PHE A 1 182 ? 13.363 6.988 -0.649 1.00 74.00 182 PHE A CA 1
ATOM 1374 C C . PHE A 1 182 ? 14.698 6.503 -0.072 1.00 74.00 182 PHE A C 1
ATOM 1376 O O . PHE A 1 182 ? 14.813 5.361 0.369 1.00 74.00 182 PHE A O 1
ATOM 1383 N N . THR A 1 183 ? 15.700 7.381 -0.075 1.00 62.50 183 THR A N 1
ATOM 1384 C CA . THR A 1 183 ? 17.047 7.118 0.460 1.00 62.50 183 THR A CA 1
ATOM 1385 C C . THR A 1 183 ? 17.268 7.703 1.856 1.00 62.50 183 THR A C 1
ATOM 1387 O O . THR A 1 183 ? 18.299 7.438 2.469 1.00 62.50 183 THR A O 1
ATOM 1390 N N . GLY A 1 184 ? 16.309 8.475 2.379 1.00 55.06 184 GLY A N 1
ATOM 1391 C CA . GLY A 1 184 ? 16.440 9.148 3.669 1.00 55.06 184 GLY A CA 1
ATOM 1392 C C . GLY A 1 184 ? 16.546 8.188 4.856 1.00 55.06 184 GLY A C 1
ATOM 1393 O O . GLY A 1 184 ? 16.077 7.049 4.811 1.00 55.06 184 GLY A O 1
ATOM 1394 N N . ASP A 1 185 ? 17.142 8.681 5.939 1.00 49.66 185 ASP A N 1
ATOM 1395 C CA . ASP A 1 185 ? 17.110 8.034 7.247 1.00 49.66 185 ASP A CA 1
ATOM 1396 C C . ASP A 1 185 ? 15.783 8.377 7.926 1.00 49.66 185 ASP A C 1
ATOM 1398 O O . ASP A 1 185 ? 15.633 9.429 8.544 1.00 49.66 185 ASP A O 1
ATOM 1402 N N . THR A 1 186 ? 14.782 7.505 7.825 1.00 50.06 186 THR A N 1
ATOM 1403 C CA . THR A 1 186 ? 13.801 7.445 8.916 1.00 50.06 186 THR A CA 1
ATOM 1404 C C . THR A 1 186 ? 14.480 6.800 10.126 1.00 50.06 186 THR A C 1
ATOM 1406 O O . THR A 1 186 ? 15.402 5.999 9.961 1.00 50.06 186 THR A O 1
ATOM 1409 N N . ALA A 1 187 ? 14.028 7.110 11.346 1.00 45.81 187 ALA A N 1
ATOM 1410 C CA . ALA A 1 187 ? 14.493 6.408 12.549 1.00 45.81 187 ALA A CA 1
ATOM 1411 C C . ALA A 1 187 ? 14.359 4.873 12.403 1.00 45.81 187 ALA A C 1
ATOM 1413 O O . ALA A 1 187 ? 15.198 4.123 12.891 1.00 45.81 187 ALA A O 1
ATOM 1414 N N . ASP A 1 188 ? 13.361 4.418 11.639 1.00 42.38 188 ASP A N 1
ATOM 1415 C CA . ASP A 1 188 ? 13.177 3.011 11.277 1.00 42.38 188 ASP A CA 1
ATOM 1416 C C . ASP A 1 188 ? 14.168 2.514 10.203 1.00 42.38 188 ASP A C 1
ATOM 1418 O O . ASP A 1 188 ? 14.625 1.373 10.274 1.00 42.38 188 ASP A O 1
ATOM 1422 N N . ALA A 1 189 ? 14.535 3.341 9.215 1.00 45.06 189 ALA A N 1
ATOM 1423 C CA . ALA A 1 189 ? 15.467 2.966 8.145 1.00 45.06 189 ALA A CA 1
ATOM 1424 C C . ALA A 1 189 ? 16.915 2.845 8.639 1.00 45.06 189 ALA A C 1
ATOM 1426 O O . ALA A 1 189 ? 17.644 1.965 8.180 1.00 45.06 189 ALA A O 1
ATOM 1427 N N . SER A 1 190 ? 17.335 3.675 9.598 1.00 42.47 190 SER A N 1
ATOM 1428 C CA . SER A 1 190 ? 18.674 3.580 10.191 1.00 42.47 190 SER A CA 1
ATOM 1429 C C . SER A 1 190 ? 18.830 2.306 11.032 1.00 42.47 190 SER A C 1
ATOM 1431 O O . SER A 1 190 ? 19.822 1.593 10.882 1.00 42.47 190 SER A O 1
ATOM 1433 N N . VAL A 1 191 ? 17.820 1.935 11.828 1.00 43.41 191 VAL A N 1
ATOM 1434 C CA . VAL A 1 191 ? 17.802 0.680 12.607 1.00 43.41 191 VAL A CA 1
ATOM 1435 C C . VAL A 1 191 ? 17.703 -0.559 11.701 1.00 43.41 191 VAL A C 1
ATOM 1437 O O . VAL A 1 191 ? 18.385 -1.560 11.941 1.00 43.41 191 VAL A O 1
ATOM 1440 N N . ALA A 1 192 ? 16.908 -0.508 10.627 1.00 46.44 192 ALA A N 1
ATOM 1441 C CA . ALA A 1 192 ? 16.788 -1.603 9.660 1.00 46.44 192 ALA A CA 1
ATOM 1442 C C . ALA A 1 192 ? 18.087 -1.845 8.865 1.00 46.44 192 ALA A C 1
ATOM 1444 O O . ALA A 1 192 ? 18.469 -2.999 8.657 1.00 46.44 192 ALA A O 1
ATOM 1445 N N . ARG A 1 193 ? 18.812 -0.780 8.485 1.00 48.38 193 ARG A N 1
ATOM 1446 C CA . ARG A 1 193 ? 20.131 -0.892 7.834 1.00 48.38 193 ARG A CA 1
ATOM 1447 C C . ARG A 1 193 ? 21.211 -1.403 8.787 1.00 48.38 193 ARG A C 1
ATOM 1449 O O . ARG A 1 193 ? 21.951 -2.305 8.412 1.00 48.38 193 ARG A O 1
ATOM 1456 N N . LEU A 1 194 ? 21.268 -0.893 10.022 1.00 42.16 194 LEU A N 1
ATOM 1457 C CA . LEU A 1 194 ? 22.250 -1.318 11.035 1.00 42.16 194 LEU A CA 1
ATOM 1458 C C . LEU A 1 194 ? 22.076 -2.781 11.468 1.00 42.16 194 LEU A C 1
ATOM 1460 O O . LEU A 1 194 ? 23.038 -3.423 11.879 1.00 42.16 194 LEU A O 1
ATOM 1464 N N . SER A 1 195 ? 20.857 -3.315 11.373 1.00 41.41 195 SER A N 1
ATOM 1465 C CA . SER A 1 195 ? 20.558 -4.712 11.698 1.00 41.41 195 SER A CA 1
ATOM 1466 C C . SER A 1 195 ? 20.682 -5.668 10.502 1.00 41.41 195 SER A C 1
ATOM 1468 O O . SER A 1 195 ? 20.634 -6.878 10.702 1.00 41.41 195 SER A O 1
ATOM 1470 N N . GLY A 1 196 ? 20.856 -5.162 9.273 1.00 39.41 196 GLY A N 1
ATOM 1471 C CA . GLY A 1 196 ? 20.912 -5.981 8.053 1.00 39.41 196 GLY A CA 1
ATOM 1472 C C . GLY A 1 196 ? 19.562 -6.573 7.616 1.00 39.41 196 GLY A C 1
ATOM 1473 O O . GLY A 1 196 ? 19.528 -7.414 6.721 1.00 39.41 196 GLY A O 1
ATOM 1474 N N . TYR A 1 197 ? 18.449 -6.137 8.219 1.00 49.59 197 TYR A N 1
ATOM 1475 C CA . TYR A 1 197 ? 17.085 -6.648 7.992 1.00 49.59 197 TYR A CA 1
ATOM 1476 C C . TYR A 1 197 ? 16.195 -5.663 7.224 1.00 49.59 197 TYR A C 1
ATOM 1478 O O . TYR A 1 197 ? 14.973 -5.627 7.406 1.00 49.59 197 TYR A O 1
ATOM 1486 N N . ASP A 1 198 ? 16.785 -4.844 6.359 1.00 68.56 198 ASP A N 1
ATOM 1487 C CA . ASP A 1 198 ? 16.005 -3.954 5.513 1.00 68.56 198 ASP A CA 1
ATOM 1488 C C . ASP A 1 198 ? 15.246 -4.763 4.451 1.00 68.56 198 ASP A C 1
ATOM 1490 O O . ASP A 1 198 ? 15.801 -5.212 3.451 1.00 68.56 198 ASP A O 1
ATOM 1494 N N . THR A 1 199 ? 13.964 -5.001 4.725 1.00 80.25 199 THR A N 1
ATOM 1495 C CA . THR A 1 199 ? 13.063 -5.849 3.932 1.00 80.25 199 THR A CA 1
ATOM 1496 C C . THR A 1 199 ? 11.939 -5.045 3.291 1.00 80.25 199 THR A C 1
ATOM 1498 O O . THR A 1 199 ? 10.995 -5.639 2.773 1.00 80.25 199 THR A O 1
ATOM 1501 N N . THR A 1 200 ? 12.005 -3.705 3.333 1.00 86.31 200 THR A N 1
ATOM 1502 C CA . THR A 1 200 ? 10.997 -2.812 2.742 1.00 86.31 200 THR A CA 1
ATOM 1503 C C . THR A 1 200 ? 11.638 -1.643 1.987 1.00 86.31 200 THR A C 1
ATOM 1505 O O . THR A 1 200 ? 12.549 -0.984 2.470 1.00 86.31 200 THR A O 1
ATOM 1508 N N . ARG A 1 201 ? 11.127 -1.338 0.795 1.00 86.50 201 ARG A N 1
ATOM 1509 C CA . ARG A 1 201 ? 11.514 -0.193 -0.037 1.00 86.50 201 ARG A CA 1
ATOM 1510 C C . ARG A 1 201 ? 10.304 0.699 -0.262 1.00 86.50 201 ARG A C 1
ATOM 1512 O O . ARG A 1 201 ? 9.193 0.192 -0.398 1.00 86.50 201 ARG A O 1
ATOM 1519 N N . TYR A 1 202 ? 10.527 2.007 -0.330 1.00 88.19 202 TYR A N 1
ATOM 1520 C CA . TYR A 1 202 ? 9.468 2.992 -0.528 1.00 88.19 202 TYR A CA 1
ATOM 1521 C C . TYR A 1 202 ? 9.767 3.909 -1.711 1.00 88.19 202 TYR A C 1
ATOM 1523 O O . TYR A 1 202 ? 10.916 4.313 -1.911 1.00 88.19 202 TYR A O 1
ATOM 1531 N N . TRP A 1 203 ? 8.716 4.303 -2.427 1.00 87.75 203 TRP A N 1
ATOM 1532 C CA . TRP A 1 203 ? 8.751 5.343 -3.452 1.00 87.75 203 TRP A CA 1
ATOM 1533 C C . TRP A 1 203 ? 7.732 6.428 -3.146 1.00 87.75 203 TRP A C 1
ATOM 1535 O O . TRP A 1 203 ? 6.686 6.176 -2.547 1.00 87.75 203 TRP A O 1
ATOM 1545 N N . GLY A 1 204 ? 8.068 7.659 -3.538 1.00 83.69 204 GLY A N 1
ATOM 1546 C CA . GLY A 1 204 ? 7.131 8.778 -3.451 1.00 83.69 204 GLY A CA 1
ATOM 1547 C C . GLY A 1 204 ? 6.662 9.066 -2.023 1.00 83.69 204 GLY A C 1
ATOM 1548 O O . GLY A 1 204 ? 5.518 9.448 -1.828 1.00 83.69 204 GLY A O 1
ATOM 1549 N N . VAL A 1 205 ? 7.514 8.887 -1.006 1.00 80.31 205 VAL A N 1
ATOM 1550 C CA . VAL A 1 205 ? 7.136 9.022 0.420 1.00 80.31 205 VAL A CA 1
ATOM 1551 C C . VAL A 1 205 ? 6.473 10.367 0.746 1.00 80.31 205 VAL A C 1
ATOM 1553 O O . VAL A 1 205 ? 5.582 10.424 1.593 1.00 80.31 205 VAL A O 1
ATOM 1556 N N . THR A 1 206 ? 6.862 11.434 0.049 1.00 80.38 206 THR A N 1
ATOM 1557 C CA . THR A 1 206 ? 6.311 12.790 0.199 1.00 80.38 206 THR A CA 1
ATOM 1558 C C . THR A 1 206 ? 5.122 13.082 -0.720 1.00 80.38 206 THR A C 1
ATOM 1560 O O . THR A 1 206 ? 4.563 14.170 -0.657 1.00 80.38 206 THR A O 1
ATOM 1563 N N . SER A 1 207 ? 4.726 12.138 -1.574 1.00 84.94 207 SER A N 1
ATOM 1564 C CA . SER A 1 207 ? 3.599 12.292 -2.492 1.00 84.94 207 SER A CA 1
ATOM 1565 C C . SER A 1 207 ? 2.280 12.414 -1.729 1.00 84.94 207 SER A C 1
ATOM 1567 O O . SER A 1 207 ? 2.032 11.700 -0.745 1.00 84.94 207 SER A O 1
ATOM 1569 N N . GLU A 1 208 ? 1.429 13.313 -2.218 1.00 87.00 208 GLU A N 1
ATOM 1570 C CA . GLU A 1 208 ? 0.045 13.506 -1.775 1.00 87.00 208 GLU A CA 1
ATOM 1571 C C . GLU A 1 208 ? -0.966 12.719 -2.619 1.00 87.00 208 GLU A C 1
ATOM 1573 O O . GLU A 1 208 ? -2.148 12.695 -2.286 1.00 87.00 208 GLU A O 1
ATOM 1578 N N . LEU A 1 209 ? -0.518 12.071 -3.700 1.00 91.12 209 LEU A N 1
ATOM 1579 C CA . LEU A 1 209 ? -1.386 11.334 -4.620 1.00 91.12 209 LEU A CA 1
ATOM 1580 C C . LEU A 1 209 ? -1.404 9.848 -4.269 1.00 91.12 209 LEU A C 1
ATOM 1582 O O . LEU A 1 209 ? -2.400 9.307 -3.794 1.00 91.12 209 LEU A O 1
ATOM 1586 N N . HIS A 1 210 ? -0.264 9.197 -4.455 1.00 91.69 210 HIS A N 1
ATOM 1587 C CA . HIS A 1 210 ? -0.052 7.799 -4.119 1.00 91.69 210 HIS A CA 1
ATOM 1588 C C . HIS A 1 210 ? 1.400 7.566 -3.696 1.00 91.69 210 HIS A C 1
ATOM 1590 O O . HIS A 1 210 ? 2.291 8.340 -4.058 1.00 91.69 210 HIS A O 1
ATOM 1596 N N . ARG A 1 211 ? 1.630 6.508 -2.916 1.00 91.44 211 ARG A N 1
ATOM 1597 C CA . ARG A 1 211 ? 2.951 6.090 -2.422 1.00 91.44 211 ARG A CA 1
ATOM 1598 C C . ARG A 1 211 ? 3.111 4.595 -2.603 1.00 91.44 211 ARG A C 1
ATOM 1600 O O . ARG A 1 211 ? 2.189 3.850 -2.289 1.00 91.44 211 ARG A O 1
ATOM 1607 N N . GLU A 1 212 ? 4.273 4.143 -3.033 1.00 91.94 212 GLU A N 1
ATOM 1608 C CA . GLU A 1 212 ? 4.517 2.724 -3.260 1.00 91.94 212 GLU A CA 1
ATOM 1609 C C . GLU A 1 212 ? 5.412 2.130 -2.170 1.00 91.94 212 GLU A C 1
ATOM 1611 O O . GLU A 1 212 ? 6.360 2.766 -1.701 1.00 91.94 212 GLU A O 1
ATOM 1616 N N . ALA A 1 213 ? 5.115 0.897 -1.765 1.00 90.88 213 ALA A N 1
ATOM 1617 C CA . ALA A 1 213 ? 5.933 0.116 -0.849 1.00 90.88 213 ALA A CA 1
ATOM 1618 C C . ALA A 1 213 ? 6.140 -1.306 -1.382 1.00 90.88 213 ALA A C 1
ATOM 1620 O O . ALA A 1 213 ? 5.180 -2.004 -1.706 1.00 90.88 213 ALA A O 1
ATOM 1621 N N . LEU A 1 214 ? 7.394 -1.744 -1.439 1.00 90.94 214 LEU A N 1
ATOM 1622 C CA . LEU A 1 214 ? 7.778 -3.096 -1.835 1.00 90.94 214 LEU A CA 1
ATOM 1623 C C . LEU A 1 214 ? 8.414 -3.798 -0.645 1.00 90.94 214 LEU A C 1
ATOM 1625 O O . LEU A 1 214 ? 9.348 -3.254 -0.066 1.00 90.94 214 LEU A O 1
ATOM 1629 N N . TYR A 1 215 ? 7.957 -4.994 -0.281 1.00 91.38 215 TYR A N 1
ATOM 1630 C CA . TYR A 1 215 ? 8.562 -5.727 0.834 1.00 91.38 215 TYR A CA 1
ATOM 1631 C C . TYR A 1 215 ? 8.520 -7.243 0.693 1.00 91.38 215 TYR A C 1
ATOM 1633 O O . TYR A 1 215 ? 7.652 -7.806 0.026 1.00 91.38 215 TYR A O 1
ATOM 1641 N N . LEU A 1 216 ? 9.453 -7.912 1.370 1.00 91.94 216 LEU A N 1
ATOM 1642 C CA . LEU A 1 216 ? 9.477 -9.370 1.478 1.00 91.94 216 LEU A CA 1
ATOM 1643 C C . LEU A 1 216 ? 8.406 -9.844 2.462 1.00 91.94 216 LEU A C 1
ATOM 1645 O O . LEU A 1 216 ? 8.362 -9.405 3.615 1.00 91.94 216 LEU A O 1
ATOM 1649 N N . LYS A 1 217 ? 7.536 -10.761 2.023 1.00 92.38 217 LYS A N 1
ATOM 1650 C CA . LYS A 1 217 ? 6.398 -11.195 2.844 1.00 92.38 217 LYS A CA 1
ATOM 1651 C C . LYS A 1 217 ? 6.786 -12.196 3.933 1.00 92.38 217 LYS A C 1
ATOM 1653 O O . LYS A 1 217 ? 6.250 -12.116 5.037 1.00 92.38 217 LYS A O 1
ATOM 1658 N N . GLY A 1 218 ? 7.733 -13.090 3.650 1.00 93.19 218 GLY A N 1
ATOM 1659 C CA . GLY A 1 218 ? 8.218 -14.108 4.589 1.00 93.19 218 GLY A CA 1
ATOM 1660 C C . GLY A 1 218 ? 8.671 -13.532 5.939 1.00 93.19 218 GLY A C 1
ATOM 1661 O O . GLY A 1 218 ? 8.100 -13.905 6.964 1.00 93.19 218 GLY A O 1
ATOM 1662 N N . PRO A 1 219 ? 9.615 -12.569 5.973 1.00 91.25 219 PRO A N 1
ATOM 1663 C CA . PRO A 1 219 ? 10.049 -11.933 7.220 1.00 91.25 219 PRO A CA 1
ATOM 1664 C C . PRO A 1 219 ? 8.904 -11.279 8.010 1.00 91.25 219 PRO A C 1
ATOM 1666 O O . PRO A 1 219 ? 8.863 -11.362 9.238 1.00 91.25 219 PRO A O 1
ATOM 1669 N N . GLN A 1 220 ? 7.931 -10.673 7.317 1.00 86.50 220 GLN A N 1
ATOM 1670 C CA . GLN A 1 220 ? 6.755 -10.080 7.958 1.00 86.50 220 GLN A CA 1
ATOM 1671 C C . GLN A 1 220 ? 5.864 -11.144 8.623 1.00 86.50 220 GLN A C 1
ATOM 1673 O O . GLN A 1 220 ? 5.373 -10.913 9.729 1.00 86.50 220 GLN A O 1
ATOM 1678 N N . LEU A 1 221 ? 5.657 -12.296 7.974 1.00 93.06 221 LEU A N 1
ATOM 1679 C CA . LEU A 1 221 ? 4.883 -13.406 8.537 1.00 93.06 221 LEU A CA 1
ATOM 1680 C C . LEU A 1 221 ? 5.555 -13.968 9.795 1.00 93.06 221 LEU A C 1
ATOM 1682 O O . LEU A 1 221 ? 4.892 -14.111 10.818 1.00 93.06 221 LEU A O 1
ATOM 1686 N N . VAL A 1 222 ? 6.874 -14.186 9.755 1.00 92.38 222 VAL A N 1
ATOM 1687 C CA . VAL A 1 222 ? 7.652 -14.675 10.909 1.00 92.38 222 VAL A CA 1
ATOM 1688 C C . VAL A 1 222 ? 7.523 -13.733 12.110 1.00 92.38 222 VAL A C 1
ATOM 1690 O O . VAL A 1 222 ? 7.324 -14.184 13.238 1.00 92.38 222 VAL A O 1
ATOM 1693 N N . LYS A 1 223 ? 7.564 -12.411 11.883 1.00 89.88 223 LYS A N 1
ATOM 1694 C CA . LYS A 1 223 ? 7.341 -11.424 12.951 1.00 89.88 223 LYS A CA 1
ATOM 1695 C C . LYS A 1 223 ? 5.945 -11.561 13.571 1.00 89.88 223 LYS A C 1
ATOM 1697 O O . LYS A 1 223 ? 5.829 -11.593 14.795 1.00 89.88 223 LYS A O 1
ATOM 1702 N N . LYS A 1 224 ? 4.902 -11.687 12.743 1.00 89.44 224 LYS A N 1
ATOM 1703 C CA . LYS A 1 224 ? 3.517 -11.874 13.210 1.00 89.44 224 LYS A CA 1
ATOM 1704 C C . LYS A 1 224 ? 3.332 -13.188 13.975 1.00 89.44 224 LYS A C 1
ATOM 1706 O O . LYS A 1 224 ? 2.659 -13.195 15.002 1.00 89.44 224 LYS A O 1
ATOM 1711 N N . GLN A 1 225 ? 3.950 -14.280 13.524 1.00 93.38 225 GLN A N 1
ATOM 1712 C CA . GLN A 1 225 ? 3.931 -15.556 14.244 1.00 93.38 225 GLN A CA 1
ATOM 1713 C C . GLN A 1 225 ? 4.552 -15.404 15.640 1.00 93.38 225 GLN A C 1
ATOM 1715 O O . GLN A 1 225 ? 3.944 -15.806 16.628 1.00 93.38 225 GLN A O 1
ATOM 1720 N N . ALA A 1 226 ? 5.720 -14.763 15.750 1.00 92.44 226 ALA A N 1
ATOM 1721 C CA . ALA A 1 226 ? 6.374 -14.542 17.040 1.00 92.44 226 ALA A CA 1
ATOM 1722 C C . ALA A 1 226 ? 5.522 -13.685 18.001 1.00 92.44 226 ALA A C 1
ATOM 1724 O O . ALA A 1 226 ? 5.526 -13.912 19.214 1.00 92.44 226 ALA A O 1
ATOM 1725 N N . GLU A 1 227 ? 4.776 -12.707 17.481 1.00 90.44 227 GLU A N 1
ATOM 1726 C CA . GLU A 1 227 ? 3.797 -11.929 18.252 1.00 90.44 227 GLU A CA 1
ATOM 1727 C C . GLU A 1 227 ? 2.626 -12.804 18.733 1.00 90.44 227 GLU A C 1
ATOM 1729 O O . GLU A 1 227 ? 2.263 -12.738 19.912 1.00 90.44 227 GLU A O 1
ATOM 1734 N N . ALA A 1 228 ? 2.092 -13.678 17.874 1.00 90.31 228 ALA A N 1
ATOM 1735 C CA . ALA A 1 228 ? 1.036 -14.626 18.234 1.00 90.31 228 ALA A CA 1
ATOM 1736 C C . ALA A 1 228 ? 1.497 -15.643 19.294 1.00 90.31 228 ALA A C 1
ATOM 1738 O O . ALA A 1 228 ? 0.788 -15.879 20.271 1.00 90.31 228 ALA A O 1
ATOM 1739 N N . GLU A 1 229 ? 2.720 -16.171 19.186 1.00 94.12 229 GLU A N 1
ATOM 1740 C CA . GLU A 1 229 ? 3.311 -17.041 20.211 1.00 94.12 229 GLU A CA 1
ATOM 1741 C C . GLU A 1 229 ? 3.392 -16.347 21.573 1.00 94.12 229 GLU A C 1
ATOM 1743 O O . GLU A 1 229 ? 3.063 -16.936 22.605 1.00 94.12 229 GLU A O 1
ATOM 1748 N N . ARG A 1 230 ? 3.817 -15.077 21.601 1.00 93.38 230 ARG A N 1
ATOM 1749 C CA . ARG A 1 230 ? 3.851 -14.283 22.838 1.00 93.38 230 ARG A CA 1
ATOM 1750 C C . ARG A 1 230 ? 2.447 -14.063 23.399 1.00 93.38 230 ARG A C 1
ATOM 1752 O O . ARG A 1 230 ? 2.280 -14.131 24.615 1.00 93.38 230 ARG A O 1
ATOM 1759 N N . ALA A 1 231 ? 1.453 -13.823 22.544 1.00 88.81 231 ALA A N 1
ATOM 1760 C CA . ALA A 1 231 ? 0.065 -13.654 22.962 1.00 88.81 231 ALA A CA 1
ATOM 1761 C C . ALA A 1 231 ? -0.497 -14.931 23.608 1.00 88.81 231 ALA A C 1
ATOM 1763 O O . ALA A 1 231 ? -1.085 -14.849 24.687 1.00 88.81 231 ALA A O 1
ATOM 1764 N N . VAL A 1 232 ? -0.234 -16.104 23.019 1.00 90.69 232 VAL A N 1
ATOM 1765 C CA . VAL A 1 232 ? -0.606 -17.407 23.598 1.00 90.69 232 VAL A CA 1
ATOM 1766 C C . VAL A 1 232 ? 0.112 -17.642 24.924 1.00 90.69 232 VAL A C 1
ATOM 1768 O O . VAL A 1 232 ? -0.527 -18.015 25.900 1.00 90.69 232 VAL A O 1
ATOM 1771 N N . ARG A 1 233 ? 1.420 -17.361 25.017 1.00 93.12 233 ARG A N 1
ATOM 1772 C CA . ARG A 1 233 ? 2.161 -17.482 26.289 1.00 93.12 233 ARG A CA 1
ATOM 1773 C C . ARG A 1 233 ? 1.589 -16.571 27.380 1.00 93.12 233 ARG A C 1
ATOM 1775 O O . ARG A 1 233 ? 1.527 -16.977 28.535 1.00 93.12 233 ARG A O 1
ATOM 1782 N N . LYS A 1 234 ? 1.172 -15.349 27.025 1.00 91.81 234 LYS A N 1
ATOM 1783 C CA . LYS A 1 234 ? 0.582 -14.379 27.962 1.00 91.81 234 LYS A CA 1
ATOM 1784 C C . LYS A 1 234 ? -0.827 -14.781 28.404 1.00 91.81 234 LYS A C 1
ATOM 1786 O O . LYS A 1 234 ? -1.182 -14.547 29.555 1.00 91.81 234 LYS A O 1
ATOM 1791 N N . ASN A 1 235 ? -1.633 -15.348 27.506 1.00 86.50 235 ASN A N 1
ATOM 1792 C CA . ASN A 1 235 ? -2.977 -15.828 27.815 1.00 86.50 235 ASN A CA 1
ATOM 1793 C C . ASN A 1 235 ? -3.288 -17.147 27.076 1.00 86.50 235 ASN A C 1
ATOM 1795 O O . ASN A 1 235 ? -3.928 -17.119 26.020 1.00 86.50 235 ASN A O 1
ATOM 1799 N N . PRO A 1 236 ? -2.903 -18.303 27.650 1.00 86.62 236 PRO A N 1
ATOM 1800 C CA . PRO A 1 236 ? -3.067 -19.609 27.004 1.00 86.62 236 PRO A CA 1
ATOM 1801 C C . PRO A 1 236 ? -4.524 -20.015 26.751 1.00 86.62 236 PRO A C 1
ATOM 1803 O O . PRO A 1 236 ? -4.793 -20.855 25.902 1.00 86.62 236 PRO A O 1
ATOM 1806 N N . THR A 1 237 ? -5.473 -19.419 27.480 1.00 85.62 237 THR A N 1
ATOM 1807 C CA . THR A 1 237 ? -6.914 -19.710 27.347 1.00 85.62 237 THR A CA 1
ATOM 1808 C C . THR A 1 237 ? -7.605 -18.887 26.256 1.00 85.62 237 THR A C 1
ATOM 1810 O O . THR A 1 237 ? -8.791 -19.081 25.983 1.00 85.62 237 THR A O 1
ATOM 1813 N N . SER A 1 238 ? -6.885 -17.948 25.633 1.00 82.25 238 SER A N 1
ATOM 1814 C CA . SER A 1 238 ? -7.424 -17.123 24.557 1.00 82.25 238 SER A CA 1
ATOM 1815 C C . SER A 1 238 ? -7.560 -17.939 23.272 1.00 82.25 238 SER A C 1
ATOM 1817 O O . SER A 1 238 ? -6.567 -18.244 22.613 1.00 82.25 238 SER A O 1
ATOM 1819 N N . LEU A 1 239 ? -8.805 -18.233 22.886 1.00 81.06 239 LEU A N 1
ATOM 1820 C CA . LEU A 1 239 ? -9.115 -18.901 21.619 1.00 81.06 239 LEU A CA 1
ATOM 1821 C C . LEU A 1 239 ? -8.595 -18.111 20.414 1.00 81.06 239 LEU A C 1
ATOM 1823 O O . LEU A 1 239 ? -8.040 -18.700 19.497 1.00 81.06 239 LEU A O 1
ATOM 1827 N N . VAL A 1 240 ? -8.704 -16.779 20.449 1.00 81.25 240 VAL A N 1
ATOM 1828 C CA . VAL A 1 240 ? -8.195 -15.903 19.382 1.00 81.25 240 VAL A CA 1
ATOM 1829 C C . VAL A 1 240 ? -6.678 -16.005 19.268 1.00 81.25 240 VAL A C 1
ATOM 1831 O O . VAL A 1 240 ? -6.162 -16.143 18.167 1.00 81.25 240 VAL A O 1
ATOM 1834 N N . ALA A 1 241 ? -5.945 -15.968 20.386 1.00 85.00 241 ALA A N 1
ATOM 1835 C CA . ALA A 1 241 ? -4.490 -16.093 20.337 1.00 85.00 241 ALA A CA 1
ATOM 1836 C C . ALA A 1 241 ? -4.061 -17.472 19.809 1.00 85.00 241 ALA A C 1
ATOM 1838 O O . ALA A 1 241 ? -3.141 -17.552 18.993 1.00 85.00 241 ALA A O 1
ATOM 1839 N N . ALA A 1 242 ? -4.738 -18.538 20.249 1.00 87.44 242 ALA A N 1
ATOM 1840 C CA . ALA A 1 242 ? -4.472 -19.902 19.801 1.00 87.44 242 ALA A CA 1
ATOM 1841 C C . ALA A 1 242 ? -4.755 -20.078 18.301 1.00 87.44 242 ALA A C 1
ATOM 1843 O O . ALA A 1 242 ? -3.919 -20.622 17.581 1.00 87.44 242 ALA A O 1
ATOM 1844 N N . GLU A 1 243 ? -5.887 -19.565 17.819 1.00 87.00 243 GLU A N 1
ATOM 1845 C CA . GLU A 1 243 ? -6.265 -19.624 16.407 1.00 87.00 243 GLU A CA 1
ATOM 1846 C C . GLU A 1 243 ? -5.332 -18.778 15.535 1.00 87.00 243 GLU A C 1
ATOM 1848 O O . GLU A 1 243 ? -4.866 -19.238 14.491 1.00 87.00 243 GLU A O 1
ATOM 1853 N N . SER A 1 244 ? -4.960 -17.583 16.001 1.00 89.44 244 SER A N 1
ATOM 1854 C CA . SER A 1 244 ? -3.980 -16.749 15.310 1.00 89.44 244 SER A CA 1
ATOM 1855 C C . SER A 1 244 ? -2.633 -17.448 15.171 1.00 89.44 244 SER A C 1
ATOM 1857 O O . SER A 1 244 ? -2.044 -17.432 14.092 1.00 89.44 244 SER A O 1
ATOM 1859 N N . LEU A 1 245 ? -2.156 -18.113 16.229 1.00 93.12 245 LEU A N 1
ATOM 1860 C CA . LEU A 1 245 ? -0.933 -18.909 16.158 1.00 93.12 245 LEU A CA 1
ATOM 1861 C C . LEU A 1 245 ? -1.087 -20.091 15.193 1.00 93.12 245 LEU A C 1
ATOM 1863 O O . LEU A 1 245 ? -0.184 -20.332 14.396 1.00 93.12 245 LEU A O 1
ATOM 1867 N N . ARG A 1 246 ? -2.224 -20.796 15.218 1.00 93.31 246 ARG A N 1
ATOM 1868 C CA . ARG A 1 246 ? -2.506 -21.928 14.322 1.00 93.31 246 ARG A CA 1
ATOM 1869 C C . ARG A 1 246 ? -2.427 -21.525 12.850 1.00 93.31 246 ARG A C 1
ATOM 1871 O O . ARG A 1 246 ? -1.767 -22.207 12.075 1.00 93.31 246 ARG A O 1
ATOM 1878 N N . VAL A 1 247 ? -3.068 -20.421 12.465 1.00 92.31 247 VAL A N 1
ATOM 1879 C CA . VAL A 1 247 ? -3.057 -19.938 11.074 1.00 92.31 247 VAL A CA 1
ATOM 1880 C C . VAL A 1 247 ? -1.686 -19.394 10.680 1.00 92.31 247 VAL A C 1
ATOM 1882 O O . VAL A 1 247 ? -1.181 -19.716 9.607 1.00 92.31 247 VAL A O 1
ATOM 1885 N N . LEU A 1 248 ? -1.059 -18.586 11.540 1.00 94.31 248 LEU A N 1
ATOM 1886 C CA . LEU A 1 248 ? 0.223 -17.952 11.221 1.00 94.31 248 LEU A CA 1
ATOM 1887 C C . LEU A 1 248 ? 1.402 -18.927 11.214 1.00 94.31 248 LEU A C 1
ATOM 1889 O O . LEU A 1 248 ? 2.430 -18.561 10.666 1.00 94.31 248 LEU A O 1
ATOM 1893 N N . SER A 1 249 ? 1.261 -20.121 11.797 1.00 95.94 249 SER A N 1
ATOM 1894 C CA . SER A 1 249 ? 2.289 -21.172 11.804 1.00 95.94 249 SER A CA 1
ATOM 1895 C C . SER A 1 249 ? 2.123 -22.222 10.698 1.00 95.94 249 SER A C 1
ATOM 1897 O O . SER A 1 249 ? 2.911 -23.166 10.650 1.00 95.94 249 SER A O 1
ATOM 1899 N N . ASP A 1 250 ? 1.135 -22.085 9.799 1.00 96.00 250 ASP A N 1
ATOM 1900 C CA . ASP A 1 250 ? 0.917 -23.044 8.706 1.00 96.00 250 ASP A CA 1
ATOM 1901 C C . ASP A 1 250 ? 2.156 -23.116 7.784 1.00 96.00 250 ASP A C 1
ATOM 1903 O O . ASP A 1 250 ? 2.483 -22.125 7.117 1.00 96.00 250 ASP A O 1
ATOM 1907 N N . PRO A 1 251 ? 2.840 -24.274 7.678 1.00 96.69 251 PRO A N 1
ATOM 1908 C CA . PRO A 1 251 ? 4.039 -24.406 6.853 1.00 96.69 251 PRO A CA 1
ATOM 1909 C C . PRO A 1 251 ? 3.814 -24.038 5.382 1.00 96.69 251 PRO A C 1
ATOM 1911 O O . PRO A 1 251 ? 4.709 -23.483 4.746 1.00 96.69 251 PRO A O 1
ATOM 1914 N N . ARG A 1 252 ? 2.610 -24.281 4.849 1.00 96.00 252 ARG A N 1
ATOM 1915 C CA . ARG A 1 252 ? 2.248 -23.957 3.458 1.00 96.00 252 ARG A CA 1
ATOM 1916 C C . ARG A 1 252 ? 2.172 -22.447 3.249 1.00 96.00 252 ARG A C 1
ATOM 1918 O O . ARG A 1 252 ? 2.601 -21.931 2.217 1.00 96.00 252 ARG A O 1
ATOM 1925 N N . LEU A 1 253 ? 1.682 -21.725 4.259 1.00 95.56 253 LEU A N 1
ATOM 1926 C CA . LEU A 1 253 ? 1.658 -20.264 4.273 1.00 95.56 253 LEU A CA 1
ATOM 1927 C C . LEU A 1 253 ? 3.081 -19.694 4.325 1.00 95.56 253 LEU A C 1
ATOM 1929 O O . LEU A 1 253 ? 3.376 -18.729 3.620 1.00 95.56 253 LEU A O 1
ATOM 1933 N N . HIS A 1 254 ? 3.969 -20.303 5.117 1.00 96.12 254 HIS A N 1
ATOM 1934 C CA . HIS A 1 254 ? 5.382 -19.923 5.189 1.00 96.12 254 HIS A CA 1
ATOM 1935 C C . HIS A 1 254 ? 6.130 -20.165 3.880 1.00 96.12 254 HIS A C 1
ATOM 1937 O O . HIS A 1 254 ? 6.881 -19.292 3.444 1.00 96.12 254 HIS A O 1
ATOM 1943 N N . GLU A 1 255 ? 5.917 -21.316 3.247 1.00 94.44 255 GLU A N 1
ATOM 1944 C CA . GLU A 1 255 ? 6.541 -21.651 1.968 1.00 94.44 255 GLU A CA 1
ATOM 1945 C C . GLU A 1 255 ? 6.146 -20.648 0.876 1.00 94.44 255 GLU A C 1
ATOM 1947 O O . GLU A 1 255 ? 7.000 -20.147 0.140 1.00 94.44 255 GLU A O 1
ATOM 1952 N N . LEU A 1 256 ? 4.858 -20.299 0.815 1.00 93.56 256 LEU A N 1
ATOM 1953 C CA . LEU A 1 256 ? 4.349 -19.299 -0.113 1.00 93.56 256 LEU A CA 1
ATOM 1954 C C . LEU A 1 256 ? 4.896 -17.901 0.220 1.00 93.56 256 LEU A C 1
ATOM 1956 O O . LEU A 1 256 ? 5.500 -17.250 -0.631 1.00 93.56 256 LEU A O 1
ATOM 1960 N N . ALA A 1 257 ? 4.760 -17.445 1.470 1.00 94.56 257 ALA A N 1
ATOM 1961 C CA . ALA A 1 257 ? 5.207 -16.116 1.890 1.00 94.56 257 ALA A CA 1
ATOM 1962 C C . ALA A 1 257 ? 6.723 -15.917 1.734 1.00 94.56 257 ALA A C 1
ATOM 1964 O O . ALA A 1 257 ? 7.166 -14.816 1.397 1.00 94.56 257 ALA A O 1
ATOM 1965 N N . GLY A 1 258 ? 7.523 -16.964 1.954 1.00 93.94 258 GLY A N 1
ATOM 1966 C CA . GLY A 1 258 ? 8.978 -16.940 1.788 1.00 93.94 258 GLY A CA 1
ATOM 1967 C C . GLY A 1 258 ? 9.420 -16.631 0.359 1.00 93.94 258 GLY A C 1
ATOM 1968 O O . GLY A 1 258 ? 10.503 -16.088 0.159 1.00 93.94 258 GLY A O 1
ATOM 1969 N N . ARG A 1 259 ? 8.561 -16.912 -0.623 1.00 92.06 259 ARG A N 1
ATOM 1970 C CA . ARG A 1 259 ? 8.793 -16.653 -2.045 1.00 92.06 259 ARG A CA 1
ATOM 1971 C C . ARG A 1 259 ? 8.141 -15.359 -2.541 1.00 92.06 259 ARG A C 1
ATOM 1973 O O . ARG A 1 259 ? 8.295 -15.004 -3.702 1.00 92.06 259 ARG A O 1
ATOM 1980 N N . MET A 1 260 ? 7.420 -14.631 -1.690 1.00 91.94 260 MET A N 1
ATOM 1981 C CA . MET A 1 260 ? 6.622 -13.482 -2.118 1.00 91.94 260 MET A CA 1
ATOM 1982 C C . MET A 1 260 ? 7.318 -12.138 -1.921 1.00 91.94 260 MET A C 1
ATOM 1984 O O . MET A 1 260 ? 7.742 -11.780 -0.816 1.00 91.94 260 MET A O 1
ATOM 1988 N N . VAL A 1 261 ? 7.280 -11.334 -2.982 1.00 91.06 261 VAL A N 1
ATOM 1989 C CA . VAL A 1 261 ? 7.537 -9.893 -2.946 1.00 91.06 261 VAL A CA 1
ATOM 1990 C C . VAL A 1 261 ? 6.195 -9.174 -3.051 1.00 91.06 261 VAL A C 1
ATOM 1992 O O . VAL A 1 261 ? 5.463 -9.335 -4.024 1.00 91.06 261 VAL A O 1
ATOM 1995 N N . ARG A 1 262 ? 5.823 -8.414 -2.024 1.00 92.25 262 ARG A N 1
ATOM 1996 C CA . ARG A 1 262 ? 4.571 -7.651 -1.966 1.00 92.25 262 ARG A CA 1
ATOM 1997 C C . ARG A 1 262 ? 4.775 -6.263 -2.548 1.00 92.25 262 ARG A C 1
ATOM 1999 O O . ARG A 1 262 ? 5.728 -5.585 -2.183 1.00 92.25 262 ARG A O 1
ATOM 2006 N N . LEU A 1 263 ? 3.849 -5.871 -3.413 1.00 92.25 263 LEU A N 1
ATOM 2007 C CA . LEU A 1 263 ? 3.785 -4.599 -4.116 1.00 92.25 263 LEU A CA 1
ATOM 2008 C C . LEU A 1 263 ? 2.520 -3.870 -3.653 1.00 92.25 263 LEU A C 1
ATOM 2010 O O . LEU A 1 263 ? 1.403 -4.265 -3.991 1.00 92.25 263 LEU A O 1
ATOM 2014 N N . GLU A 1 264 ? 2.690 -2.837 -2.834 1.00 92.94 264 GLU A N 1
ATOM 2015 C CA . GLU A 1 264 ? 1.614 -2.068 -2.206 1.00 92.94 264 GLU A CA 1
ATOM 2016 C C . GLU A 1 264 ? 1.561 -0.649 -2.784 1.00 92.94 264 GLU A C 1
ATOM 2018 O O . GLU A 1 264 ? 2.533 0.097 -2.695 1.00 92.94 264 GLU A O 1
ATOM 2023 N N . GLY A 1 265 ? 0.433 -0.284 -3.396 1.00 94.38 265 GLY A N 1
ATOM 2024 C CA . GLY A 1 265 ? 0.118 1.078 -3.825 1.00 94.38 265 GLY A CA 1
ATOM 2025 C C . GLY A 1 265 ? -0.814 1.745 -2.815 1.00 94.38 265 GLY A C 1
ATOM 2026 O O . GLY A 1 265 ? -1.956 1.324 -2.646 1.00 94.38 265 GLY A O 1
ATOM 2027 N N . ARG A 1 266 ? -0.334 2.777 -2.124 1.00 94.19 266 ARG A N 1
ATOM 2028 C CA . ARG A 1 266 ? -1.080 3.540 -1.115 1.00 94.19 266 ARG A CA 1
ATOM 2029 C C . ARG A 1 266 ? -1.668 4.788 -1.742 1.00 94.19 266 ARG A C 1
ATOM 2031 O O . ARG A 1 266 ? -0.950 5.765 -1.936 1.00 94.19 266 ARG A O 1
ATOM 2038 N N . TRP A 1 267 ? -2.960 4.773 -2.013 1.00 96.06 267 TRP A N 1
ATOM 2039 C CA . TRP A 1 267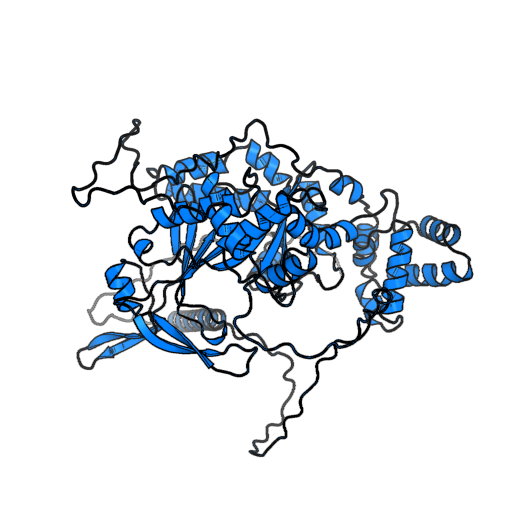 ? -3.694 5.872 -2.623 1.00 96.06 267 TRP A CA 1
ATOM 2040 C C . TRP A 1 267 ? -4.286 6.797 -1.572 1.00 96.06 267 TRP A C 1
ATOM 2042 O O . TRP A 1 267 ? -5.055 6.373 -0.708 1.00 96.06 267 TRP A O 1
ATOM 2052 N N . LEU A 1 268 ? -3.918 8.070 -1.648 1.00 93.25 268 LEU A N 1
ATOM 2053 C CA . LEU A 1 268 ? -4.465 9.138 -0.818 1.00 93.25 268 LEU A CA 1
ATOM 2054 C C . LEU A 1 268 ? -5.679 9.760 -1.518 1.00 93.25 268 LEU A C 1
ATOM 2056 O O . LEU A 1 268 ? -5.825 9.635 -2.734 1.00 93.25 268 LEU A O 1
ATOM 2060 N N . LYS A 1 269 ? -6.534 10.458 -0.756 1.00 91.31 269 LYS A N 1
ATOM 2061 C CA . LYS A 1 269 ? -7.788 11.043 -1.270 1.00 91.31 269 LYS A CA 1
ATOM 2062 C C . LYS A 1 269 ? -7.588 11.813 -2.581 1.00 91.31 269 LYS A C 1
ATOM 2064 O O . LYS A 1 269 ? -8.296 11.556 -3.546 1.00 91.31 269 LYS A O 1
ATOM 2069 N N . ARG A 1 270 ? -6.591 12.702 -2.637 1.00 91.38 270 ARG A N 1
ATOM 2070 C CA . ARG A 1 270 ? -6.302 13.505 -3.834 1.00 91.38 270 ARG A CA 1
ATOM 2071 C C . ARG A 1 270 ? -5.927 12.647 -5.045 1.00 91.38 270 ARG A C 1
ATOM 2073 O O . ARG A 1 270 ? -6.417 12.897 -6.137 1.00 91.38 270 ARG A O 1
ATOM 2080 N N . GLY A 1 271 ? -5.097 11.622 -4.848 1.00 94.44 271 GLY A N 1
ATOM 2081 C CA . GLY A 1 271 ? -4.713 10.713 -5.928 1.00 94.44 271 GLY A CA 1
ATOM 2082 C C . GLY A 1 271 ? -5.897 9.934 -6.489 1.00 94.44 271 GLY A C 1
ATOM 2083 O O . GLY A 1 271 ? -5.983 9.774 -7.700 1.00 94.44 271 GLY A O 1
ATOM 2084 N N . LEU A 1 272 ? -6.821 9.490 -5.630 1.00 95.69 272 LEU A N 1
ATOM 2085 C CA . LEU A 1 272 ? -8.048 8.822 -6.071 1.00 95.69 272 LEU A CA 1
ATOM 2086 C C . LEU A 1 272 ? -8.921 9.756 -6.915 1.00 95.69 272 LEU A C 1
ATOM 2088 O O . LEU A 1 272 ? -9.314 9.366 -8.006 1.00 95.69 272 LEU A O 1
ATOM 2092 N N . VAL A 1 273 ? -9.148 10.994 -6.456 1.00 94.44 273 VAL A N 1
ATOM 2093 C CA . VAL A 1 273 ? -9.907 12.005 -7.216 1.00 94.44 273 VAL A CA 1
ATOM 2094 C C . VAL A 1 273 ? -9.309 12.209 -8.610 1.00 94.44 273 VAL A C 1
ATOM 2096 O O . VAL A 1 273 ? -10.005 12.043 -9.606 1.00 94.44 273 VAL A O 1
ATOM 2099 N N . GLU A 1 274 ? -8.007 12.501 -8.696 1.00 94.31 274 GLU A N 1
ATOM 2100 C CA . GLU A 1 274 ? -7.339 12.742 -9.983 1.00 94.31 274 GLU A CA 1
ATOM 2101 C C . GLU A 1 274 ? -7.367 11.502 -10.895 1.00 94.31 274 GLU A C 1
ATOM 2103 O O . GLU A 1 274 ? -7.480 11.616 -12.118 1.00 94.31 274 GLU A O 1
ATOM 2108 N N . HIS A 1 275 ? -7.263 10.300 -10.322 1.00 95.06 275 HIS A N 1
ATOM 2109 C CA . HIS A 1 275 ? -7.259 9.070 -11.105 1.00 95.06 275 HIS A CA 1
ATOM 2110 C C . HIS A 1 275 ? -8.649 8.684 -11.610 1.00 95.06 275 HIS A C 1
ATOM 2112 O O . HIS A 1 275 ? -8.761 8.259 -12.755 1.00 95.06 275 HIS A O 1
ATOM 2118 N N . PHE A 1 276 ? -9.707 8.877 -10.821 1.00 95.94 276 PHE A N 1
ATOM 2119 C CA . PHE A 1 276 ? -11.077 8.629 -11.274 1.00 95.94 276 PHE A CA 1
ATOM 2120 C C . PHE A 1 276 ? -11.471 9.558 -12.421 1.00 95.94 276 PHE A C 1
ATOM 2122 O O . PHE A 1 276 ? -12.048 9.085 -13.400 1.00 95.94 276 PHE A O 1
ATOM 2129 N N . THR A 1 277 ? -11.042 10.823 -12.384 1.00 95.06 277 THR A N 1
ATOM 2130 C CA . THR A 1 277 ? -11.224 11.730 -13.524 1.00 95.06 277 THR A CA 1
ATOM 2131 C C . THR A 1 277 ? -10.449 11.254 -14.753 1.00 95.06 277 THR A C 1
ATOM 2133 O O . THR A 1 277 ? -10.984 11.243 -15.858 1.00 95.06 277 THR A O 1
ATOM 2136 N N . ARG A 1 278 ? -9.210 10.767 -14.582 1.00 92.88 278 ARG A N 1
ATOM 2137 C CA . ARG A 1 278 ? -8.425 10.192 -15.691 1.00 92.88 278 ARG A CA 1
ATOM 2138 C C . ARG A 1 278 ? -9.082 8.950 -16.302 1.00 92.88 278 ARG A C 1
ATOM 2140 O O . ARG A 1 278 ? -8.968 8.748 -17.507 1.00 92.88 278 ARG A O 1
ATOM 2147 N N . LEU A 1 279 ? -9.730 8.124 -15.485 1.00 93.12 279 LEU A N 1
ATOM 2148 C CA . LEU A 1 279 ? -10.479 6.950 -15.938 1.00 93.12 279 LEU A CA 1
ATOM 2149 C C . LEU A 1 279 ? -11.840 7.313 -16.557 1.00 93.12 279 LEU A C 1
ATOM 2151 O O . LEU A 1 279 ? -12.533 6.422 -17.035 1.00 93.12 279 LEU A O 1
ATOM 2155 N N . GLY A 1 280 ? -12.235 8.592 -16.546 1.00 92.62 280 GLY A N 1
ATOM 2156 C CA . GLY A 1 280 ? -13.534 9.044 -17.044 1.00 92.62 280 GLY A CA 1
ATOM 2157 C C . GLY A 1 280 ? -14.714 8.671 -16.143 1.00 92.62 280 GLY A C 1
ATOM 2158 O O . GLY A 1 280 ? -15.855 8.750 -16.584 1.00 92.62 280 GLY A O 1
ATOM 2159 N N . LEU A 1 281 ? -14.455 8.266 -14.893 1.00 93.12 281 LEU A N 1
ATOM 2160 C CA . LEU A 1 281 ? -15.495 7.931 -13.911 1.00 93.12 281 LEU A CA 1
ATOM 2161 C C . LEU A 1 281 ? -16.103 9.182 -13.260 1.00 93.12 281 LEU A C 1
ATOM 2163 O O . LEU A 1 281 ? -17.233 9.153 -12.781 1.00 93.12 281 LEU A O 1
ATOM 2167 N N . THR A 1 282 ? -15.340 10.272 -13.232 1.00 95.25 282 THR A N 1
ATOM 2168 C CA . THR A 1 282 ? -15.741 11.594 -12.736 1.00 95.25 282 THR A CA 1
ATOM 2169 C C . THR A 1 282 ? -15.279 12.673 -13.712 1.00 95.25 282 THR A C 1
ATOM 2171 O O . THR A 1 282 ? -14.431 12.415 -14.568 1.00 95.25 282 THR A O 1
ATOM 2174 N N . THR A 1 283 ? -15.803 13.894 -13.590 1.00 93.50 283 THR A N 1
ATOM 2175 C CA . THR A 1 283 ? -15.297 15.056 -14.344 1.00 93.50 283 THR A CA 1
ATOM 2176 C C . THR A 1 283 ? -14.557 16.017 -13.421 1.00 93.50 283 THR A C 1
ATOM 2178 O O . THR A 1 283 ? -14.675 15.925 -12.200 1.00 93.50 283 THR A O 1
ATOM 2181 N N . ASP A 1 284 ? -13.803 16.959 -13.990 1.00 89.12 284 ASP A N 1
ATOM 2182 C CA . ASP A 1 284 ? -13.170 18.029 -13.207 1.00 89.12 284 ASP A CA 1
ATOM 2183 C C . ASP A 1 284 ? -14.207 18.893 -12.464 1.00 89.12 284 ASP A C 1
ATOM 2185 O O . ASP A 1 284 ? -13.950 19.330 -11.344 1.00 89.12 284 ASP A O 1
ATOM 2189 N N . ASP A 1 285 ? -15.394 19.082 -13.054 1.00 91.81 285 ASP A N 1
ATOM 2190 C CA . ASP A 1 285 ? -16.503 19.841 -12.457 1.00 91.81 285 ASP A CA 1
ATOM 2191 C C . ASP A 1 285 ? -17.282 19.037 -11.404 1.00 91.81 285 ASP A C 1
ATOM 2193 O O . ASP A 1 285 ? -17.923 19.607 -10.522 1.00 91.81 285 ASP A O 1
ATOM 2197 N N . THR A 1 286 ? -17.228 17.704 -11.480 1.00 90.44 286 THR A N 1
ATOM 2198 C CA . THR A 1 286 ? -17.889 16.785 -10.539 1.00 90.44 286 THR A CA 1
ATOM 2199 C C . THR A 1 286 ? -16.903 15.726 -10.041 1.00 90.44 286 THR A C 1
ATOM 2201 O O . THR A 1 286 ? -17.026 14.544 -10.376 1.00 90.44 286 THR A O 1
ATOM 2204 N N . PRO A 1 287 ? -15.885 16.129 -9.255 1.00 93.12 287 PRO A N 1
ATOM 2205 C CA . PRO A 1 287 ? -14.912 15.195 -8.713 1.00 93.12 287 PRO A CA 1
ATOM 2206 C C . PRO A 1 287 ? -15.562 14.282 -7.671 1.00 93.12 287 PRO A C 1
ATOM 2208 O O . PRO A 1 287 ? -16.559 14.631 -7.037 1.00 93.12 287 PRO A O 1
ATOM 2211 N N . TRP A 1 288 ? -14.946 13.125 -7.425 1.00 93.94 288 TRP A N 1
ATOM 2212 C CA . TRP A 1 288 ? -15.371 12.246 -6.337 1.00 93.94 288 TRP A CA 1
ATOM 2213 C C . TRP A 1 288 ? -15.331 12.975 -4.982 1.00 93.94 288 TRP A C 1
ATOM 2215 O O . TRP A 1 288 ? -14.319 13.558 -4.585 1.00 93.94 288 TRP A O 1
ATOM 2225 N N . ASP A 1 289 ? -16.435 12.904 -4.243 1.00 88.94 289 ASP A N 1
ATOM 2226 C CA . ASP A 1 289 ? -16.656 13.618 -2.978 1.00 88.94 289 ASP A CA 1
ATOM 2227 C C . ASP A 1 289 ? -15.816 13.077 -1.794 1.00 88.94 289 ASP A C 1
ATOM 2229 O O . ASP A 1 289 ? -15.614 13.747 -0.770 1.00 88.94 289 ASP A O 1
ATOM 2233 N N . GLY A 1 290 ? -15.243 11.881 -1.936 1.00 91.50 290 GLY A N 1
ATOM 2234 C CA . GLY A 1 290 ? -14.476 11.203 -0.897 1.00 91.50 290 GLY A CA 1
ATOM 2235 C C . GLY A 1 290 ? -15.292 10.261 -0.014 1.00 91.50 290 GLY A C 1
ATOM 2236 O O . GLY A 1 290 ? -14.718 9.709 0.929 1.00 91.50 290 GLY A O 1
ATOM 2237 N N . ARG A 1 291 ? -16.596 10.102 -0.263 1.00 91.50 291 ARG A N 1
ATOM 2238 C CA . ARG A 1 291 ? -17.469 9.214 0.512 1.00 91.50 291 ARG A CA 1
ATOM 2239 C C . ARG A 1 291 ? -17.268 7.755 0.109 1.00 91.50 291 ARG A C 1
ATOM 2241 O O . ARG A 1 291 ? -16.867 7.439 -1.011 1.00 91.50 291 ARG A O 1
ATOM 2248 N N . LEU A 1 292 ? -17.525 6.847 1.046 1.00 92.00 292 LEU A N 1
ATOM 2249 C CA . LEU A 1 292 ? -17.463 5.406 0.801 1.00 92.00 292 LEU A CA 1
ATOM 2250 C C . LEU A 1 292 ? -18.573 4.951 -0.158 1.00 92.00 292 LEU A C 1
ATOM 2252 O O . LEU A 1 292 ? -18.312 4.148 -1.046 1.00 92.00 292 LEU A O 1
ATOM 2256 N N . THR A 1 293 ? -19.789 5.472 0.001 1.00 87.62 293 THR A N 1
ATOM 2257 C CA . THR A 1 293 ? -20.952 5.110 -0.826 1.00 87.62 293 THR A CA 1
ATOM 2258 C C . THR A 1 293 ? -20.731 5.449 -2.299 1.00 87.62 293 THR A C 1
ATOM 2260 O O . THR A 1 293 ? -20.902 4.594 -3.166 1.00 87.62 293 THR A O 1
ATOM 2263 N N . SER A 1 294 ? -20.255 6.661 -2.581 1.00 90.31 294 SER A N 1
ATOM 2264 C CA . SER A 1 294 ? -19.880 7.086 -3.931 1.00 90.31 294 SER A CA 1
ATOM 2265 C C . SER A 1 294 ? -18.680 6.297 -4.471 1.00 90.31 294 SER A C 1
ATOM 2267 O O . SER A 1 294 ? -18.663 5.962 -5.649 1.00 90.31 294 SER A O 1
ATOM 2269 N N . LEU A 1 295 ? -17.703 5.925 -3.633 1.00 94.00 295 LEU A N 1
ATOM 2270 C CA . LEU A 1 295 ? -16.583 5.075 -4.058 1.00 94.00 295 LEU A CA 1
ATOM 2271 C C . LEU A 1 295 ? -17.048 3.685 -4.510 1.00 94.00 295 LEU A C 1
ATOM 2273 O O . LEU A 1 295 ? -16.579 3.201 -5.536 1.00 94.00 295 LEU A O 1
ATOM 2277 N N . ILE A 1 296 ? -17.962 3.058 -3.764 1.00 93.31 296 ILE A N 1
ATOM 2278 C CA . ILE A 1 296 ? -18.551 1.761 -4.133 1.00 93.31 296 ILE A CA 1
ATOM 2279 C C . ILE A 1 296 ? -19.299 1.887 -5.465 1.00 93.31 296 ILE A C 1
ATOM 2281 O O . ILE A 1 296 ? -19.139 1.047 -6.347 1.00 93.31 296 ILE A O 1
ATOM 2285 N N . ALA A 1 297 ? -20.064 2.964 -5.652 1.00 90.94 297 ALA A N 1
ATOM 2286 C CA . ALA A 1 297 ? -20.756 3.219 -6.910 1.00 90.94 297 ALA A CA 1
ATOM 2287 C C . ALA A 1 297 ? -19.786 3.359 -8.101 1.00 90.94 297 ALA A C 1
ATOM 2289 O O . ALA A 1 297 ? -20.018 2.763 -9.152 1.00 90.94 297 ALA A O 1
ATOM 2290 N N . LEU A 1 298 ? -18.680 4.093 -7.928 1.00 95.19 298 LEU A N 1
ATOM 2291 C CA . LEU A 1 298 ? -17.640 4.239 -8.954 1.00 95.19 298 LEU A CA 1
ATOM 2292 C C . LEU A 1 298 ? -16.924 2.912 -9.247 1.00 95.19 298 LEU A C 1
ATOM 2294 O O . LEU A 1 298 ? -16.623 2.627 -10.404 1.00 95.19 298 LEU A O 1
ATOM 2298 N N . GLU A 1 299 ? -16.663 2.090 -8.226 1.00 94.56 299 GLU A N 1
ATOM 2299 C CA . GLU A 1 299 ? -16.097 0.749 -8.407 1.00 94.56 299 GLU A CA 1
ATOM 2300 C C . GLU A 1 299 ? -17.016 -0.142 -9.241 1.00 94.56 299 GLU A C 1
ATOM 2302 O O . GLU A 1 299 ? -16.552 -0.744 -10.208 1.00 94.56 299 GLU A O 1
ATOM 2307 N N . ARG A 1 300 ? -18.308 -0.197 -8.904 1.00 93.44 300 ARG A N 1
ATOM 2308 C CA . ARG A 1 300 ? -19.295 -0.974 -9.664 1.00 93.44 300 ARG A CA 1
ATOM 2309 C C . ARG A 1 300 ? -19.371 -0.497 -11.112 1.00 93.44 300 ARG A C 1
ATOM 2311 O O . ARG A 1 300 ? -19.209 -1.303 -12.018 1.00 93.44 300 ARG A O 1
ATOM 2318 N N . ALA A 1 301 ? -19.484 0.814 -11.332 1.00 92.25 301 ALA A N 1
ATOM 2319 C CA . ALA A 1 301 ? -19.515 1.390 -12.676 1.00 92.25 301 ALA A CA 1
ATOM 2320 C C . ALA A 1 301 ? -18.262 1.045 -13.505 1.00 92.25 301 ALA A C 1
ATOM 2322 O O . ALA A 1 301 ? -18.374 0.742 -14.691 1.00 92.25 301 ALA A O 1
ATOM 2323 N N . TYR A 1 302 ? -17.072 1.060 -12.893 1.00 95.25 302 TYR A N 1
ATOM 2324 C CA . TYR A 1 302 ? -15.837 0.656 -13.568 1.00 95.25 302 TYR A CA 1
ATOM 2325 C C . TYR A 1 302 ? -15.819 -0.842 -13.900 1.00 95.25 302 TYR A C 1
ATOM 2327 O O . TYR A 1 302 ? -15.430 -1.225 -15.003 1.00 95.25 302 TYR A O 1
ATOM 2335 N N . ASN A 1 303 ? -16.215 -1.686 -12.944 1.00 93.56 303 ASN A N 1
ATOM 2336 C CA . ASN A 1 303 ? -16.172 -3.142 -13.075 1.00 93.56 303 ASN A CA 1
ATOM 2337 C C . ASN A 1 303 ? -17.229 -3.676 -14.058 1.00 93.56 303 ASN A C 1
ATOM 2339 O O . ASN A 1 303 ? -16.974 -4.667 -14.737 1.00 93.56 303 ASN A O 1
ATOM 2343 N N . ASP A 1 304 ? -18.382 -3.010 -14.157 1.00 92.00 304 ASP A N 1
ATOM 2344 C CA . ASP A 1 304 ? -19.470 -3.367 -15.075 1.00 92.00 304 ASP A CA 1
ATOM 2345 C C . ASP A 1 304 ? -19.219 -2.876 -16.511 1.00 92.00 304 ASP A C 1
ATOM 2347 O O . ASP A 1 304 ? -19.902 -3.306 -17.444 1.00 92.00 304 ASP A O 1
ATOM 2351 N N . ASN A 1 305 ? -18.246 -1.981 -16.716 1.00 91.06 305 ASN A N 1
ATOM 2352 C CA . ASN A 1 305 ? -17.897 -1.480 -18.039 1.00 91.06 305 ASN A CA 1
ATOM 2353 C C . ASN A 1 305 ? -17.016 -2.497 -18.801 1.00 91.06 305 ASN A C 1
ATOM 2355 O O . ASN A 1 305 ? -15.847 -2.678 -18.449 1.00 91.06 305 ASN A O 1
ATOM 2359 N N . PRO A 1 306 ? -17.510 -3.113 -19.895 1.00 88.44 306 PRO A N 1
ATOM 2360 C CA . PRO A 1 306 ? -16.740 -4.086 -20.671 1.00 88.44 306 PRO A CA 1
ATOM 2361 C C . PRO A 1 306 ? -15.563 -3.465 -21.442 1.00 88.44 306 PRO A C 1
ATOM 2363 O O . PRO A 1 306 ? -14.703 -4.199 -21.924 1.00 88.44 306 PRO A O 1
ATOM 2366 N N . GLU A 1 307 ? -15.519 -2.136 -21.583 1.00 89.44 307 GLU A N 1
ATOM 2367 C CA . GLU A 1 307 ? -14.429 -1.408 -22.248 1.00 89.44 307 GLU A CA 1
ATOM 2368 C C . GLU A 1 307 ? -13.278 -1.040 -21.293 1.00 89.44 307 GLU A C 1
ATOM 2370 O O . GLU A 1 307 ? -12.279 -0.459 -21.722 1.00 89.44 307 GLU A O 1
ATOM 2375 N N . SER A 1 308 ? -13.391 -1.367 -20.002 1.00 88.81 308 SER A N 1
ATOM 2376 C CA . SER A 1 308 ? -12.341 -1.111 -19.015 1.00 88.81 308 SER A CA 1
ATOM 2377 C C . SER A 1 308 ? -11.037 -1.843 -19.365 1.00 88.81 308 SER A C 1
ATOM 2379 O O . SER A 1 308 ? -11.016 -3.050 -19.592 1.00 88.81 308 SER A O 1
ATOM 2381 N N . GLU A 1 309 ? -9.911 -1.117 -19.352 1.00 87.56 309 GLU A N 1
ATOM 2382 C CA . GLU A 1 309 ? -8.572 -1.667 -19.652 1.00 87.56 309 GLU A CA 1
ATOM 2383 C C . GLU A 1 309 ? -8.143 -2.768 -18.661 1.00 87.56 309 GLU A C 1
ATOM 2385 O O . GLU A 1 309 ? -7.348 -3.655 -18.986 1.00 87.56 309 GLU A O 1
ATOM 2390 N N . HIS A 1 310 ? -8.660 -2.715 -17.434 1.00 89.31 310 HIS A N 1
ATOM 2391 C CA . HIS A 1 310 ? -8.334 -3.643 -16.360 1.00 89.31 310 HIS A CA 1
ATOM 2392 C C . HIS A 1 310 ? -9.588 -4.370 -15.864 1.00 89.31 310 HIS A C 1
ATOM 2394 O O . HIS A 1 310 ? -10.672 -3.794 -15.883 1.00 89.31 310 HIS A O 1
ATOM 2400 N N . PRO A 1 311 ? -9.452 -5.609 -15.350 1.00 87.94 311 PRO A N 1
ATOM 2401 C CA . PRO A 1 311 ? -10.599 -6.437 -14.967 1.00 87.94 311 PRO A CA 1
ATOM 2402 C C . PRO A 1 311 ? -11.408 -5.880 -13.788 1.00 87.94 311 PRO A C 1
ATOM 2404 O O . PRO A 1 311 ? -12.538 -6.302 -13.580 1.00 87.94 311 PRO A O 1
ATOM 2407 N N . ASN A 1 312 ? -10.821 -4.995 -12.976 1.00 91.88 312 ASN A N 1
ATOM 2408 C CA . ASN A 1 312 ? -11.517 -4.275 -11.911 1.00 91.88 312 ASN A CA 1
ATOM 2409 C C . ASN A 1 312 ? -10.749 -3.011 -11.488 1.00 91.88 312 ASN A C 1
ATOM 2411 O O . ASN A 1 312 ? -9.559 -2.855 -11.792 1.00 91.88 312 ASN A O 1
ATOM 2415 N N . LEU A 1 313 ? -11.418 -2.130 -10.739 1.00 94.25 313 LEU A N 1
ATOM 2416 C CA . LEU A 1 313 ? -10.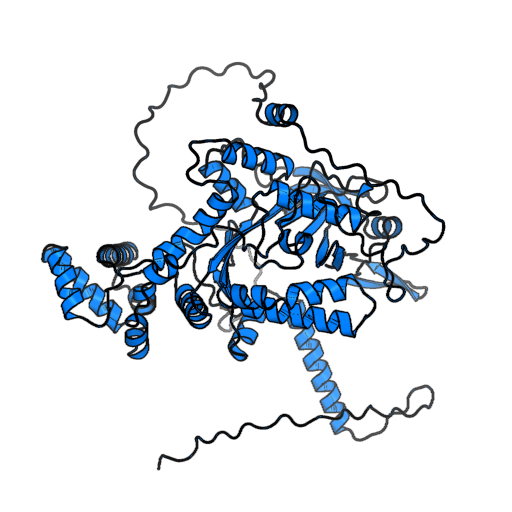869 -0.845 -10.299 1.00 94.25 313 LEU A CA 1
ATOM 2417 C C . LEU A 1 313 ? -9.609 -1.003 -9.432 1.00 94.25 313 LEU A C 1
ATOM 2419 O O . LEU A 1 313 ? -8.646 -0.250 -9.587 1.00 94.25 313 LEU A O 1
ATOM 2423 N N . ILE A 1 314 ? -9.571 -2.004 -8.545 1.00 92.94 314 ILE A N 1
ATOM 2424 C CA . ILE A 1 314 ? -8.388 -2.295 -7.717 1.00 92.94 314 ILE A CA 1
ATOM 2425 C C . ILE A 1 314 ? -7.175 -2.610 -8.598 1.00 92.94 314 ILE A C 1
ATOM 2427 O O . ILE A 1 314 ? -6.073 -2.118 -8.338 1.00 92.94 314 ILE A O 1
ATOM 2431 N N . SER A 1 315 ? -7.379 -3.390 -9.660 1.00 91.44 315 SER A N 1
ATOM 2432 C CA . SER A 1 315 ? -6.338 -3.732 -10.628 1.00 91.44 315 SER A CA 1
ATOM 2433 C C . SER A 1 315 ? -5.854 -2.500 -11.386 1.00 91.44 315 SER A C 1
ATOM 2435 O O . SER A 1 315 ? -4.649 -2.369 -11.588 1.00 91.44 315 SER A O 1
ATOM 2437 N N . ALA A 1 316 ? -6.747 -1.566 -11.728 1.00 93.75 316 ALA A N 1
ATOM 2438 C CA . ALA A 1 316 ? -6.384 -0.298 -12.362 1.00 93.75 316 ALA A CA 1
ATOM 2439 C C . ALA A 1 316 ? -5.514 0.589 -11.459 1.00 93.75 316 ALA A C 1
ATOM 2441 O O . ALA A 1 316 ? -4.430 1.031 -11.853 1.00 93.75 316 ALA A O 1
ATOM 2442 N N . LEU A 1 317 ? -5.928 0.765 -10.201 1.00 95.44 317 LEU A N 1
ATOM 2443 C CA . LEU A 1 317 ? -5.162 1.498 -9.190 1.00 95.44 317 LEU A CA 1
ATOM 2444 C C . LEU A 1 317 ? -3.782 0.866 -8.955 1.00 95.44 317 LEU A C 1
ATOM 2446 O O . LEU A 1 317 ? -2.765 1.557 -8.800 1.00 95.44 317 LEU A O 1
ATOM 2450 N N . TRP A 1 318 ? -3.723 -0.465 -8.922 1.00 93.81 318 TRP A N 1
ATOM 2451 C CA . TRP A 1 318 ? -2.469 -1.182 -8.740 1.00 93.81 318 TRP A CA 1
ATOM 2452 C C . TRP A 1 318 ? -1.557 -1.048 -9.965 1.00 93.81 318 TRP A C 1
ATOM 2454 O O . TRP A 1 318 ? -0.374 -0.730 -9.815 1.00 93.81 318 TRP A O 1
ATOM 2464 N N . ALA A 1 319 ? -2.107 -1.216 -11.171 1.00 91.81 319 ALA A N 1
ATOM 2465 C CA . ALA A 1 319 ? -1.398 -1.081 -12.439 1.00 91.81 319 ALA A CA 1
ATOM 2466 C C . ALA A 1 319 ? -0.772 0.309 -12.575 1.00 91.81 319 ALA A C 1
ATOM 2468 O O . ALA A 1 319 ? 0.425 0.426 -12.839 1.00 91.81 319 ALA A O 1
ATOM 2469 N N . TYR A 1 320 ? -1.528 1.367 -12.281 1.00 93.00 320 TYR A N 1
ATOM 2470 C CA . TYR A 1 320 ? -1.007 2.732 -12.304 1.00 93.00 320 TYR A CA 1
ATOM 2471 C C . TYR A 1 320 ? 0.149 2.948 -11.312 1.00 93.00 320 TYR A C 1
ATOM 2473 O O . TYR A 1 320 ? 1.106 3.672 -11.603 1.00 93.00 320 TYR A O 1
ATOM 2481 N N . SER A 1 321 ? 0.090 2.303 -10.144 1.00 91.81 321 SER A N 1
ATOM 2482 C CA . SER A 1 321 ? 1.144 2.395 -9.127 1.00 91.81 321 SER A CA 1
ATOM 2483 C C . SER A 1 321 ? 2.426 1.680 -9.572 1.00 91.81 321 SER A C 1
ATOM 2485 O O . SER A 1 321 ? 3.517 2.243 -9.473 1.00 91.81 321 SER A O 1
ATOM 2487 N N . TRP A 1 322 ? 2.304 0.453 -10.090 1.00 90.12 322 TRP A N 1
ATOM 2488 C CA . TRP A 1 322 ? 3.443 -0.456 -10.245 1.00 90.12 322 TRP A CA 1
ATOM 2489 C C . TRP A 1 322 ? 3.920 -0.681 -11.676 1.00 90.12 322 TRP A C 1
ATOM 2491 O O . TRP A 1 322 ? 5.113 -0.930 -11.848 1.00 90.12 322 TRP A O 1
ATOM 2501 N N . HIS A 1 323 ? 3.078 -0.539 -12.707 1.00 88.44 323 HIS A N 1
ATOM 2502 C CA . HIS A 1 323 ? 3.515 -0.726 -14.098 1.00 88.44 323 HIS A CA 1
ATOM 2503 C C . HIS A 1 323 ? 4.747 0.119 -14.452 1.00 88.44 323 HIS A C 1
ATOM 2505 O O . HIS A 1 323 ? 5.696 -0.452 -14.982 1.00 88.44 323 HIS A O 1
ATOM 2511 N N . PRO A 1 324 ? 4.853 1.416 -14.088 1.00 87.56 324 PRO A N 1
ATOM 2512 C CA . PRO A 1 324 ? 6.050 2.196 -14.405 1.00 87.56 324 PRO A CA 1
ATOM 2513 C C . PRO A 1 324 ? 7.346 1.626 -13.806 1.00 87.56 324 PRO A C 1
ATOM 2515 O O . PRO A 1 324 ? 8.398 1.699 -14.441 1.00 87.56 324 PRO A O 1
ATOM 2518 N N . LEU A 1 325 ? 7.282 1.067 -12.591 1.00 85.75 325 LEU A N 1
ATOM 2519 C CA . LEU A 1 325 ? 8.429 0.460 -11.907 1.00 85.75 325 LEU A CA 1
ATOM 2520 C C . LEU A 1 325 ? 8.753 -0.925 -12.484 1.00 85.75 325 LEU A C 1
ATOM 2522 O O . LEU A 1 325 ? 9.916 -1.220 -12.749 1.00 85.75 325 LEU A O 1
ATOM 2526 N N . LEU A 1 326 ? 7.737 -1.747 -12.749 1.00 83.44 326 LEU A N 1
ATOM 2527 C CA . LEU A 1 326 ? 7.913 -3.079 -13.333 1.00 83.44 326 LEU A CA 1
ATOM 2528 C C . LEU A 1 326 ? 8.427 -2.998 -14.780 1.00 83.44 326 LEU A C 1
ATOM 2530 O O . LEU A 1 326 ? 9.366 -3.700 -15.136 1.00 83.44 326 LEU A O 1
ATOM 2534 N N . SER A 1 327 ? 7.926 -2.062 -15.588 1.00 82.25 327 SER A N 1
ATOM 2535 C CA . SER A 1 327 ? 8.443 -1.783 -16.937 1.00 82.25 327 SER A CA 1
ATOM 2536 C C . SER A 1 327 ? 9.852 -1.178 -16.947 1.00 82.25 327 SER A C 1
ATOM 2538 O O . SER A 1 327 ? 10.527 -1.181 -17.976 1.00 82.25 327 SER A O 1
ATOM 2540 N N . ALA A 1 328 ? 10.309 -0.602 -15.833 1.00 81.31 328 ALA A N 1
ATOM 2541 C CA . ALA A 1 328 ? 11.689 -0.144 -15.688 1.00 81.31 328 ALA A CA 1
ATOM 2542 C C . ALA A 1 328 ? 12.647 -1.296 -15.336 1.00 81.31 328 ALA A C 1
ATOM 2544 O O . ALA A 1 328 ? 13.837 -1.211 -15.651 1.00 81.31 328 ALA A O 1
ATOM 2545 N N . LEU A 1 329 ? 12.124 -2.354 -14.713 1.00 77.50 329 LEU A N 1
ATOM 2546 C CA . LEU A 1 329 ? 12.829 -3.611 -14.476 1.00 77.50 329 LEU A CA 1
ATOM 2547 C C . LEU A 1 329 ? 12.871 -4.489 -15.735 1.00 77.50 329 LEU A C 1
ATOM 2549 O O . LEU A 1 329 ? 13.829 -5.236 -15.895 1.00 77.50 329 LEU A O 1
ATOM 2553 N N . ASP A 1 330 ? 11.880 -4.388 -16.626 1.00 75.69 330 ASP A N 1
ATOM 2554 C CA . ASP A 1 330 ? 11.834 -5.173 -17.865 1.00 75.69 330 ASP A CA 1
ATOM 2555 C C . ASP A 1 330 ? 13.033 -4.883 -18.790 1.00 75.69 330 ASP A C 1
ATOM 2557 O O . ASP A 1 330 ? 13.461 -3.737 -18.951 1.00 75.69 330 ASP A O 1
ATOM 2561 N N . GLY A 1 331 ? 13.587 -5.948 -19.367 1.00 70.69 331 GLY A N 1
ATOM 2562 C CA . GLY A 1 331 ? 14.802 -5.956 -20.180 1.00 70.69 331 GLY A CA 1
ATOM 2563 C C . GLY A 1 331 ? 15.026 -7.327 -20.819 1.00 70.69 331 GLY A C 1
ATOM 2564 O O . GLY A 1 331 ? 14.512 -8.347 -20.345 1.00 70.69 331 GLY A O 1
ATOM 2565 N N . ALA A 1 332 ? 15.773 -7.354 -21.919 1.00 70.56 332 ALA A N 1
ATOM 2566 C CA . ALA A 1 332 ? 16.046 -8.567 -22.672 1.00 70.56 332 ALA A CA 1
ATOM 2567 C C . ALA A 1 332 ? 17.005 -9.496 -21.906 1.00 70.56 332 ALA A C 1
ATOM 2569 O O . ALA A 1 332 ? 17.914 -9.063 -21.198 1.00 70.56 332 ALA A O 1
ATOM 2570 N N . ALA A 1 333 ? 16.744 -10.802 -22.000 1.00 63.03 333 ALA A N 1
ATOM 2571 C CA . ALA A 1 333 ? 17.386 -11.816 -21.164 1.00 63.03 333 ALA A CA 1
ATOM 2572 C C . ALA A 1 333 ? 18.856 -12.087 -21.506 1.00 63.03 333 ALA A C 1
ATOM 2574 O O . ALA A 1 333 ? 19.568 -12.681 -20.703 1.00 63.03 333 ALA A O 1
ATOM 2575 N N . ASP A 1 334 ? 19.272 -11.668 -22.692 1.00 65.94 334 ASP A N 1
ATOM 2576 C CA . ASP A 1 334 ? 20.579 -11.861 -23.308 1.00 65.94 334 ASP A CA 1
ATOM 2577 C C . ASP A 1 334 ? 21.476 -10.613 -23.208 1.00 65.94 334 ASP A C 1
ATOM 2579 O O . ASP A 1 334 ? 22.527 -10.565 -23.838 1.00 65.94 334 ASP A O 1
ATOM 2583 N N . MET A 1 335 ? 21.065 -9.580 -22.463 1.00 70.44 335 MET A N 1
ATOM 2584 C CA . MET A 1 335 ? 21.763 -8.288 -22.442 1.00 70.44 335 MET A CA 1
ATOM 2585 C C . MET A 1 335 ? 22.766 -8.151 -21.300 1.00 70.44 335 MET A C 1
ATOM 2587 O O . MET A 1 335 ? 22.409 -7.630 -20.247 1.00 70.44 335 MET A O 1
ATOM 2591 N N . ASP A 1 336 ? 24.030 -8.508 -21.522 1.00 74.88 336 ASP A N 1
ATOM 2592 C CA . ASP A 1 336 ? 25.124 -8.177 -20.599 1.00 74.88 336 ASP A CA 1
ATOM 2593 C C . ASP A 1 336 ? 25.673 -6.763 -20.875 1.00 74.88 336 ASP A C 1
ATOM 2595 O O . ASP A 1 336 ? 26.046 -6.430 -21.999 1.00 74.88 336 ASP A O 1
ATOM 2599 N N . LEU A 1 337 ? 25.724 -5.917 -19.841 1.00 77.00 337 LEU A N 1
ATOM 2600 C CA . LEU A 1 337 ? 26.326 -4.581 -19.925 1.00 77.00 337 LEU A CA 1
ATOM 2601 C C . LEU A 1 337 ? 27.855 -4.631 -20.060 1.00 77.00 337 LEU A C 1
ATOM 2603 O O . LEU A 1 337 ? 28.446 -3.656 -20.524 1.00 77.00 337 LEU A O 1
ATOM 2607 N N . ASN A 1 338 ? 28.487 -5.738 -19.665 1.00 76.88 338 ASN A N 1
ATOM 2608 C CA . ASN A 1 338 ? 29.938 -5.902 -19.718 1.00 76.88 338 ASN A CA 1
ATOM 2609 C C . ASN A 1 338 ? 30.441 -6.373 -21.087 1.00 76.88 338 ASN A C 1
ATOM 2611 O O . ASN A 1 338 ? 31.617 -6.171 -21.397 1.00 76.88 338 ASN A O 1
ATOM 2615 N N . ASP A 1 339 ? 29.576 -6.949 -21.927 1.00 84.44 339 ASP A N 1
ATOM 2616 C CA . ASP A 1 339 ? 29.934 -7.339 -23.293 1.00 84.44 339 ASP A CA 1
ATOM 2617 C C . ASP A 1 339 ? 29.905 -6.123 -24.225 1.00 84.44 339 ASP A C 1
ATOM 2619 O O . ASP A 1 339 ? 28.975 -5.880 -24.999 1.00 84.44 339 ASP A O 1
ATOM 2623 N N . TYR A 1 340 ? 30.951 -5.309 -24.110 1.00 84.31 340 TYR A N 1
ATOM 2624 C CA . TYR A 1 340 ? 31.069 -4.049 -24.827 1.00 84.31 340 TYR A CA 1
ATOM 2625 C C . TYR A 1 340 ? 30.948 -4.206 -26.352 1.00 84.31 340 TYR A C 1
ATOM 2627 O O . TYR A 1 340 ? 30.364 -3.340 -27.017 1.00 84.31 340 TYR A O 1
ATOM 2635 N N . ASP A 1 341 ? 31.493 -5.289 -26.909 1.00 87.75 341 ASP A N 1
ATOM 2636 C CA . ASP A 1 341 ? 31.465 -5.537 -28.347 1.00 87.75 341 ASP A CA 1
ATOM 2637 C C . ASP A 1 341 ? 30.056 -5.914 -28.809 1.00 87.75 341 ASP A C 1
ATOM 2639 O O . ASP A 1 341 ? 29.578 -5.324 -29.783 1.00 87.75 341 ASP A O 1
ATOM 2643 N N . ALA A 1 342 ? 29.336 -6.757 -28.058 1.00 86.94 342 ALA A N 1
ATOM 2644 C CA . ALA A 1 342 ? 27.932 -7.049 -28.340 1.00 86.94 342 ALA A CA 1
ATOM 2645 C C . ALA A 1 342 ? 27.040 -5.801 -28.215 1.00 86.94 342 ALA A C 1
ATOM 2647 O O . ALA A 1 342 ? 26.167 -5.567 -29.056 1.00 86.94 342 ALA A O 1
ATOM 2648 N N . VAL A 1 343 ? 27.272 -4.945 -27.209 1.00 87.94 343 VAL A N 1
ATOM 2649 C CA . VAL A 1 343 ? 26.537 -3.674 -27.068 1.00 87.94 343 VAL A CA 1
ATOM 2650 C C . VAL A 1 343 ? 26.798 -2.755 -28.261 1.00 87.94 343 VAL A C 1
ATOM 2652 O O . VAL A 1 343 ? 25.867 -2.172 -28.827 1.00 87.94 343 VAL A O 1
ATOM 2655 N N . LYS A 1 344 ? 28.063 -2.617 -28.663 1.00 92.62 344 LYS A N 1
ATOM 2656 C CA . LYS A 1 344 ? 28.456 -1.815 -29.821 1.00 92.62 344 LYS A CA 1
ATOM 2657 C C . LYS A 1 344 ? 27.810 -2.345 -31.099 1.00 92.62 344 LYS A C 1
ATOM 2659 O O . LYS A 1 344 ? 27.261 -1.546 -31.856 1.00 92.62 344 LYS A O 1
ATOM 2664 N N . GLU A 1 345 ? 27.852 -3.651 -31.334 1.00 91.94 345 GLU A N 1
ATOM 2665 C CA . GLU A 1 345 ? 27.227 -4.281 -32.496 1.00 91.94 345 GLU A CA 1
ATOM 2666 C C . GLU A 1 345 ? 25.717 -4.016 -32.529 1.00 91.94 345 GLU A C 1
ATOM 2668 O O . GLU A 1 345 ? 25.205 -3.539 -33.545 1.00 91.94 345 GLU A O 1
ATOM 2673 N N . LYS A 1 346 ? 25.012 -4.200 -31.404 1.00 91.12 346 LYS A N 1
ATOM 2674 C CA . LYS A 1 346 ? 23.572 -3.906 -31.298 1.00 91.12 346 LYS A CA 1
ATOM 2675 C C . LYS A 1 346 ? 23.253 -2.439 -31.599 1.00 91.12 346 LYS A C 1
ATOM 2677 O O . LYS A 1 346 ? 22.340 -2.161 -32.375 1.00 91.12 346 LYS A O 1
ATOM 2682 N N . ILE A 1 347 ? 24.030 -1.496 -31.059 1.00 94.00 347 ILE A N 1
ATOM 2683 C CA . ILE A 1 347 ? 23.844 -0.056 -31.314 1.00 94.00 347 ILE A CA 1
ATOM 2684 C C . ILE A 1 347 ? 24.017 0.280 -32.803 1.00 94.00 347 ILE A C 1
ATOM 2686 O O . ILE A 1 347 ? 23.215 1.032 -33.356 1.00 94.00 347 ILE A O 1
ATOM 2690 N N . PHE A 1 348 ? 25.057 -0.248 -33.452 1.00 95.06 348 PHE A N 1
ATOM 2691 C CA . PHE A 1 348 ? 25.337 0.032 -34.867 1.00 95.06 348 PHE A CA 1
ATOM 2692 C C . PHE A 1 348 ? 24.429 -0.738 -35.833 1.00 95.06 348 PHE A C 1
ATOM 2694 O O . PHE A 1 348 ? 24.273 -0.313 -36.973 1.00 95.06 348 PHE A O 1
ATOM 2701 N N . THR A 1 349 ? 23.810 -1.829 -35.380 1.00 94.56 349 THR A N 1
ATOM 2702 C CA . THR A 1 349 ? 22.789 -2.561 -36.142 1.00 94.56 349 THR A CA 1
ATOM 2703 C C . THR A 1 349 ? 21.448 -1.827 -36.121 1.00 94.56 349 THR A C 1
ATOM 2705 O O . THR A 1 349 ? 20.767 -1.753 -37.139 1.00 94.56 349 THR A O 1
ATOM 2708 N N . ALA A 1 350 ? 21.064 -1.260 -34.975 1.00 92.75 350 ALA A N 1
ATOM 2709 C CA . ALA A 1 350 ? 19.770 -0.599 -34.804 1.00 92.75 350 ALA A CA 1
ATOM 2710 C C . ALA A 1 350 ? 19.740 0.864 -35.279 1.00 92.75 350 ALA A C 1
ATOM 2712 O O . ALA A 1 350 ? 18.664 1.419 -35.513 1.00 92.75 350 ALA A O 1
ATOM 2713 N N . HIS A 1 351 ? 20.899 1.515 -35.398 1.00 92.69 351 HIS A N 1
ATOM 2714 C CA . HIS A 1 351 ? 20.982 2.937 -35.715 1.00 92.69 351 HIS A CA 1
ATOM 2715 C C . HIS A 1 351 ? 22.062 3.244 -36.752 1.00 92.69 351 HIS A C 1
ATOM 2717 O O . HIS A 1 351 ? 23.180 2.740 -36.690 1.00 92.69 351 HIS A O 1
ATOM 2723 N N . GLU A 1 352 ? 21.765 4.199 -37.635 1.00 94.00 352 GLU A N 1
ATOM 2724 C CA . GLU A 1 352 ? 22.739 4.760 -38.573 1.00 94.00 352 GLU A CA 1
ATOM 2725 C C . GLU A 1 352 ? 23.977 5.331 -37.848 1.00 94.00 352 GLU A C 1
ATOM 2727 O O . GLU A 1 352 ? 23.840 5.913 -36.763 1.00 94.00 352 GLU A O 1
ATOM 2732 N N . PRO A 1 353 ? 25.187 5.297 -38.447 1.00 91.81 353 PRO A N 1
ATOM 2733 C CA . PRO A 1 353 ? 26.438 5.683 -37.783 1.00 91.81 353 PRO A CA 1
ATOM 2734 C C . PRO A 1 353 ? 26.434 7.069 -37.119 1.00 91.81 353 PRO A C 1
ATOM 2736 O O . PRO A 1 353 ? 27.108 7.278 -36.107 1.00 91.81 353 PRO A O 1
ATOM 2739 N N . ARG A 1 354 ? 25.676 8.029 -37.670 1.00 92.62 354 ARG A N 1
ATOM 2740 C CA . ARG A 1 354 ? 25.526 9.383 -37.102 1.00 92.62 354 ARG A CA 1
ATOM 2741 C C . ARG A 1 354 ? 24.783 9.390 -35.761 1.00 92.62 354 ARG A C 1
ATOM 2743 O O . ARG A 1 354 ? 25.104 10.218 -34.916 1.00 92.62 354 ARG A O 1
ATOM 2750 N N . ALA A 1 355 ? 23.831 8.480 -35.564 1.00 90.19 355 ALA A N 1
ATOM 2751 C CA . ALA A 1 355 ? 23.080 8.315 -34.319 1.00 90.19 355 ALA A CA 1
ATOM 2752 C C . ALA A 1 355 ? 23.740 7.290 -33.376 1.00 90.19 355 ALA A C 1
ATOM 2754 O O . ALA A 1 355 ? 23.770 7.500 -32.162 1.00 90.19 355 ALA A O 1
ATOM 2755 N N . ALA A 1 356 ? 24.352 6.239 -33.932 1.00 94.00 356 ALA A N 1
ATOM 2756 C CA . ALA A 1 356 ? 25.043 5.192 -33.183 1.00 94.00 356 ALA A CA 1
ATOM 2757 C C . ALA A 1 356 ? 26.265 5.710 -32.405 1.00 94.00 356 ALA A C 1
ATOM 2759 O O . ALA A 1 356 ? 26.447 5.373 -31.236 1.00 94.00 356 ALA A O 1
ATOM 2760 N N . ARG A 1 357 ? 27.102 6.568 -33.013 1.00 93.94 357 ARG A N 1
ATOM 2761 C CA . ARG A 1 357 ? 28.332 7.075 -32.368 1.00 93.94 357 ARG A CA 1
ATOM 2762 C C . ARG A 1 357 ? 28.057 7.862 -31.072 1.00 93.94 357 ARG A C 1
ATOM 2764 O O . ARG A 1 357 ? 28.667 7.517 -30.059 1.00 93.94 357 ARG A O 1
ATOM 2771 N N . PRO A 1 358 ? 27.145 8.859 -31.042 1.00 94.50 358 PRO A N 1
ATOM 2772 C CA . PRO A 1 358 ? 26.787 9.542 -29.798 1.00 94.50 358 PRO A CA 1
ATOM 2773 C C . PRO A 1 358 ? 26.164 8.619 -28.746 1.00 94.50 358 PRO A C 1
ATOM 2775 O O . PRO A 1 358 ? 26.402 8.815 -27.555 1.00 94.50 358 PRO A O 1
ATOM 2778 N N . LEU A 1 359 ? 25.375 7.622 -29.162 1.00 95.62 359 LEU A N 1
ATOM 2779 C CA . LEU A 1 359 ? 24.763 6.659 -28.244 1.00 95.62 359 LEU A CA 1
ATOM 2780 C C . LEU A 1 359 ? 25.810 5.729 -27.617 1.00 95.62 359 LEU A C 1
ATOM 2782 O O . LEU A 1 359 ? 25.794 5.508 -26.410 1.00 95.62 359 LEU A O 1
ATOM 2786 N N . LEU A 1 360 ? 26.780 5.259 -28.402 1.00 95.44 360 LEU A N 1
ATOM 2787 C CA . LEU A 1 360 ? 27.895 4.465 -27.891 1.00 95.44 360 LEU A CA 1
ATOM 2788 C C . LEU A 1 360 ? 28.792 5.277 -26.945 1.00 95.44 360 LEU A C 1
ATOM 2790 O O . LEU A 1 360 ? 29.259 4.754 -25.935 1.00 95.44 360 LEU A O 1
ATOM 2794 N N . GLN A 1 361 ? 29.030 6.556 -27.247 1.00 94.75 361 GLN A N 1
ATOM 2795 C CA . GLN A 1 361 ? 29.775 7.448 -26.355 1.00 94.75 361 GLN A CA 1
ATOM 2796 C C . GLN A 1 361 ? 29.030 7.668 -25.035 1.00 94.75 361 GLN A C 1
ATOM 2798 O O . GLN A 1 361 ? 29.648 7.627 -23.976 1.00 94.75 361 GLN A O 1
ATOM 2803 N N . PHE A 1 362 ? 27.707 7.843 -25.090 1.00 95.94 362 PHE A N 1
ATOM 2804 C CA . PHE A 1 362 ? 26.867 7.907 -23.894 1.00 95.94 362 PHE A CA 1
ATOM 2805 C C . PHE A 1 362 ? 26.977 6.644 -23.052 1.00 95.94 362 PHE A C 1
ATOM 2807 O O . PHE A 1 362 ? 27.185 6.732 -21.850 1.00 95.94 362 PHE A O 1
ATOM 2814 N N . PHE A 1 363 ? 26.875 5.478 -23.691 1.00 94.00 363 PHE A N 1
ATOM 2815 C CA . PHE A 1 363 ? 27.004 4.194 -23.019 1.00 94.00 363 PHE A CA 1
ATOM 2816 C C . PHE A 1 363 ? 28.365 4.052 -22.322 1.00 94.00 363 PHE A C 1
ATOM 2818 O O . PHE A 1 363 ? 28.417 3.685 -21.152 1.00 94.00 363 PHE A O 1
ATOM 2825 N N . ARG A 1 364 ? 29.464 4.431 -22.993 1.00 92.31 364 ARG A N 1
ATOM 2826 C CA . ARG A 1 364 ? 30.803 4.463 -22.378 1.00 92.31 364 ARG A CA 1
ATOM 2827 C C . ARG A 1 364 ? 30.858 5.378 -21.161 1.00 92.31 364 ARG A C 1
ATOM 2829 O O . ARG A 1 364 ? 31.378 4.966 -20.132 1.00 92.31 364 ARG A O 1
ATOM 2836 N N . ALA A 1 365 ? 30.334 6.596 -21.284 1.00 93.00 365 ALA A N 1
ATOM 2837 C CA . ALA A 1 365 ? 30.331 7.558 -20.189 1.00 93.00 365 ALA A CA 1
ATOM 2838 C C . ALA A 1 365 ? 29.513 7.034 -19.000 1.00 93.00 365 ALA A C 1
ATOM 2840 O O . ALA A 1 365 ? 29.968 7.108 -17.866 1.00 93.00 365 ALA A O 1
ATOM 2841 N N . LEU A 1 366 ? 28.366 6.401 -19.266 1.00 92.06 366 LEU A N 1
ATOM 2842 C CA . LEU A 1 366 ? 27.526 5.781 -18.241 1.00 92.06 366 LEU A CA 1
ATOM 2843 C C . LEU A 1 366 ? 28.244 4.625 -17.541 1.00 92.06 366 LEU A C 1
ATOM 2845 O O . LEU A 1 366 ? 28.177 4.503 -16.325 1.00 92.06 366 LEU A O 1
ATOM 2849 N N . HIS A 1 367 ? 28.968 3.802 -18.294 1.00 88.38 367 HIS A N 1
ATOM 2850 C CA . HIS A 1 367 ? 29.752 2.699 -17.748 1.00 88.38 367 HIS A CA 1
ATOM 2851 C C . HIS A 1 367 ? 30.960 3.186 -16.925 1.00 88.38 367 HIS A C 1
ATOM 2853 O O . HIS A 1 367 ? 31.378 2.523 -15.975 1.00 88.38 367 HIS A O 1
ATOM 2859 N N . GLN A 1 368 ? 31.543 4.335 -17.281 1.00 88.81 368 GLN A N 1
ATOM 2860 C CA . GLN A 1 368 ? 32.726 4.906 -16.629 1.00 88.81 368 GLN A CA 1
ATOM 2861 C C . GLN A 1 368 ? 32.394 5.731 -15.385 1.00 88.81 368 GLN A C 1
ATOM 2863 O O . GLN A 1 368 ? 32.968 5.462 -14.338 1.00 88.81 368 GLN A O 1
ATOM 2868 N N . GLN A 1 369 ? 31.485 6.699 -15.512 1.00 90.44 369 GLN A N 1
ATOM 2869 C CA . GLN A 1 369 ? 31.110 7.650 -14.458 1.00 90.44 369 GLN A CA 1
ATOM 2870 C C . GLN A 1 369 ? 29.935 7.139 -13.607 1.00 90.44 369 GLN A C 1
ATOM 2872 O O . GLN A 1 369 ? 29.739 7.556 -12.477 1.00 90.44 369 GLN A O 1
ATOM 2877 N N . GLY A 1 370 ? 29.117 6.228 -14.139 1.00 90.25 370 GLY A N 1
ATOM 2878 C CA . GLY A 1 370 ? 27.885 5.805 -13.480 1.00 90.25 370 GLY A CA 1
ATOM 2879 C C . GLY A 1 370 ? 26.706 6.750 -13.725 1.00 90.25 370 GLY A C 1
ATOM 2880 O O . GLY A 1 370 ? 26.825 7.847 -14.272 1.00 90.25 370 GLY A O 1
ATOM 2881 N N . TRP A 1 371 ? 25.516 6.293 -13.348 1.00 91.56 371 TRP A N 1
ATOM 2882 C CA . TRP A 1 371 ? 24.244 6.944 -13.646 1.00 91.56 371 TRP A CA 1
ATOM 2883 C C . TRP A 1 371 ? 24.084 8.307 -12.977 1.00 91.56 371 TRP A C 1
ATOM 2885 O O . TRP A 1 371 ? 23.647 9.261 -13.625 1.00 91.56 371 TRP A O 1
ATOM 2895 N N . SER A 1 372 ? 24.367 8.384 -11.675 1.00 89.19 372 SER A N 1
ATOM 2896 C CA . SER A 1 372 ? 24.134 9.595 -10.882 1.00 89.19 372 SER A CA 1
ATOM 2897 C C . SER A 1 372 ? 25.104 10.701 -11.280 1.00 89.19 372 SER A C 1
ATOM 2899 O O . SER A 1 372 ? 24.656 11.792 -11.625 1.00 89.19 372 SER A O 1
ATOM 2901 N N . GLU A 1 373 ? 26.400 10.388 -11.340 1.00 91.50 373 GLU A N 1
ATOM 2902 C CA . GLU A 1 373 ? 27.443 11.343 -11.717 1.00 91.50 373 GLU A CA 1
ATOM 2903 C C . GLU A 1 373 ? 27.227 11.866 -13.141 1.00 91.50 373 GLU A C 1
ATOM 2905 O O . GLU A 1 373 ? 27.154 13.075 -13.341 1.00 91.50 373 GLU A O 1
ATOM 2910 N N . LEU A 1 374 ? 26.974 10.986 -14.118 1.00 93.12 374 LEU A N 1
ATOM 2911 C CA . LEU A 1 374 ? 26.737 11.405 -15.504 1.00 93.12 374 LEU A CA 1
ATOM 2912 C C . LEU A 1 374 ? 25.490 12.287 -15.663 1.00 93.12 374 LEU A C 1
ATOM 2914 O O . LEU A 1 374 ? 25.407 13.135 -16.552 1.00 93.12 374 LEU A O 1
ATOM 2918 N N . ARG A 1 375 ? 24.469 12.052 -14.836 1.00 90.56 375 ARG A N 1
ATOM 2919 C CA . ARG A 1 375 ? 23.235 12.839 -14.864 1.00 90.56 375 ARG A CA 1
ATOM 2920 C C . ARG A 1 375 ? 23.433 14.230 -14.258 1.00 90.56 375 ARG A C 1
ATOM 2922 O O . ARG A 1 375 ? 22.721 15.154 -14.654 1.00 90.56 375 ARG A O 1
ATOM 2929 N N . GLU A 1 376 ? 24.345 14.361 -13.302 1.00 90.62 376 GLU A N 1
ATOM 2930 C CA . GLU A 1 376 ? 24.618 15.593 -12.554 1.00 90.62 376 GLU A CA 1
ATOM 2931 C C . GLU A 1 376 ? 25.817 16.380 -13.106 1.00 90.62 376 GLU A C 1
ATOM 2933 O O . GLU A 1 376 ? 25.916 17.577 -12.850 1.00 90.62 376 GLU A O 1
ATOM 2938 N N . SER A 1 377 ? 26.662 15.762 -13.938 1.00 89.50 377 SER A N 1
ATOM 2939 C CA . SER A 1 377 ? 27.879 16.362 -14.511 1.00 89.50 377 SER A CA 1
ATOM 2940 C C . SER A 1 377 ? 27.629 17.571 -15.416 1.00 89.50 377 SER A C 1
ATOM 2942 O O . SER A 1 377 ? 28.548 18.329 -15.718 1.00 89.50 377 SER A O 1
ATOM 2944 N N . GLY A 1 378 ? 26.393 17.756 -15.889 1.00 87.62 378 GLY A N 1
ATOM 2945 C CA . GLY A 1 378 ? 26.039 18.811 -16.840 1.00 87.62 378 GLY A CA 1
ATOM 2946 C C . GLY A 1 378 ? 26.463 18.524 -18.285 1.00 87.62 378 GLY A C 1
ATOM 2947 O O . GLY A 1 378 ? 26.127 19.311 -19.169 1.00 87.62 378 GLY A O 1
ATOM 2948 N N . GLU A 1 379 ? 27.115 17.385 -18.563 1.00 88.50 379 GLU A N 1
ATOM 2949 C CA . GLU A 1 379 ? 27.491 16.965 -19.926 1.00 88.50 379 GLU A CA 1
ATOM 2950 C C . GLU A 1 379 ? 26.271 16.791 -20.847 1.00 88.50 379 GLU A C 1
ATOM 2952 O O . GLU A 1 379 ? 26.341 17.005 -22.060 1.00 88.50 379 GLU A O 1
ATOM 2957 N N . TYR A 1 380 ? 25.128 16.410 -20.268 1.00 91.38 380 TYR A N 1
ATOM 2958 C CA . TYR A 1 380 ? 23.877 16.192 -20.982 1.00 91.38 380 TYR A CA 1
ATOM 2959 C C . TYR A 1 380 ? 22.749 17.023 -20.392 1.00 91.38 380 TYR A C 1
ATOM 2961 O O . TYR A 1 380 ? 22.472 16.979 -19.195 1.00 91.38 380 TYR A O 1
ATOM 2969 N N . THR A 1 381 ? 21.984 17.692 -21.259 1.00 92.38 381 THR A N 1
ATOM 2970 C CA . THR A 1 381 ? 20.686 18.230 -20.842 1.00 92.38 381 THR A CA 1
ATOM 2971 C C . THR A 1 381 ? 19.773 17.087 -20.397 1.00 92.38 381 THR A C 1
ATOM 2973 O O . THR A 1 381 ? 19.825 15.984 -20.950 1.00 92.38 381 THR A O 1
ATOM 2976 N N . ARG A 1 382 ? 18.873 17.348 -19.440 1.00 89.06 382 ARG A N 1
ATOM 2977 C CA . ARG A 1 382 ? 17.929 16.340 -18.922 1.00 89.06 382 ARG A CA 1
ATOM 2978 C C . ARG A 1 382 ? 17.138 15.639 -20.035 1.00 89.06 382 ARG A C 1
ATOM 2980 O O . ARG A 1 382 ? 16.943 14.427 -19.978 1.00 89.06 382 ARG A O 1
ATOM 2987 N N . ALA A 1 383 ? 16.723 16.388 -21.058 1.00 91.50 383 ALA A N 1
ATOM 2988 C CA . ALA A 1 383 ? 16.040 15.846 -22.231 1.00 91.50 383 ALA A CA 1
ATOM 2989 C C . ALA A 1 383 ? 16.945 14.899 -23.039 1.00 91.50 383 ALA A C 1
ATOM 2991 O O . ALA A 1 383 ? 16.533 13.795 -23.392 1.00 91.50 383 ALA A O 1
ATOM 2992 N N . THR A 1 384 ? 18.202 15.288 -23.278 1.00 93.19 384 THR A N 1
ATOM 2993 C CA . THR A 1 384 ? 19.169 14.459 -24.012 1.00 93.19 384 THR A CA 1
ATOM 2994 C C . THR A 1 384 ? 19.505 13.182 -23.254 1.00 93.19 384 THR A C 1
ATOM 2996 O O . THR A 1 384 ? 19.500 12.111 -23.860 1.00 93.19 384 THR A O 1
ATOM 2999 N N . PHE A 1 385 ? 19.746 13.279 -21.945 1.00 94.12 385 PHE A N 1
ATOM 3000 C CA . PHE A 1 385 ? 20.009 12.129 -21.083 1.00 94.12 385 PHE A CA 1
ATOM 3001 C C . PHE A 1 385 ? 18.853 11.123 -21.156 1.00 94.12 385 PHE A C 1
ATOM 3003 O O . PHE A 1 385 ? 19.056 9.958 -21.490 1.00 94.12 385 PHE A O 1
ATOM 3010 N N . ASN A 1 386 ? 17.617 11.587 -20.939 1.00 91.75 386 ASN A N 1
ATOM 3011 C CA . ASN A 1 386 ? 16.435 10.727 -20.979 1.00 91.75 386 ASN A CA 1
ATOM 3012 C C . ASN A 1 386 ? 16.209 10.092 -22.357 1.00 91.75 386 ASN A C 1
ATOM 3014 O O . ASN A 1 386 ? 15.876 8.912 -22.423 1.00 91.75 386 ASN A O 1
ATOM 3018 N N . ARG A 1 387 ? 16.430 10.838 -23.448 1.00 93.50 387 ARG A N 1
ATOM 3019 C CA . ARG A 1 387 ? 16.317 10.311 -24.816 1.00 93.50 387 ARG A CA 1
ATOM 3020 C C . ARG A 1 387 ? 17.344 9.213 -25.094 1.00 93.50 387 ARG A C 1
ATOM 3022 O O . ARG A 1 387 ? 17.005 8.207 -25.700 1.00 93.50 387 ARG A O 1
ATOM 3029 N N . ARG A 1 388 ? 18.591 9.379 -24.643 1.00 94.75 388 ARG A N 1
ATOM 3030 C CA . ARG A 1 388 ? 19.643 8.364 -24.826 1.00 94.75 388 ARG A CA 1
ATOM 3031 C C . ARG A 1 388 ? 19.390 7.119 -23.979 1.00 94.75 388 ARG A C 1
ATOM 3033 O O . ARG A 1 388 ? 19.571 6.012 -24.468 1.00 94.75 388 ARG A O 1
ATOM 3040 N N . VAL A 1 389 ? 18.893 7.289 -22.753 1.00 93.38 389 VAL A N 1
ATOM 3041 C CA . VAL A 1 389 ? 18.406 6.166 -21.939 1.00 93.38 389 VAL A CA 1
ATOM 3042 C C . VAL A 1 389 ? 17.259 5.439 -22.642 1.00 93.38 389 VAL A C 1
ATOM 3044 O O . VAL A 1 389 ? 17.251 4.215 -22.649 1.00 93.38 389 VAL A O 1
ATOM 3047 N N . ALA A 1 390 ? 16.299 6.159 -23.232 1.00 91.88 390 ALA A N 1
ATOM 3048 C CA . ALA A 1 390 ? 15.203 5.542 -23.980 1.00 91.88 390 ALA A CA 1
ATOM 3049 C C . ALA A 1 390 ? 15.716 4.724 -25.176 1.00 91.88 390 ALA A C 1
ATOM 3051 O O . ALA A 1 390 ? 15.326 3.570 -25.308 1.00 91.88 390 ALA A O 1
ATOM 3052 N N . ALA A 1 391 ? 16.667 5.261 -25.946 1.00 92.75 391 ALA A N 1
ATOM 3053 C CA . ALA A 1 391 ? 17.297 4.537 -27.050 1.00 92.75 391 ALA A CA 1
ATOM 3054 C C . ALA A 1 391 ? 18.010 3.256 -26.580 1.00 92.75 391 ALA A C 1
ATOM 3056 O O . ALA A 1 391 ? 17.841 2.208 -27.185 1.00 92.75 391 ALA A O 1
ATOM 3057 N N . LEU A 1 392 ? 18.745 3.287 -25.458 1.00 91.69 392 LEU A N 1
ATOM 3058 C CA . LEU A 1 392 ? 19.313 2.056 -24.886 1.00 91.69 392 LEU A CA 1
ATOM 3059 C C . LEU A 1 392 ? 18.212 1.065 -24.466 1.00 91.69 392 LEU A C 1
ATOM 3061 O O . LEU A 1 392 ? 18.337 -0.134 -24.694 1.00 91.69 392 LEU A O 1
ATOM 3065 N N . ARG A 1 393 ? 17.101 1.538 -23.897 1.00 89.88 393 ARG A N 1
ATOM 3066 C CA . ARG A 1 393 ? 15.986 0.651 -23.526 1.00 89.88 393 ARG A CA 1
ATOM 3067 C C . ARG A 1 393 ? 15.342 -0.037 -24.727 1.00 89.88 393 ARG A C 1
ATOM 3069 O O . ARG A 1 393 ? 14.979 -1.203 -24.615 1.00 89.88 393 ARG A O 1
ATOM 3076 N N . GLU A 1 394 ? 15.245 0.641 -25.868 1.00 89.50 394 GLU A N 1
ATOM 3077 C CA . GLU A 1 394 ? 14.760 0.052 -27.127 1.00 89.50 394 GLU A CA 1
ATOM 3078 C C . GLU A 1 394 ? 15.660 -1.091 -27.625 1.00 89.50 394 GLU A C 1
ATOM 3080 O O . GLU A 1 394 ? 15.167 -2.036 -28.235 1.00 89.50 394 GLU A O 1
ATOM 3085 N N . LEU A 1 395 ? 16.956 -1.064 -27.294 1.00 88.38 395 LEU A N 1
ATOM 3086 C CA . LEU A 1 395 ? 17.906 -2.145 -27.593 1.00 88.38 395 LEU A CA 1
ATOM 3087 C C . LEU A 1 395 ? 17.816 -3.331 -26.618 1.00 88.38 395 LEU A C 1
ATOM 3089 O O . LEU A 1 395 ? 18.557 -4.301 -26.763 1.00 88.38 395 LEU A O 1
ATOM 3093 N N . GLY A 1 396 ? 16.928 -3.259 -25.622 1.00 84.06 396 GLY A N 1
ATOM 3094 C CA . GLY A 1 396 ? 16.686 -4.324 -24.652 1.00 84.06 396 GLY A CA 1
ATOM 3095 C C . GLY A 1 396 ? 17.347 -4.125 -23.288 1.00 84.06 396 GLY A C 1
ATOM 3096 O O . GLY A 1 396 ? 17.165 -4.976 -22.419 1.00 84.06 396 GLY A O 1
ATOM 3097 N N . PHE A 1 397 ? 18.070 -3.028 -23.040 1.00 85.31 397 PHE A N 1
ATOM 3098 C CA . PHE A 1 397 ? 18.588 -2.745 -21.696 1.00 85.31 397 PHE A CA 1
ATOM 3099 C C . PHE A 1 397 ? 17.453 -2.347 -20.747 1.00 85.31 397 PHE A C 1
ATOM 3101 O O . PHE A 1 397 ? 16.695 -1.417 -21.029 1.00 85.31 397 PHE A O 1
ATOM 3108 N N . SER A 1 398 ? 17.358 -2.976 -19.574 1.00 83.06 398 SER A N 1
ATOM 3109 C CA . SER A 1 398 ? 16.433 -2.474 -18.552 1.00 83.06 398 SER A CA 1
ATOM 3110 C C . SER A 1 398 ? 16.924 -1.139 -17.992 1.00 83.06 398 SER A C 1
ATOM 3112 O O . SER A 1 398 ? 18.124 -0.870 -17.890 1.00 83.06 398 SER A O 1
ATOM 3114 N N . ARG A 1 399 ? 15.992 -0.283 -17.562 1.00 86.81 399 ARG A N 1
ATOM 3115 C CA . ARG A 1 399 ? 16.366 0.963 -16.879 1.00 86.81 399 ARG A CA 1
ATOM 3116 C C . ARG A 1 399 ? 17.085 0.660 -15.565 1.00 86.81 399 ARG A C 1
ATOM 3118 O O . ARG A 1 399 ? 18.003 1.391 -15.212 1.00 86.81 399 ARG A O 1
ATOM 3125 N N . ALA A 1 400 ? 16.665 -0.393 -14.868 1.00 80.88 400 ALA A N 1
ATOM 3126 C CA . ALA A 1 400 ? 17.275 -0.832 -13.620 1.00 80.88 400 ALA A CA 1
ATOM 3127 C C . ALA A 1 400 ? 18.769 -1.142 -13.785 1.00 80.88 400 ALA A C 1
ATOM 3129 O O . ALA A 1 400 ? 19.573 -0.605 -13.033 1.00 80.88 400 ALA A O 1
ATOM 3130 N N . GLN A 1 401 ? 19.140 -1.916 -14.811 1.00 81.50 401 GLN A N 1
ATOM 3131 C CA . GLN A 1 401 ? 20.542 -2.215 -15.128 1.00 81.50 401 GLN A CA 1
ATOM 3132 C C . GLN A 1 401 ? 21.360 -0.938 -15.351 1.00 81.50 401 GLN A C 1
ATOM 3134 O O . GLN A 1 401 ? 22.439 -0.778 -14.794 1.00 81.50 401 GLN A O 1
ATOM 3139 N N . LEU A 1 402 ? 20.818 0.014 -16.116 1.00 88.25 402 LEU A N 1
ATOM 3140 C CA . LEU A 1 402 ? 21.495 1.286 -16.376 1.00 88.25 402 LEU A CA 1
ATOM 3141 C C . LEU A 1 402 ? 21.653 2.135 -15.103 1.00 88.25 402 LEU A C 1
ATOM 3143 O O . LEU A 1 402 ? 22.648 2.837 -14.963 1.00 88.25 402 LEU A O 1
ATOM 3147 N N . GLN A 1 403 ? 20.677 2.086 -14.190 1.00 87.88 403 GLN A N 1
ATOM 3148 C CA . GLN A 1 403 ? 20.686 2.832 -12.926 1.00 87.88 403 GLN A CA 1
ATOM 3149 C C . GLN A 1 403 ? 21.607 2.244 -11.859 1.00 87.88 403 GLN A C 1
ATOM 3151 O O . GLN A 1 403 ? 21.982 2.968 -10.942 1.00 87.88 403 GLN A O 1
ATOM 3156 N N . GLN A 1 404 ? 21.956 0.963 -11.969 1.00 82.75 404 GLN A N 1
ATOM 3157 C CA . GLN A 1 404 ? 22.870 0.297 -11.042 1.00 82.75 404 GLN A CA 1
ATOM 3158 C C . GLN A 1 404 ? 24.331 0.695 -11.250 1.00 82.75 404 GLN A C 1
ATOM 3160 O O . GLN A 1 404 ? 25.123 0.544 -10.330 1.00 82.75 404 GLN A O 1
ATOM 3165 N N . LEU A 1 405 ? 24.688 1.219 -12.424 1.00 87.12 405 LEU A N 1
ATOM 3166 C CA . LEU A 1 405 ? 26.051 1.655 -12.709 1.00 87.12 405 LEU A CA 1
ATOM 3167 C C . LEU A 1 405 ? 26.419 2.863 -11.838 1.00 87.12 405 LEU A C 1
ATOM 3169 O O . LEU A 1 405 ? 25.790 3.916 -11.938 1.00 87.12 405 LEU A O 1
ATOM 3173 N N . ASP A 1 406 ? 27.476 2.732 -11.041 1.00 85.75 406 ASP A N 1
ATOM 3174 C CA . ASP A 1 406 ? 28.040 3.804 -10.201 1.00 85.75 406 ASP A CA 1
ATOM 3175 C C . ASP A 1 406 ? 29.493 4.163 -10.572 1.00 85.75 406 ASP A C 1
ATOM 3177 O O . ASP A 1 406 ? 30.149 4.922 -9.869 1.00 85.75 406 ASP A O 1
ATOM 3181 N N . GLY A 1 407 ? 30.003 3.594 -11.670 1.00 82.81 407 GLY A N 1
ATOM 3182 C CA . GLY A 1 407 ? 31.374 3.796 -12.144 1.00 82.81 407 GLY A CA 1
ATOM 3183 C C . GLY A 1 407 ? 32.419 2.866 -11.511 1.00 82.81 407 GLY A C 1
ATOM 3184 O O . GLY A 1 407 ? 33.532 2.754 -12.040 1.00 82.81 407 GLY A O 1
ATOM 3185 N N . SER A 1 408 ? 32.075 2.135 -10.447 1.00 83.75 408 SER A N 1
ATOM 3186 C CA . SER A 1 408 ? 32.938 1.118 -9.838 1.00 83.75 408 SER A CA 1
ATOM 3187 C C . SER A 1 408 ? 32.990 -0.183 -10.651 1.00 83.75 408 SER A C 1
ATOM 3189 O O . SER A 1 408 ? 32.150 -0.464 -11.507 1.00 83.75 408 SER A O 1
ATOM 3191 N N . THR A 1 409 ? 34.008 -1.008 -10.396 1.00 78.38 409 THR A N 1
ATOM 3192 C CA . THR A 1 409 ? 34.098 -2.356 -10.981 1.00 78.38 409 THR A CA 1
ATOM 3193 C C . THR A 1 409 ? 33.005 -3.280 -10.442 1.00 78.38 409 THR A C 1
ATOM 3195 O O . THR A 1 409 ? 32.476 -4.094 -11.192 1.00 78.38 409 THR A O 1
ATOM 3198 N N . GLU A 1 410 ? 32.646 -3.135 -9.166 1.00 77.12 410 GLU A N 1
ATOM 3199 C CA . GLU A 1 410 ? 31.631 -3.957 -8.498 1.00 77.12 410 GLU A CA 1
ATOM 3200 C C . GLU A 1 410 ? 30.246 -3.728 -9.110 1.00 77.12 410 GLU A C 1
ATOM 3202 O O . GLU A 1 410 ? 29.591 -4.689 -9.508 1.00 77.12 410 GLU A O 1
ATOM 3207 N N . SER A 1 411 ? 29.844 -2.470 -9.326 1.00 74.88 411 SER A N 1
ATOM 3208 C CA . SER A 1 411 ? 28.543 -2.178 -9.942 1.00 74.88 411 SER A CA 1
ATOM 3209 C C . SER A 1 411 ? 28.426 -2.666 -11.383 1.00 74.88 411 SER A C 1
ATOM 3211 O O . SER A 1 411 ? 27.342 -3.052 -11.812 1.00 74.88 411 SER A O 1
ATOM 3213 N N . ARG A 1 412 ? 29.530 -2.697 -12.138 1.00 75.50 412 ARG A N 1
ATOM 3214 C CA . ARG A 1 412 ? 29.563 -3.258 -13.499 1.00 75.50 412 ARG A CA 1
ATOM 3215 C C . ARG A 1 412 ? 29.337 -4.768 -13.487 1.00 75.50 412 ARG A C 1
ATOM 3217 O O . ARG A 1 412 ? 28.556 -5.279 -14.290 1.00 75.50 412 ARG A O 1
ATOM 3224 N N . ILE A 1 413 ? 29.966 -5.475 -12.547 1.00 71.62 413 ILE A N 1
ATOM 3225 C CA . ILE A 1 413 ? 29.753 -6.915 -12.349 1.00 71.62 413 ILE A CA 1
ATOM 3226 C C . ILE A 1 413 ? 28.291 -7.168 -11.960 1.00 71.62 413 ILE A C 1
ATOM 3228 O O . ILE A 1 413 ? 27.614 -7.963 -12.611 1.00 71.62 413 ILE A O 1
ATOM 3232 N N . ASP A 1 414 ? 27.774 -6.437 -10.974 1.00 67.12 414 ASP A N 1
ATOM 3233 C CA . ASP A 1 414 ? 26.407 -6.608 -10.476 1.00 67.12 414 ASP A CA 1
ATOM 3234 C C . ASP A 1 414 ? 25.339 -6.270 -11.527 1.00 67.12 414 ASP A C 1
ATOM 3236 O O . ASP A 1 414 ? 24.329 -6.973 -11.639 1.00 67.12 414 ASP A O 1
ATOM 3240 N N . ALA A 1 415 ? 25.573 -5.238 -12.342 1.00 64.06 415 ALA A N 1
ATOM 3241 C CA . ALA A 1 415 ? 24.685 -4.853 -13.435 1.00 64.06 415 ALA A CA 1
ATOM 3242 C C . ALA A 1 415 ? 24.716 -5.859 -14.609 1.00 64.06 415 ALA A C 1
ATOM 3244 O O . ALA A 1 415 ? 23.728 -5.979 -15.344 1.00 64.06 415 ALA A O 1
ATOM 3245 N N . GLY A 1 416 ? 25.824 -6.598 -14.768 1.00 56.19 416 GLY A N 1
ATOM 3246 C CA . GLY A 1 416 ? 25.999 -7.666 -15.759 1.00 56.19 416 GLY A CA 1
ATOM 3247 C C . GLY A 1 416 ? 25.465 -9.034 -15.336 1.00 56.19 416 GLY A C 1
ATOM 3248 O O . GLY A 1 416 ? 25.138 -9.853 -16.194 1.00 56.19 416 GLY A O 1
ATOM 3249 N N . VAL A 1 417 ? 25.281 -9.291 -14.032 1.00 53.81 417 VAL A N 1
ATOM 3250 C CA . VAL A 1 417 ? 24.527 -10.466 -13.567 1.00 53.81 417 VAL A CA 1
ATOM 3251 C C . VAL A 1 417 ? 23.064 -10.237 -13.931 1.00 53.81 417 VAL A C 1
ATOM 3253 O O . VAL A 1 417 ? 22.267 -9.695 -13.171 1.00 53.81 417 VAL A O 1
ATOM 3256 N N . VAL A 1 418 ? 22.675 -10.613 -15.140 1.00 50.91 418 VAL A N 1
ATOM 3257 C CA . VAL A 1 418 ? 21.294 -10.498 -15.594 1.00 50.91 418 VAL A CA 1
ATOM 3258 C C . VAL A 1 418 ? 20.538 -11.697 -15.072 1.00 50.91 418 VAL A C 1
ATOM 3260 O O . VAL A 1 418 ? 20.543 -12.770 -15.662 1.00 50.91 418 VAL A O 1
ATOM 3263 N N . ILE A 1 419 ? 19.825 -11.512 -13.965 1.00 52.06 419 ILE A N 1
ATOM 3264 C CA . ILE A 1 419 ? 18.539 -12.183 -13.873 1.00 52.06 419 ILE A CA 1
ATOM 3265 C C . ILE A 1 419 ? 17.659 -11.370 -14.808 1.00 52.06 419 ILE A C 1
ATOM 3267 O O . ILE A 1 419 ? 17.406 -10.199 -14.498 1.00 52.06 419 ILE A O 1
ATOM 3271 N N . PRO A 1 420 ? 17.219 -11.926 -15.947 1.00 53.97 420 PRO A N 1
ATOM 3272 C CA . PRO A 1 420 ? 16.257 -11.239 -16.777 1.00 53.97 420 PRO A CA 1
ATOM 3273 C C . PRO A 1 420 ? 15.073 -10.997 -15.864 1.00 53.97 420 PRO A C 1
ATOM 3275 O O . PRO A 1 420 ? 14.434 -11.957 -15.435 1.00 53.97 420 PRO A O 1
ATOM 3278 N N . MET A 1 421 ? 14.787 -9.753 -15.495 1.00 53.16 421 MET A N 1
ATOM 3279 C CA . MET A 1 421 ? 13.588 -9.503 -14.704 1.00 53.16 421 MET A CA 1
ATOM 3280 C C . MET A 1 421 ? 12.367 -9.966 -15.487 1.00 53.16 421 MET A C 1
ATOM 3282 O O . MET A 1 421 ? 11.432 -10.415 -14.860 1.00 53.16 421 MET A O 1
ATOM 3286 N N . ARG A 1 422 ? 12.427 -10.065 -16.825 1.00 51.97 422 ARG A N 1
ATOM 3287 C CA . ARG A 1 422 ? 11.466 -10.836 -17.623 1.00 51.97 422 ARG A CA 1
ATOM 3288 C C . ARG A 1 422 ? 11.270 -12.281 -17.133 1.00 51.97 422 ARG A C 1
ATOM 3290 O O . ARG A 1 422 ? 10.128 -12.695 -17.031 1.00 51.97 422 ARG A O 1
ATOM 3297 N N . ARG A 1 423 ? 12.320 -13.034 -16.774 1.00 49.88 423 ARG A N 1
ATOM 3298 C CA . ARG A 1 423 ? 12.189 -14.377 -16.165 1.00 49.88 423 ARG A CA 1
ATOM 3299 C C . ARG A 1 423 ? 11.519 -14.324 -14.793 1.00 49.88 423 ARG A C 1
ATOM 3301 O O . ARG A 1 423 ? 10.795 -15.246 -14.475 1.00 49.88 423 ARG A O 1
ATOM 3308 N N . VAL A 1 424 ? 11.704 -13.260 -14.008 1.00 52.44 424 VAL A N 1
ATOM 3309 C CA . VAL A 1 424 ? 11.087 -13.138 -12.668 1.00 52.44 424 VAL A CA 1
ATOM 3310 C C . VAL A 1 424 ? 9.712 -12.455 -12.680 1.00 52.44 424 VAL A C 1
ATOM 3312 O O . VAL A 1 424 ? 8.914 -12.637 -11.775 1.00 52.44 424 VAL A O 1
ATOM 3315 N N . LEU A 1 425 ? 9.397 -11.701 -13.726 1.00 51.97 425 LEU A N 1
ATOM 3316 C CA . LEU A 1 425 ? 8.066 -11.179 -14.024 1.00 51.97 425 LEU A CA 1
ATOM 3317 C C . LEU A 1 425 ? 7.213 -12.243 -14.737 1.00 51.97 425 LEU A C 1
ATOM 3319 O O . LEU A 1 425 ? 5.992 -12.193 -14.650 1.00 51.97 425 LEU A O 1
ATOM 3323 N N . GLN A 1 426 ? 7.847 -13.210 -15.418 1.00 50.81 426 GLN A N 1
ATOM 3324 C CA . GLN A 1 426 ? 7.221 -14.463 -15.871 1.00 50.81 426 GLN A CA 1
ATOM 3325 C C . GLN A 1 426 ? 6.899 -15.400 -14.702 1.00 50.81 426 GLN A C 1
ATOM 3327 O O . GLN A 1 426 ? 6.031 -16.261 -14.830 1.00 50.81 426 GLN A O 1
ATOM 3332 N N . VAL A 1 427 ? 7.580 -15.226 -13.570 1.00 48.59 427 VAL A N 1
ATOM 3333 C CA . VAL A 1 427 ? 7.295 -15.939 -12.334 1.00 48.59 427 VAL A CA 1
ATOM 3334 C C . VAL A 1 427 ? 6.024 -15.332 -11.718 1.00 48.59 427 VAL A C 1
ATOM 3336 O O . VAL A 1 427 ? 5.914 -14.127 -11.487 1.00 48.59 427 VAL A O 1
ATOM 3339 N N . GLY A 1 428 ? 5.001 -16.182 -11.635 1.00 57.06 428 GLY A N 1
ATOM 3340 C CA . GLY A 1 428 ? 3.599 -15.797 -11.747 1.00 57.06 428 GLY A CA 1
ATOM 3341 C C . GLY A 1 428 ? 3.078 -14.852 -10.667 1.00 57.06 428 GLY A C 1
ATOM 3342 O O . GLY A 1 428 ? 3.490 -14.868 -9.505 1.00 57.06 428 GLY A O 1
ATOM 3343 N N . ARG A 1 429 ? 2.065 -14.068 -11.052 1.00 64.69 429 ARG A N 1
ATOM 3344 C CA . ARG A 1 429 ? 1.053 -13.642 -10.083 1.00 64.69 429 ARG A CA 1
ATOM 3345 C C . ARG A 1 429 ? 0.336 -14.890 -9.590 1.00 64.69 429 ARG A C 1
ATOM 3347 O O . ARG A 1 429 ? 0.187 -15.859 -10.336 1.00 64.69 429 ARG A O 1
ATOM 3354 N N . LEU A 1 430 ? -0.125 -14.861 -8.349 1.00 67.38 430 LEU A N 1
ATOM 3355 C CA . LEU A 1 430 ? -1.025 -15.894 -7.864 1.00 67.38 430 LEU A CA 1
ATOM 3356 C C . LEU A 1 430 ? -2.360 -15.755 -8.624 1.00 67.38 430 LEU A C 1
ATOM 3358 O O . LEU A 1 430 ? -3.204 -14.950 -8.250 1.00 67.38 430 LEU A O 1
ATOM 3362 N N . THR A 1 431 ? -2.518 -16.477 -9.736 1.00 68.12 431 THR A N 1
ATOM 3363 C CA . THR A 1 431 ? -3.695 -16.379 -10.621 1.00 68.12 431 THR A CA 1
ATOM 3364 C C . THR A 1 431 ? -4.901 -17.157 -10.105 1.00 68.12 431 THR A C 1
ATOM 3366 O O . THR A 1 431 ? -6.021 -16.896 -10.531 1.00 68.12 431 THR A O 1
ATOM 3369 N N . ALA A 1 432 ? -4.682 -18.091 -9.180 1.00 78.75 432 ALA A N 1
ATOM 3370 C CA . ALA A 1 432 ? -5.718 -18.845 -8.493 1.00 78.75 432 ALA A CA 1
ATOM 3371 C C . ALA A 1 432 ? -5.355 -18.999 -7.014 1.00 78.75 432 ALA A C 1
ATOM 3373 O O . ALA A 1 432 ? -4.178 -19.091 -6.654 1.00 78.75 432 ALA A O 1
ATOM 3374 N N . LEU A 1 433 ? -6.368 -19.041 -6.151 1.00 86.88 433 LEU A N 1
ATOM 3375 C CA . LEU A 1 433 ? -6.161 -19.321 -4.734 1.00 86.88 433 LEU A CA 1
ATOM 3376 C C . LEU A 1 433 ? -5.613 -20.748 -4.560 1.00 86.88 433 LEU A C 1
ATOM 3378 O O . LEU A 1 433 ? -6.047 -21.649 -5.280 1.00 86.88 433 LEU A O 1
ATOM 3382 N N . PRO A 1 434 ? -4.678 -20.984 -3.621 1.00 89.69 434 PRO A N 1
ATOM 3383 C CA . PRO A 1 434 ? -4.211 -22.334 -3.344 1.00 89.69 434 PRO A CA 1
ATOM 3384 C C . PRO A 1 434 ? -5.371 -23.222 -2.891 1.00 89.69 434 PRO A C 1
ATOM 3386 O O . PRO A 1 434 ? -6.203 -22.776 -2.108 1.00 89.69 434 PRO A O 1
ATOM 3389 N N . GLU A 1 435 ? -5.387 -24.493 -3.295 1.00 91.12 435 GLU A N 1
ATOM 3390 C CA . GLU A 1 435 ? -6.462 -25.442 -2.941 1.00 91.12 435 GLU A CA 1
ATOM 3391 C C . GLU A 1 435 ? -6.672 -25.588 -1.426 1.00 91.12 435 GLU A C 1
ATOM 3393 O O . GLU A 1 4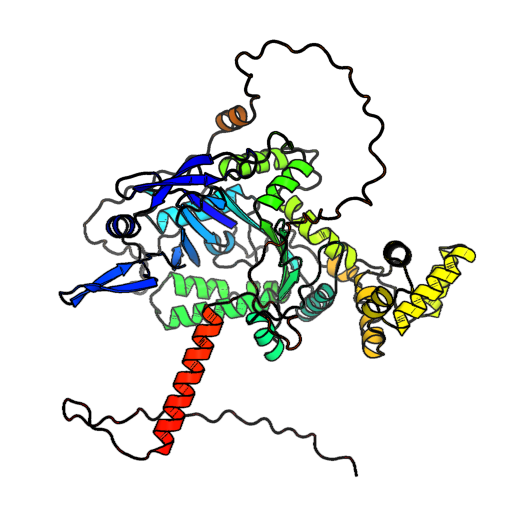35 ? -7.768 -25.876 -0.954 1.00 91.12 435 GLU A O 1
ATOM 3398 N N . TRP A 1 436 ? -5.611 -25.379 -0.647 1.00 91.56 436 TRP A N 1
ATOM 3399 C CA . TRP A 1 436 ? -5.656 -25.440 0.810 1.00 91.56 436 TRP A CA 1
ATOM 3400 C C . TRP A 1 436 ? -6.196 -24.171 1.478 1.00 91.56 436 TRP A C 1
ATOM 3402 O O . TRP A 1 436 ? -6.394 -24.171 2.695 1.00 91.56 436 TRP A O 1
ATOM 3412 N N . PHE A 1 437 ? -6.381 -23.084 0.730 1.00 91.31 437 PHE A N 1
ATOM 3413 C CA . PHE A 1 437 ? -6.917 -21.838 1.253 1.00 91.31 437 PHE A CA 1
ATOM 3414 C C . PHE A 1 437 ? -8.441 -21.857 1.202 1.00 91.31 437 PHE A C 1
ATOM 3416 O O . PHE A 1 437 ? -9.041 -22.045 0.148 1.00 91.31 437 PHE A O 1
ATOM 3423 N N . THR A 1 438 ? -9.071 -21.619 2.349 1.00 89.19 438 THR A N 1
ATOM 3424 C CA . THR A 1 438 ? -10.525 -21.495 2.439 1.00 89.19 438 THR A CA 1
ATOM 3425 C C . THR A 1 438 ? -10.918 -20.028 2.254 1.00 89.19 438 THR A C 1
ATOM 3427 O O . THR A 1 438 ? -10.591 -19.214 3.125 1.00 89.19 438 THR A O 1
ATOM 3430 N N . PRO A 1 439 ? -11.584 -19.666 1.141 1.00 88.75 439 PRO A N 1
ATOM 3431 C CA . PRO A 1 439 ? -12.054 -18.306 0.939 1.00 88.75 439 PRO A CA 1
ATOM 3432 C C . PRO A 1 439 ? -13.153 -17.963 1.945 1.00 88.75 439 PRO A C 1
ATOM 3434 O O . PRO A 1 439 ? -13.883 -18.832 2.423 1.00 88.75 439 PRO A O 1
ATOM 3437 N N . VAL A 1 440 ? -13.262 -16.677 2.256 1.00 85.31 440 VAL A N 1
ATOM 3438 C CA . VAL A 1 440 ? -14.382 -16.139 3.025 1.00 85.31 440 VAL A CA 1
ATOM 3439 C C . VAL A 1 440 ? -15.467 -15.731 2.051 1.00 85.31 440 VAL A C 1
ATOM 3441 O O . VAL A 1 440 ? -15.209 -14.962 1.129 1.00 85.31 440 VAL A O 1
ATOM 3444 N N . ASP A 1 441 ? -16.674 -16.224 2.275 1.00 84.75 441 ASP A N 1
ATOM 3445 C CA . ASP A 1 441 ? -17.853 -15.685 1.621 1.00 84.75 441 ASP A CA 1
ATOM 3446 C C . ASP A 1 441 ? -18.237 -14.364 2.302 1.00 84.75 441 ASP A C 1
ATOM 3448 O O . ASP A 1 441 ? -18.503 -14.322 3.505 1.00 84.75 441 ASP A O 1
ATOM 3452 N N . VAL A 1 442 ? -18.178 -13.271 1.541 1.00 77.38 442 VAL A N 1
ATOM 3453 C CA . VAL A 1 442 ? -18.422 -11.919 2.052 1.00 77.38 442 VAL A CA 1
ATOM 3454 C C . VAL A 1 442 ? -19.915 -11.672 2.263 1.00 77.38 442 VAL A C 1
ATOM 3456 O O . VAL A 1 442 ? -20.277 -10.962 3.201 1.00 77.38 442 VAL A O 1
ATOM 3459 N N . GLU A 1 443 ? -20.783 -12.307 1.470 1.00 73.81 443 GLU A N 1
ATOM 3460 C CA . GLU A 1 443 ? -22.239 -12.170 1.606 1.00 73.81 443 GLU A CA 1
ATOM 3461 C C . GLU A 1 443 ? -22.728 -12.750 2.935 1.00 73.81 443 GLU A C 1
ATOM 3463 O O . GLU A 1 443 ? -23.623 -12.204 3.581 1.00 73.81 443 GLU A O 1
ATOM 3468 N N . THR A 1 444 ? -22.096 -13.838 3.378 1.00 77.56 444 THR A N 1
ATOM 3469 C CA . THR A 1 444 ? -22.380 -14.487 4.663 1.00 77.56 444 THR A CA 1
ATOM 3470 C C . THR A 1 444 ? -21.389 -14.100 5.763 1.00 77.56 444 THR A C 1
ATOM 3472 O O . THR A 1 444 ? -21.426 -14.664 6.861 1.00 77.56 444 THR A O 1
ATOM 3475 N N . TRP A 1 445 ? -20.515 -13.116 5.513 1.00 77.31 445 TRP A N 1
ATOM 3476 C CA . TRP A 1 445 ? -19.504 -12.700 6.477 1.00 77.31 445 TRP A CA 1
ATOM 3477 C C . TRP A 1 445 ? -20.138 -12.094 7.728 1.00 77.31 445 TRP A C 1
ATOM 3479 O O . TRP A 1 445 ? -20.811 -11.062 7.690 1.00 77.31 445 TRP A O 1
ATOM 3489 N N . THR A 1 446 ? -19.825 -12.702 8.870 1.00 71.56 446 THR A N 1
ATOM 3490 C CA . THR A 1 446 ? -20.125 -12.156 10.192 1.00 71.56 446 THR A CA 1
ATOM 3491 C C . THR A 1 446 ? -18.841 -12.062 11.009 1.00 71.56 446 THR A C 1
ATOM 3493 O O . THR A 1 446 ? -18.111 -13.055 11.095 1.00 71.56 446 THR A O 1
ATOM 3496 N N . PRO A 1 447 ? -18.556 -10.917 11.646 1.00 66.81 447 PRO A N 1
ATOM 3497 C CA . PRO A 1 447 ? -17.360 -10.769 12.460 1.00 66.81 447 PRO A CA 1
ATOM 3498 C C . PRO A 1 447 ? -17.421 -11.695 13.692 1.00 66.81 447 PRO A C 1
ATOM 3500 O O . PRO A 1 447 ? -18.475 -11.876 14.303 1.00 66.81 447 PRO A O 1
ATOM 3503 N N . PHE A 1 448 ? -16.291 -12.304 14.063 1.00 61.25 448 PHE A N 1
ATOM 3504 C CA . PHE A 1 448 ? -16.208 -13.179 15.239 1.00 61.25 448 PHE A CA 1
ATOM 3505 C C . PHE A 1 448 ? -16.210 -12.364 16.541 1.00 61.25 448 PHE A C 1
ATOM 3507 O O . PHE A 1 448 ? -15.312 -11.552 16.747 1.00 61.25 448 PHE A O 1
ATOM 3514 N N . ASP A 1 449 ? -17.163 -12.603 17.450 1.00 63.28 449 ASP A N 1
ATOM 3515 C CA . ASP A 1 449 ? -17.203 -11.943 18.765 1.00 63.28 449 ASP A CA 1
ATOM 3516 C C . ASP A 1 449 ? -16.241 -12.635 19.760 1.00 63.28 449 ASP A C 1
ATOM 3518 O O . ASP A 1 449 ? -16.545 -13.728 20.263 1.00 63.28 449 ASP A O 1
ATOM 3522 N N . PRO A 1 450 ? -15.097 -12.011 20.115 1.00 48.94 450 PRO A N 1
ATOM 3523 C CA . PRO A 1 450 ? -14.128 -12.604 21.033 1.00 48.94 450 PRO A CA 1
ATOM 3524 C C . PRO A 1 450 ? -14.621 -12.651 22.489 1.00 48.94 450 PRO A C 1
ATOM 3526 O O . PRO A 1 450 ? -13.991 -13.307 23.322 1.00 48.94 450 PRO A O 1
ATOM 3529 N N . SER A 1 451 ? -15.729 -11.975 22.820 1.00 52.34 451 SER A N 1
ATOM 3530 C CA . SER A 1 451 ? -16.311 -11.945 24.167 1.00 52.34 451 SER A CA 1
ATOM 3531 C C . SER A 1 451 ? -17.208 -13.151 24.480 1.00 52.34 451 SER A C 1
ATOM 3533 O O . SER A 1 451 ? -17.418 -13.462 25.652 1.00 52.34 451 SER A O 1
ATOM 3535 N N . VAL A 1 452 ? -17.707 -13.863 23.460 1.00 43.41 452 VAL A N 1
ATOM 3536 C CA . VAL A 1 452 ? -18.772 -14.881 23.613 1.00 43.41 452 VAL A CA 1
ATOM 3537 C C . VAL A 1 452 ? -18.232 -16.302 23.806 1.00 43.41 452 VAL A C 1
ATOM 3539 O O . VAL A 1 452 ? -18.950 -17.179 24.293 1.00 43.41 452 VAL A O 1
ATOM 3542 N N . ARG A 1 453 ? -16.958 -16.560 23.486 1.00 41.09 453 ARG A N 1
ATOM 3543 C CA . ARG A 1 453 ? -16.348 -17.894 23.612 1.00 41.09 453 ARG A CA 1
ATOM 3544 C C . ARG A 1 453 ? -15.003 -17.817 24.337 1.00 41.09 453 ARG A C 1
ATOM 3546 O O . ARG A 1 453 ? -13.999 -17.400 23.767 1.00 41.09 453 ARG A O 1
ATOM 3553 N N . ARG A 1 454 ? -14.971 -18.258 25.598 1.00 37.69 454 ARG A N 1
ATOM 3554 C CA . ARG A 1 454 ? -13.736 -18.641 26.307 1.00 37.69 454 ARG A CA 1
ATOM 3555 C C . ARG A 1 454 ? -13.667 -20.164 26.359 1.00 37.69 454 ARG A C 1
ATOM 3557 O O . ARG A 1 454 ? -14.691 -20.808 26.565 1.00 37.69 454 ARG A O 1
ATOM 3564 N N . ALA A 1 455 ? -12.478 -20.741 26.192 1.00 36.41 455 ALA A N 1
ATOM 3565 C CA . ALA A 1 455 ? -12.290 -22.166 26.441 1.00 36.41 455 ALA A CA 1
ATOM 3566 C C . ALA A 1 455 ? -12.490 -22.449 27.939 1.00 36.41 455 ALA A C 1
ATOM 3568 O O . ALA A 1 455 ? -11.720 -21.961 28.767 1.00 36.41 455 ALA A O 1
ATOM 3569 N N . VAL A 1 456 ? -13.508 -23.238 28.285 1.00 32.81 456 VAL A N 1
ATOM 3570 C CA . VAL A 1 456 ? -13.635 -23.867 29.606 1.00 32.81 456 VAL A CA 1
ATOM 3571 C C . VAL A 1 456 ? -13.370 -25.360 29.406 1.00 32.81 456 VAL A C 1
ATOM 3573 O O . VAL A 1 456 ? -14.279 -26.146 29.162 1.00 32.81 456 VAL A O 1
ATOM 3576 N N . GLY A 1 457 ? -12.095 -25.754 29.442 1.00 42.53 457 GLY A N 1
ATOM 3577 C CA . GLY A 1 457 ? -11.678 -27.137 29.180 1.00 42.53 457 GLY A CA 1
ATOM 3578 C C . GLY A 1 457 ? -11.783 -27.559 27.706 1.00 42.53 457 GLY A C 1
ATOM 3579 O O . GLY A 1 457 ? -11.772 -26.724 26.805 1.00 42.53 457 GLY A O 1
ATOM 3580 N N . ALA A 1 458 ? -11.855 -28.874 27.462 1.00 29.66 458 ALA A N 1
ATOM 3581 C CA . ALA A 1 458 ? -11.879 -29.491 26.127 1.00 29.66 458 ALA A CA 1
ATOM 3582 C C . ALA A 1 458 ? -13.237 -29.388 25.394 1.00 29.66 458 ALA A C 1
ATOM 3584 O O . ALA A 1 458 ? -13.411 -29.986 24.335 1.00 29.66 458 ALA A O 1
ATOM 3585 N N . VAL A 1 459 ? -14.204 -28.649 25.945 1.00 32.75 459 VAL A N 1
ATOM 3586 C CA . VAL A 1 459 ? -15.544 -28.484 25.371 1.00 32.75 459 VAL A CA 1
ATOM 3587 C C . VAL A 1 459 ? -15.800 -26.999 25.128 1.00 32.75 459 VAL A C 1
ATOM 3589 O O . VAL A 1 459 ? -15.689 -26.171 26.030 1.00 32.75 459 VAL A O 1
ATOM 3592 N N . VAL A 1 460 ? -16.140 -26.659 23.884 1.00 34.38 460 VAL A N 1
ATOM 3593 C CA . VAL A 1 460 ? -16.569 -25.314 23.482 1.00 34.38 460 VAL A CA 1
ATOM 3594 C C . VAL A 1 460 ? -17.977 -25.082 24.038 1.00 34.38 460 VAL A C 1
ATOM 3596 O O . VAL A 1 460 ? -18.931 -25.685 23.558 1.00 34.38 460 VAL A O 1
ATOM 3599 N N . GLY A 1 461 ? -18.114 -24.225 25.051 1.00 29.80 461 GLY A N 1
ATOM 3600 C CA . GLY A 1 461 ? -19.404 -23.821 25.620 1.00 29.80 461 GLY A CA 1
ATOM 3601 C C . GLY A 1 461 ? -19.553 -22.294 25.677 1.00 29.80 461 GLY A C 1
ATOM 3602 O O . GLY A 1 461 ? -18.543 -21.599 25.820 1.00 29.80 461 GLY A O 1
ATOM 3603 N N . PRO A 1 462 ? -20.777 -21.746 25.539 1.00 30.77 462 PRO A N 1
ATOM 3604 C CA . PRO A 1 462 ? -21.028 -20.313 25.681 1.00 30.77 462 PRO A CA 1
ATOM 3605 C C . PRO A 1 462 ? -20.729 -19.846 27.112 1.00 30.77 462 PRO A C 1
ATOM 3607 O O . PRO A 1 462 ? -21.046 -20.534 28.083 1.00 30.77 462 PRO A O 1
ATOM 3610 N N . VAL A 1 463 ? -20.130 -18.661 27.246 1.00 35.22 463 VAL A N 1
ATOM 3611 C CA . VAL A 1 463 ? -19.954 -18.012 28.552 1.00 35.22 463 VAL A CA 1
ATOM 3612 C C . VAL A 1 463 ? -21.332 -17.551 29.048 1.00 35.22 463 VAL A C 1
ATOM 3614 O O . VAL A 1 463 ? -22.023 -16.854 28.301 1.00 35.22 463 VAL A O 1
ATOM 3617 N N . PRO A 1 464 ? -21.756 -17.886 30.282 1.00 32.84 464 PRO A N 1
ATOM 3618 C CA . PRO A 1 464 ? -22.935 -17.274 30.880 1.00 32.84 464 PRO A CA 1
ATOM 3619 C C . PRO A 1 464 ? -22.673 -15.773 31.030 1.00 32.84 464 PRO A C 1
ATOM 3621 O O . PRO A 1 464 ? -21.830 -15.357 31.827 1.00 32.84 464 PRO A O 1
ATOM 3624 N N . LEU A 1 465 ? -23.346 -14.958 30.220 1.00 33.91 465 LEU A N 1
ATOM 3625 C CA . LEU A 1 465 ? -23.312 -13.506 30.363 1.00 33.91 465 LEU A CA 1
ATOM 3626 C C . LEU A 1 465 ? -23.930 -13.132 31.723 1.00 33.91 465 LEU A C 1
ATOM 3628 O O . LEU A 1 465 ? -24.975 -13.688 32.077 1.00 33.91 465 LEU A O 1
ATOM 3632 N N . PRO A 1 466 ? -23.350 -12.184 32.483 1.00 30.64 466 PRO A N 1
ATOM 3633 C CA . PRO A 1 466 ? -24.087 -11.516 33.543 1.00 30.64 466 PRO A CA 1
ATOM 3634 C C . PRO A 1 466 ? -25.345 -10.908 32.926 1.00 30.64 466 PRO A C 1
ATOM 3636 O O . PRO A 1 466 ? -25.281 -10.269 31.877 1.00 30.64 466 PRO A O 1
ATOM 3639 N N . VAL A 1 467 ? -26.489 -11.150 33.558 1.00 35.44 467 VAL A N 1
ATOM 3640 C CA . VAL A 1 467 ? -27.791 -10.629 33.143 1.00 35.44 467 VAL A CA 1
ATOM 3641 C C . VAL A 1 467 ? -27.754 -9.104 33.215 1.00 35.44 467 VAL A C 1
ATOM 3643 O O . VAL A 1 467 ? -28.066 -8.526 34.249 1.00 35.44 467 VAL A O 1
ATOM 3646 N N . GLN A 1 468 ? -27.360 -8.448 32.127 1.00 35.00 468 GLN A N 1
ATOM 3647 C CA . GLN A 1 468 ? -27.789 -7.100 31.787 1.00 35.00 468 GLN A CA 1
ATOM 3648 C C . GLN A 1 468 ? -27.603 -6.858 30.287 1.00 35.00 468 GLN A C 1
ATOM 3650 O O . GLN A 1 468 ? -26.515 -6.987 29.739 1.00 35.00 468 GLN A O 1
ATOM 3655 N N . GLN A 1 469 ? -28.730 -6.486 29.680 1.00 34.97 469 GLN A N 1
ATOM 3656 C CA . GLN A 1 469 ? -28.948 -6.070 28.297 1.00 34.97 469 GLN A CA 1
ATOM 3657 C C . GLN A 1 469 ? -28.985 -7.207 27.267 1.00 34.97 469 GLN A C 1
ATOM 3659 O O . GLN A 1 469 ? -27.983 -7.693 26.749 1.00 34.97 469 GLN A O 1
ATOM 3664 N N . LEU A 1 470 ? -30.227 -7.609 26.974 1.00 32.28 470 LEU A N 1
ATOM 3665 C CA . LEU A 1 470 ? -30.632 -8.302 25.756 1.00 32.28 470 LEU A CA 1
ATOM 3666 C C . LEU A 1 470 ? -29.965 -7.620 24.557 1.00 32.28 470 LEU A C 1
ATOM 3668 O O . LEU A 1 470 ? -30.359 -6.531 24.149 1.00 32.28 470 LEU A O 1
ATOM 3672 N N . ARG A 1 471 ? -28.923 -8.269 24.040 1.00 36.53 471 ARG A N 1
ATOM 3673 C CA . ARG A 1 471 ? -28.214 -7.890 22.824 1.00 36.53 471 ARG A CA 1
ATOM 3674 C C . ARG A 1 471 ? -29.211 -7.935 21.668 1.00 36.53 471 ARG A C 1
ATOM 3676 O O . ARG A 1 471 ? -29.570 -9.018 21.211 1.00 36.53 471 ARG A O 1
ATOM 3683 N N . THR A 1 472 ? -29.662 -6.784 21.189 1.00 32.84 472 THR A N 1
ATOM 3684 C CA . THR A 1 472 ? -30.157 -6.700 19.817 1.00 32.84 472 THR A CA 1
ATOM 3685 C C . THR A 1 472 ? -28.944 -6.865 18.917 1.00 32.84 472 THR A C 1
ATOM 3687 O O . THR A 1 472 ? -27.999 -6.081 19.010 1.00 32.84 472 THR A O 1
ATOM 3690 N N . THR A 1 473 ? -28.933 -7.903 18.084 1.00 32.81 473 THR A N 1
ATOM 3691 C CA . THR A 1 473 ? -28.010 -7.998 16.951 1.00 32.81 473 THR A CA 1
ATOM 3692 C C . THR A 1 473 ? -28.041 -6.646 16.230 1.00 32.81 473 THR A C 1
ATOM 3694 O O . THR A 1 473 ? -29.147 -6.186 15.932 1.00 32.81 473 THR A O 1
ATOM 3697 N N . PRO A 1 474 ? -26.904 -5.958 16.014 1.00 34.94 474 PRO A N 1
ATOM 3698 C CA . PRO A 1 474 ? -26.925 -4.691 15.297 1.00 34.94 474 PRO A CA 1
ATOM 3699 C C . PRO A 1 474 ? -27.602 -4.910 13.943 1.00 34.94 474 PRO A C 1
ATOM 3701 O O . PRO A 1 474 ? -27.298 -5.882 13.247 1.00 34.94 474 PRO A O 1
ATOM 3704 N N . THR A 1 475 ? -28.562 -4.047 13.610 1.00 32.81 475 THR A N 1
ATOM 3705 C CA . THR A 1 475 ? -29.249 -4.083 12.319 1.00 32.81 475 THR A CA 1
ATOM 3706 C C . THR A 1 475 ? -28.187 -4.041 11.218 1.00 32.81 475 THR A C 1
ATOM 3708 O O . THR A 1 475 ? -27.296 -3.188 11.294 1.00 32.81 475 THR A O 1
ATOM 3711 N N . PRO A 1 476 ? -28.231 -4.945 10.223 1.00 34.56 476 PRO A N 1
ATOM 3712 C CA . PRO A 1 476 ? -27.311 -4.894 9.096 1.00 34.56 476 PRO A CA 1
ATOM 3713 C C . PRO A 1 476 ? -27.328 -3.493 8.485 1.00 34.56 476 PRO A C 1
ATOM 3715 O O . PRO A 1 476 ? -28.401 -2.939 8.241 1.00 34.56 476 PRO A O 1
ATOM 3718 N N . VAL A 1 477 ? -26.150 -2.912 8.256 1.00 40.16 477 VAL A N 1
ATOM 3719 C CA . VAL A 1 477 ? -26.033 -1.675 7.479 1.00 40.16 477 VAL A CA 1
ATOM 3720 C C . VAL A 1 477 ? -26.544 -1.992 6.071 1.00 40.16 477 VAL A C 1
ATOM 3722 O O . VAL A 1 477 ? -25.939 -2.798 5.369 1.00 40.16 477 VAL A O 1
ATOM 3725 N N . GLN A 1 478 ? -27.681 -1.417 5.674 1.00 36.84 478 GLN A N 1
ATOM 3726 C CA . GLN A 1 478 ? -28.168 -1.514 4.298 1.00 36.84 478 GLN A CA 1
ATOM 3727 C C . GLN A 1 478 ? -27.373 -0.541 3.429 1.00 36.84 478 GLN A C 1
ATOM 3729 O O . GLN A 1 478 ? -27.348 0.659 3.697 1.00 36.84 478 GLN A O 1
ATOM 3734 N N . LEU A 1 479 ? -26.703 -1.066 2.403 1.00 39.38 479 LEU A N 1
ATOM 3735 C CA . LEU A 1 479 ? -26.107 -0.242 1.357 1.00 39.38 479 LEU A CA 1
ATOM 3736 C C . LEU A 1 479 ? -27.207 0.346 0.467 1.00 39.38 479 LEU A C 1
ATOM 3738 O O . LEU A 1 479 ? -28.244 -0.305 0.290 1.00 39.38 479 LEU A O 1
ATOM 3742 N N . PRO A 1 480 ? -26.976 1.533 -0.122 1.00 42.53 480 PRO A N 1
ATOM 3743 C CA . PRO A 1 480 ? -27.913 2.093 -1.068 1.00 42.53 480 PRO A CA 1
ATOM 3744 C C . PRO A 1 480 ? -28.101 1.143 -2.252 1.00 42.53 480 PRO A C 1
ATOM 3746 O O . PRO A 1 480 ? -27.144 0.576 -2.791 1.00 42.53 480 PRO A O 1
ATOM 3749 N N . ASN A 1 481 ? -29.351 0.934 -2.638 1.00 48.75 481 ASN A N 1
ATOM 3750 C CA . ASN A 1 481 ? -29.696 0.079 -3.763 1.00 48.75 481 ASN A CA 1
ATOM 3751 C C . ASN A 1 481 ? -29.337 0.759 -5.102 1.00 48.75 481 ASN A C 1
ATOM 3753 O O . ASN A 1 481 ? -29.061 1.957 -5.172 1.00 48.75 481 ASN A O 1
ATOM 3757 N N . ASN A 1 482 ? -29.365 -0.001 -6.201 1.00 41.28 482 ASN A N 1
ATOM 3758 C CA . ASN A 1 482 ? -28.990 0.512 -7.526 1.00 41.28 482 ASN A CA 1
ATOM 3759 C C . ASN A 1 482 ? -29.822 1.731 -7.979 1.00 41.28 482 ASN A C 1
ATOM 3761 O O . ASN A 1 482 ? -29.327 2.533 -8.768 1.00 41.28 482 ASN A O 1
ATOM 3765 N N . ALA A 1 483 ? -31.054 1.903 -7.483 1.00 44.38 483 ALA A N 1
ATOM 3766 C CA . ALA A 1 483 ? -31.886 3.063 -7.804 1.00 44.38 483 ALA A CA 1
ATOM 3767 C C . ALA A 1 483 ? -31.453 4.320 -7.028 1.00 44.38 483 ALA A C 1
ATOM 3769 O O . ALA A 1 483 ? -31.408 5.407 -7.600 1.00 44.38 483 ALA A O 1
ATOM 3770 N N . GLU A 1 484 ? -31.069 4.169 -5.759 1.00 43.47 484 GLU A N 1
ATOM 3771 C CA . GLU A 1 484 ? -30.500 5.249 -4.939 1.00 43.47 484 GLU A CA 1
ATOM 3772 C C . GLU A 1 484 ? -29.143 5.714 -5.491 1.00 43.47 484 GLU A C 1
ATOM 3774 O O . GLU A 1 484 ? -28.840 6.905 -5.491 1.00 43.47 484 GLU A O 1
ATOM 3779 N N . ILE A 1 485 ? -28.361 4.789 -6.054 1.00 39.25 485 ILE A N 1
ATOM 3780 C CA . ILE A 1 485 ? -27.096 5.086 -6.739 1.00 39.25 485 ILE A CA 1
ATOM 3781 C C . ILE A 1 485 ? -27.336 5.816 -8.069 1.00 39.25 485 ILE A C 1
ATOM 3783 O O . ILE A 1 485 ? -26.668 6.807 -8.355 1.00 39.25 485 ILE A O 1
ATOM 3787 N N . ALA A 1 486 ? -28.305 5.374 -8.876 1.00 40.75 486 ALA A N 1
ATOM 3788 C CA . ALA A 1 486 ? -28.644 6.037 -10.138 1.00 40.75 486 ALA A CA 1
ATOM 3789 C C . ALA A 1 486 ? -29.116 7.487 -9.929 1.00 40.75 486 ALA A C 1
ATOM 3791 O O . ALA A 1 486 ? -28.808 8.357 -10.741 1.00 40.75 486 ALA A O 1
ATOM 3792 N N . ALA A 1 487 ? -29.802 7.763 -8.815 1.00 49.34 487 ALA A N 1
ATOM 3793 C CA . ALA A 1 487 ? -30.208 9.113 -8.438 1.00 49.34 487 ALA A CA 1
ATOM 3794 C C . ALA A 1 487 ? -29.015 10.038 -8.127 1.00 49.34 487 ALA A C 1
ATOM 3796 O O . ALA A 1 487 ? -29.110 11.240 -8.354 1.00 49.34 487 ALA A O 1
ATOM 3797 N N . PHE A 1 488 ? -27.880 9.497 -7.669 1.00 36.25 488 PHE A N 1
ATOM 3798 C CA . PHE A 1 488 ? -26.662 10.276 -7.418 1.00 36.25 488 PHE A CA 1
ATOM 3799 C C . PHE A 1 488 ? -25.982 10.751 -8.712 1.00 36.25 488 PHE A C 1
ATOM 3801 O O . PHE A 1 488 ? -25.393 11.828 -8.746 1.00 36.25 488 PHE A O 1
ATOM 3808 N N . PHE A 1 489 ? -26.083 9.963 -9.786 1.00 36.16 489 PHE A N 1
ATOM 3809 C CA . PHE A 1 489 ? -25.565 10.312 -11.114 1.00 36.16 489 PHE A CA 1
ATOM 3810 C C . PHE A 1 489 ? -26.579 11.067 -11.982 1.00 36.16 489 PHE A C 1
ATOM 3812 O O . PHE A 1 489 ? -26.265 11.427 -13.119 1.00 36.16 489 PHE A O 1
ATOM 3819 N N . ALA A 1 490 ? -27.795 11.299 -11.479 1.00 35.88 490 ALA A N 1
ATOM 3820 C CA . ALA A 1 490 ? -28.773 12.096 -12.195 1.00 35.88 490 ALA A CA 1
ATOM 3821 C C . ALA A 1 490 ? -28.274 13.551 -12.261 1.00 35.88 490 ALA A C 1
ATOM 3823 O O . ALA A 1 490 ? -27.925 14.123 -11.225 1.00 35.88 490 ALA A O 1
ATOM 3824 N N . PRO A 1 491 ? -28.217 14.170 -13.453 1.00 35.28 491 PRO A N 1
ATOM 3825 C CA . PRO A 1 491 ? -27.880 15.579 -13.553 1.00 35.28 491 PRO A CA 1
ATOM 3826 C C . PRO A 1 491 ? -28.884 16.386 -12.726 1.00 35.28 491 PRO A C 1
ATOM 3828 O O . PRO A 1 491 ? -30.094 16.272 -12.918 1.00 35.28 491 PRO A O 1
ATOM 3831 N N . VAL A 1 492 ? -28.378 17.189 -11.792 1.00 38.94 492 VAL A N 1
ATOM 3832 C CA . VAL A 1 492 ? -29.195 18.157 -11.060 1.00 38.94 492 VAL A CA 1
ATOM 3833 C C . VAL A 1 492 ? -29.629 19.208 -12.075 1.00 38.94 492 VAL A C 1
ATOM 3835 O O . VAL A 1 492 ? -28.789 19.970 -12.559 1.00 38.94 492 VAL A O 1
ATOM 3838 N N . GLU A 1 493 ? -30.912 19.231 -12.449 1.00 33.34 493 GLU A N 1
ATOM 3839 C CA . GLU A 1 493 ? -31.426 20.326 -13.270 1.00 33.34 493 GLU A CA 1
ATOM 3840 C C . GLU A 1 493 ? -31.228 21.639 -12.499 1.00 33.34 493 GLU A C 1
ATOM 3842 O O . GLU A 1 493 ? -31.688 21.755 -11.359 1.00 33.34 493 GLU A O 1
ATOM 3847 N N . PRO A 1 494 ? -30.515 22.627 -13.063 1.00 39.09 494 PRO A N 1
ATOM 3848 C CA . PRO A 1 494 ? -30.355 23.904 -12.398 1.00 39.09 494 PRO A CA 1
ATOM 3849 C C . PRO A 1 494 ? -31.715 24.604 -12.365 1.00 39.09 494 PRO A C 1
ATOM 3851 O O . PRO A 1 494 ? -32.245 25.006 -13.402 1.00 39.09 494 PRO A O 1
ATOM 3854 N N . GLU A 1 495 ? -32.280 24.777 -11.170 1.00 38.75 495 GLU A N 1
ATOM 3855 C CA . GLU A 1 495 ? -33.436 25.648 -10.984 1.00 38.75 495 GLU A CA 1
ATOM 3856 C C . GLU A 1 495 ? -33.075 27.078 -11.427 1.00 38.75 495 GLU A C 1
ATOM 3858 O O . GLU A 1 495 ? -32.322 27.797 -10.771 1.00 38.75 495 GLU A O 1
ATOM 3863 N N . GLY A 1 496 ? -33.639 27.495 -12.563 1.00 45.12 496 GLY A N 1
ATOM 3864 C CA . GLY A 1 496 ? -33.962 28.895 -12.837 1.00 45.12 496 GLY A CA 1
ATOM 3865 C C . GLY A 1 496 ? -32.816 29.858 -13.159 1.00 45.12 496 GLY A C 1
ATOM 3866 O O . GLY A 1 496 ? -32.874 31.007 -12.722 1.00 45.12 496 GLY A O 1
ATOM 3867 N N . VAL A 1 497 ? -31.827 29.475 -13.974 1.00 36.88 497 VAL A N 1
ATOM 3868 C CA . VAL A 1 497 ? -30.924 30.460 -14.612 1.00 36.88 497 VAL A CA 1
ATOM 3869 C C . VAL A 1 497 ? -31.423 30.761 -16.036 1.00 36.88 497 VAL A C 1
ATOM 3871 O O . VAL A 1 497 ? -31.576 29.827 -16.824 1.00 36.88 497 VAL A O 1
ATOM 3874 N N . PRO A 1 498 ? -31.713 32.028 -16.402 1.00 35.34 498 PRO A N 1
ATOM 3875 C CA . PRO A 1 498 ? -32.166 32.361 -17.751 1.00 35.34 498 PRO A CA 1
ATOM 3876 C C . PRO A 1 498 ? -31.054 32.098 -18.782 1.00 35.34 498 PRO A C 1
ATOM 3878 O O . PRO A 1 498 ? -29.874 32.253 -18.458 1.00 35.34 498 PRO A O 1
ATOM 3881 N N . PRO A 1 499 ? -31.403 31.720 -20.025 1.00 34.00 499 PRO A N 1
ATOM 3882 C CA . PRO A 1 499 ? -30.425 31.284 -21.013 1.00 34.00 499 PRO A CA 1
ATOM 3883 C C . PRO A 1 499 ? -29.501 32.439 -21.420 1.00 34.00 499 PRO A C 1
ATOM 3885 O O . PRO A 1 499 ? -29.952 33.471 -21.919 1.00 34.00 499 PRO A O 1
ATOM 3888 N N . THR A 1 500 ? -28.195 32.260 -21.225 1.00 33.28 500 THR A N 1
ATOM 3889 C CA . THR A 1 500 ? -27.153 33.109 -21.815 1.00 33.28 500 THR A CA 1
ATOM 3890 C C . THR A 1 500 ? -26.967 32.757 -23.299 1.00 33.28 500 THR A C 1
ATOM 3892 O O . THR A 1 500 ? -27.083 31.588 -23.667 1.00 33.28 500 THR A O 1
ATOM 3895 N N . PRO A 1 501 ? -26.705 33.748 -24.173 1.00 32.56 501 PRO A N 1
ATOM 3896 C CA . PRO A 1 501 ? -26.727 33.558 -25.620 1.00 32.56 501 PRO A CA 1
ATOM 3897 C C . PRO A 1 501 ? -25.500 32.792 -26.134 1.00 32.56 501 PRO A C 1
ATOM 3899 O O . PRO A 1 501 ? -24.403 32.899 -25.584 1.00 32.56 501 PRO A O 1
ATOM 3902 N N . ASP A 1 502 ? -25.728 32.048 -27.219 1.00 37.09 502 ASP A N 1
ATOM 3903 C CA . ASP A 1 502 ? -24.787 31.166 -27.911 1.00 37.09 502 ASP A CA 1
ATOM 3904 C C . ASP A 1 502 ? -23.385 31.767 -28.104 1.00 37.09 502 ASP A C 1
ATOM 3906 O O . ASP A 1 502 ? -23.204 32.786 -28.776 1.00 37.09 502 ASP A O 1
ATOM 3910 N N . LEU A 1 503 ? -22.371 31.060 -27.595 1.00 30.47 503 LEU A N 1
ATOM 3911 C CA . LEU A 1 503 ? -20.975 31.238 -27.990 1.00 30.47 503 LEU A CA 1
ATOM 3912 C C . LEU A 1 503 ? -20.527 30.073 -28.891 1.00 30.47 503 LEU A C 1
ATOM 3914 O O . LEU A 1 503 ? -20.954 28.931 -28.700 1.00 30.47 503 LEU A O 1
ATOM 3918 N N . PRO A 1 504 ? -19.685 30.348 -29.904 1.00 29.67 504 PRO A N 1
ATOM 3919 C CA . PRO A 1 504 ? -19.415 29.421 -30.993 1.00 29.67 504 PRO A CA 1
ATOM 3920 C C . PRO A 1 504 ? -18.661 28.172 -30.526 1.00 29.67 504 PRO A C 1
ATOM 3922 O O . PRO A 1 504 ? -17.671 28.241 -29.798 1.00 29.67 504 PRO A O 1
ATOM 3925 N N . ARG A 1 505 ? -19.129 27.018 -31.015 1.00 31.64 505 ARG A N 1
ATOM 3926 C CA . ARG A 1 505 ? -18.505 25.700 -30.843 1.00 31.64 505 ARG A CA 1
ATOM 3927 C C . ARG A 1 505 ? -17.058 25.733 -31.345 1.00 31.64 505 ARG A C 1
ATOM 3929 O O . ARG A 1 505 ? -16.834 25.917 -32.539 1.00 31.64 505 ARG A O 1
ATOM 3936 N N . PHE A 1 506 ? -16.096 25.508 -30.451 1.00 26.62 506 PHE A N 1
ATOM 3937 C CA . PHE A 1 506 ? -14.706 25.257 -30.832 1.00 26.62 506 PHE A CA 1
ATOM 3938 C C . PHE A 1 506 ? -14.494 23.775 -31.179 1.00 26.62 506 PHE A C 1
ATOM 3940 O O . PHE A 1 506 ? -14.970 22.868 -30.497 1.00 26.62 506 PHE A O 1
ATOM 3947 N N . ASP A 1 507 ? -13.813 23.576 -32.303 1.00 27.70 507 ASP A N 1
ATOM 3948 C CA . ASP A 1 507 ? -13.623 22.333 -33.048 1.00 27.70 507 ASP A CA 1
ATOM 3949 C C . ASP A 1 507 ? -12.707 21.319 -32.321 1.00 27.70 507 ASP A C 1
ATOM 3951 O O . ASP A 1 507 ? -11.666 21.671 -31.766 1.00 27.70 507 ASP A O 1
ATOM 3955 N N . ARG A 1 508 ? -13.082 20.030 -32.354 1.00 29.84 508 ARG A N 1
ATOM 3956 C CA . ARG A 1 508 ? -12.467 18.884 -31.641 1.00 29.84 508 ARG A CA 1
ATOM 3957 C C . ARG A 1 508 ? -11.197 18.338 -32.318 1.00 29.84 508 ARG A C 1
ATOM 3959 O O . ARG A 1 508 ? -10.943 17.133 -32.313 1.00 29.84 508 ARG A O 1
ATOM 3966 N N . ARG A 1 509 ? -10.371 19.190 -32.920 1.00 26.25 509 ARG A N 1
ATOM 3967 C CA . ARG A 1 509 ? -9.143 18.759 -33.610 1.00 26.25 509 ARG A CA 1
ATOM 3968 C C . ARG A 1 509 ? -7.996 19.715 -33.331 1.00 26.25 509 ARG A C 1
ATOM 3970 O O . ARG A 1 509 ? -7.690 20.533 -34.180 1.00 26.25 509 ARG A O 1
ATOM 3977 N N . CYS A 1 510 ? -7.401 19.610 -32.141 1.00 26.75 510 CYS A N 1
ATOM 3978 C CA . CYS A 1 510 ? -6.009 19.977 -31.834 1.00 26.75 510 CYS A CA 1
ATOM 3979 C C . CYS A 1 510 ? -5.777 19.884 -30.317 1.00 26.75 510 CYS A C 1
ATOM 3981 O O . CYS A 1 510 ? -5.864 20.889 -29.625 1.00 26.75 510 CYS A O 1
ATOM 3983 N N . GLN A 1 511 ? -5.492 18.688 -29.793 1.00 26.84 511 GLN A N 1
ATOM 3984 C CA . GLN A 1 511 ? -4.804 18.513 -28.501 1.00 26.84 511 GLN A CA 1
ATOM 3985 C C . GLN A 1 511 ? -4.197 17.103 -28.411 1.00 26.84 511 GLN A C 1
ATOM 3987 O O . GLN A 1 511 ? -4.492 16.282 -27.553 1.00 26.84 511 GLN A O 1
ATOM 3992 N N . LEU A 1 512 ? -3.329 16.821 -29.373 1.00 29.03 512 LEU A N 1
ATOM 3993 C CA . LEU A 1 512 ? -2.234 15.868 -29.254 1.00 29.03 512 LEU A CA 1
ATOM 3994 C C . LEU A 1 512 ? -1.010 16.693 -29.643 1.00 29.03 512 LEU A C 1
ATOM 3996 O O . LEU A 1 512 ? -1.013 17.262 -30.731 1.00 29.03 512 LEU A O 1
ATOM 4000 N N . MET A 1 513 ? -0.022 16.759 -28.746 1.00 26.58 513 MET A N 1
ATOM 4001 C CA . MET A 1 513 ? 1.234 17.537 -28.773 1.00 26.58 513 MET A CA 1
ATOM 4002 C C . MET A 1 513 ? 1.245 18.705 -27.768 1.00 26.58 513 MET A C 1
ATOM 4004 O O . MET A 1 513 ? 0.383 19.574 -27.794 1.00 26.58 513 MET A O 1
ATOM 4008 N N . ALA A 1 514 ? 2.299 18.716 -26.941 1.00 27.89 514 ALA A N 1
ATOM 4009 C CA . ALA A 1 514 ? 2.692 19.705 -25.927 1.00 27.89 514 ALA A CA 1
ATOM 4010 C C . ALA A 1 514 ? 2.097 19.567 -24.508 1.00 27.89 514 ALA A C 1
ATOM 4012 O O . ALA A 1 514 ? 1.319 20.395 -24.050 1.00 27.89 514 ALA A O 1
ATOM 4013 N N . THR A 1 515 ? 2.619 18.607 -23.738 1.00 26.00 515 THR A N 1
ATOM 4014 C CA . THR A 1 515 ? 2.768 18.757 -22.277 1.00 26.00 515 THR A CA 1
ATOM 4015 C C . THR A 1 515 ? 4.202 18.420 -21.881 1.00 26.00 515 THR A C 1
ATOM 4017 O O . THR A 1 515 ? 4.479 17.353 -21.345 1.00 26.00 515 THR A O 1
ATOM 4020 N N . ASP A 1 516 ? 5.123 19.323 -22.215 1.00 26.91 516 ASP A N 1
ATOM 4021 C CA . ASP A 1 516 ? 6.507 19.321 -21.724 1.00 26.91 516 ASP A CA 1
ATOM 4022 C C . ASP A 1 516 ? 7.006 20.775 -21.595 1.00 26.91 516 ASP A C 1
ATOM 4024 O O . ASP A 1 516 ? 8.004 21.181 -22.176 1.00 26.91 516 ASP A O 1
ATOM 4028 N N . ALA A 1 517 ? 6.249 21.604 -20.877 1.00 29.53 517 ALA A N 1
ATOM 4029 C CA . ALA A 1 517 ? 6.690 22.852 -20.250 1.00 29.53 517 ALA A CA 1
ATOM 4030 C C . ALA A 1 517 ? 5.511 23.428 -19.455 1.00 29.53 517 ALA A C 1
ATOM 4032 O O . ALA A 1 517 ? 4.374 23.292 -19.885 1.00 29.53 517 ALA A O 1
ATOM 4033 N N . VAL A 1 518 ? 5.807 24.131 -18.359 1.00 26.47 518 VAL A N 1
ATOM 4034 C CA . VAL A 1 518 ? 4.882 24.854 -17.457 1.00 26.47 518 VAL A CA 1
ATOM 4035 C C . VAL A 1 518 ? 4.478 24.062 -16.208 1.00 26.47 518 VAL A C 1
ATOM 4037 O O . VAL A 1 518 ? 3.382 23.545 -16.084 1.00 26.47 518 VAL A O 1
ATOM 4040 N N . PHE A 1 519 ? 5.399 24.039 -15.243 1.00 24.30 519 PHE A N 1
ATOM 4041 C CA . PHE A 1 519 ? 5.111 24.262 -13.821 1.00 24.30 519 PHE A CA 1
ATOM 4042 C C . PHE A 1 519 ? 6.372 24.884 -13.204 1.00 24.30 519 PHE A C 1
ATOM 4044 O O . PHE A 1 519 ? 7.246 24.193 -12.684 1.00 24.30 519 PHE A O 1
ATOM 4051 N N . ALA A 1 520 ? 6.502 26.204 -13.334 1.00 22.50 520 ALA A N 1
ATOM 4052 C CA . ALA A 1 520 ? 7.361 27.004 -12.467 1.00 22.50 520 ALA A CA 1
ATOM 4053 C C . ALA A 1 520 ? 6.470 27.545 -11.334 1.00 22.50 520 ALA A C 1
ATOM 4055 O O . ALA A 1 520 ? 5.417 28.109 -11.642 1.00 22.50 520 ALA A O 1
ATOM 4056 N N . PRO A 1 521 ? 6.817 27.385 -10.045 1.00 28.05 521 PRO A N 1
ATOM 4057 C CA . PRO A 1 521 ? 6.063 28.030 -8.982 1.00 28.05 521 PRO A CA 1
ATOM 4058 C C . PRO A 1 521 ? 6.353 29.533 -9.012 1.00 28.05 521 PRO A C 1
ATOM 4060 O O . PRO A 1 521 ? 7.507 29.955 -8.943 1.00 28.05 521 PRO A O 1
ATOM 4063 N N . ALA A 1 522 ? 5.297 30.337 -9.112 1.00 25.80 522 ALA A N 1
ATOM 4064 C CA . ALA A 1 522 ? 5.365 31.781 -8.960 1.00 25.80 522 ALA A CA 1
ATOM 4065 C C . ALA A 1 522 ? 5.821 32.132 -7.533 1.00 25.80 522 ALA A C 1
ATOM 4067 O O . ALA A 1 522 ? 5.077 31.953 -6.568 1.00 25.80 522 ALA A O 1
ATOM 4068 N N . ALA A 1 523 ? 7.045 32.642 -7.405 1.00 26.11 523 ALA A N 1
ATOM 4069 C CA . ALA A 1 523 ? 7.506 33.315 -6.202 1.00 26.11 523 ALA A CA 1
ATOM 4070 C C . ALA A 1 523 ? 6.735 34.635 -6.059 1.00 26.11 523 ALA A C 1
ATOM 4072 O O . ALA A 1 523 ? 6.882 35.541 -6.878 1.00 26.11 523 ALA A O 1
ATOM 4073 N N . ARG A 1 524 ? 5.885 34.747 -5.033 1.00 28.22 524 ARG A N 1
ATOM 4074 C CA . ARG A 1 524 ? 5.324 36.038 -4.628 1.00 28.22 524 ARG A CA 1
ATOM 4075 C C . ARG A 1 524 ? 6.315 36.719 -3.693 1.00 28.22 524 ARG A C 1
ATOM 4077 O O . ARG A 1 524 ? 6.554 36.248 -2.585 1.00 28.22 524 ARG A O 1
ATOM 4084 N N . HIS A 1 525 ? 6.873 37.825 -4.174 1.00 25.53 525 HIS A N 1
ATOM 4085 C CA . HIS A 1 525 ? 7.503 38.852 -3.358 1.00 25.53 525 HIS A CA 1
ATOM 4086 C C . HIS A 1 525 ? 6.497 39.363 -2.317 1.00 25.53 525 HIS A C 1
ATOM 4088 O O . HIS A 1 525 ? 5.438 39.870 -2.680 1.00 25.53 525 HIS A O 1
ATOM 4094 N N . ALA A 1 526 ? 6.840 39.236 -1.038 1.00 26.89 526 ALA A N 1
ATOM 4095 C CA . ALA A 1 526 ? 6.283 40.059 0.025 1.00 26.89 526 ALA A CA 1
ATOM 4096 C C . ALA A 1 526 ? 7.427 40.932 0.547 1.00 26.89 526 ALA A C 1
ATOM 4098 O O . ALA A 1 526 ? 8.477 40.424 0.944 1.00 26.89 526 ALA A O 1
ATOM 4099 N N . GLU A 1 527 ? 7.237 42.241 0.437 1.00 24.59 527 GLU A N 1
ATOM 4100 C CA . GLU A 1 527 ? 8.186 43.268 0.842 1.00 24.59 527 GLU A CA 1
ATOM 4101 C C . GLU A 1 527 ? 8.442 43.235 2.351 1.00 24.59 527 GLU A C 1
ATOM 4103 O O . GLU A 1 527 ? 7.548 43.044 3.175 1.00 24.59 527 GLU A O 1
ATOM 4108 N N . SER A 1 528 ? 9.708 43.437 2.693 1.00 23.89 528 SER A N 1
ATOM 4109 C CA . SER A 1 528 ? 10.232 43.592 4.039 1.00 23.89 528 SER A CA 1
ATOM 4110 C C . SER A 1 528 ? 9.914 44.978 4.603 1.00 23.89 528 SER A C 1
ATOM 4112 O O . SER A 1 528 ? 10.406 45.978 4.080 1.00 23.89 528 SER A O 1
ATOM 4114 N N . SER A 1 529 ? 9.215 45.039 5.736 1.00 25.89 529 SER A N 1
ATOM 4115 C CA . SER A 1 529 ? 9.223 46.206 6.623 1.00 25.89 529 SER A CA 1
ATOM 4116 C C . SER A 1 529 ? 9.821 45.830 7.981 1.00 25.89 529 SER A C 1
ATOM 4118 O O . SER A 1 529 ? 9.189 45.157 8.788 1.00 25.89 529 SER A O 1
ATOM 4120 N N . GLN A 1 530 ? 11.076 46.249 8.157 1.00 24.30 530 GLN A N 1
ATOM 4121 C CA . GLN A 1 530 ? 11.754 46.681 9.385 1.00 24.30 530 GLN A CA 1
ATOM 4122 C C . GLN A 1 530 ? 11.290 46.099 10.733 1.00 24.30 530 GLN A C 1
ATOM 4124 O O . GLN A 1 530 ? 10.287 46.524 11.292 1.00 24.30 530 GLN A O 1
ATOM 4129 N N . LEU A 1 531 ? 12.157 45.283 11.337 1.00 25.59 531 LEU A N 1
ATOM 4130 C CA . LEU A 1 531 ? 12.649 45.480 12.707 1.00 25.59 531 LEU A CA 1
ATOM 4131 C C . LEU A 1 531 ? 13.964 44.701 12.835 1.00 25.59 531 LEU A C 1
ATOM 4133 O O . LEU A 1 531 ? 14.002 43.483 12.686 1.00 25.59 531 LEU A O 1
ATOM 4137 N N . GLY A 1 532 ? 15.059 45.444 12.984 1.00 25.41 532 GLY A N 1
ATOM 4138 C CA . GLY A 1 532 ? 16.412 44.912 12.950 1.00 25.41 532 GLY A CA 1
ATOM 4139 C C . GLY A 1 532 ? 16.779 44.154 14.216 1.00 25.41 532 GLY A C 1
ATOM 4140 O O . GLY A 1 532 ? 16.592 44.668 15.313 1.00 25.41 532 GLY A O 1
ATOM 4141 N N . LEU A 1 533 ? 17.379 42.981 14.035 1.00 25.00 533 LEU A N 1
ATOM 4142 C CA . LEU A 1 533 ? 18.387 42.432 14.933 1.00 25.00 533 LEU A CA 1
ATOM 4143 C C . LEU A 1 533 ? 19.442 41.734 14.072 1.00 25.00 533 LEU A C 1
ATOM 4145 O O . LEU A 1 533 ? 19.147 40.831 13.293 1.00 25.00 533 LEU A O 1
ATOM 4149 N N . ASP A 1 534 ? 20.656 42.250 14.191 1.00 23.67 534 ASP A N 1
ATOM 4150 C CA . ASP A 1 534 ? 21.872 41.825 13.515 1.00 23.67 534 ASP A CA 1
ATOM 4151 C C . ASP A 1 534 ? 22.418 40.561 14.200 1.00 23.67 534 ASP A C 1
ATOM 4153 O O . ASP A 1 534 ? 22.667 40.573 15.406 1.00 23.67 534 ASP A O 1
ATOM 4157 N N . PHE A 1 535 ? 22.593 39.471 13.451 1.00 25.61 535 PHE A N 1
ATOM 4158 C CA . PHE A 1 535 ? 23.381 38.312 13.879 1.00 25.61 535 PHE A CA 1
ATOM 4159 C C . PHE A 1 535 ? 24.202 37.800 12.694 1.00 25.61 535 PHE A C 1
ATOM 4161 O O . PHE A 1 535 ? 23.698 37.153 11.778 1.00 25.61 535 PHE A O 1
ATOM 4168 N N . SER A 1 536 ? 25.495 38.099 12.734 1.00 24.78 536 SER A N 1
ATOM 4169 C CA . SER A 1 536 ? 26.527 37.541 11.868 1.00 24.78 536 SER A CA 1
ATOM 4170 C C . SER A 1 536 ? 27.047 36.214 12.454 1.00 24.78 536 SER A C 1
ATOM 4172 O O . SER A 1 536 ? 27.510 36.172 13.591 1.00 24.78 536 SER A O 1
ATOM 4174 N N . GLY A 1 537 ? 26.970 35.115 11.690 1.00 24.23 537 GLY A N 1
ATOM 4175 C CA . GLY A 1 537 ? 27.523 33.792 12.045 1.00 24.23 537 GLY A CA 1
ATOM 4176 C C . GLY A 1 537 ? 26.928 32.637 11.211 1.00 24.23 537 GLY A C 1
ATOM 4177 O O . GLY A 1 537 ? 25.805 32.783 10.740 1.00 24.23 537 GLY A O 1
ATOM 4178 N N . PRO A 1 538 ? 27.661 31.532 10.948 1.00 25.89 538 PRO A N 1
ATOM 4179 C CA . PRO A 1 538 ? 27.585 30.821 9.666 1.00 25.89 538 PRO A CA 1
ATOM 4180 C C . PRO A 1 538 ? 26.556 29.675 9.582 1.00 25.89 538 PRO A C 1
ATOM 4182 O O . PRO A 1 538 ? 26.313 28.957 10.545 1.00 25.89 538 PRO A O 1
ATOM 4185 N N . ASP A 1 539 ? 26.059 29.486 8.356 1.00 26.31 539 ASP A N 1
ATOM 4186 C CA . ASP A 1 539 ? 25.483 28.272 7.753 1.00 26.31 539 ASP A CA 1
ATOM 4187 C C . ASP A 1 539 ? 24.273 27.590 8.434 1.00 26.31 539 ASP A C 1
ATOM 4189 O O . ASP A 1 539 ? 24.380 26.620 9.187 1.00 26.31 539 ASP A O 1
ATOM 4193 N N . HIS A 1 540 ? 23.069 28.025 8.046 1.00 24.41 540 HIS A N 1
ATOM 4194 C CA . HIS A 1 540 ? 21.815 27.302 8.270 1.00 24.41 540 HIS A CA 1
ATOM 4195 C C . HIS A 1 540 ? 21.294 26.688 6.962 1.00 24.41 540 HIS A C 1
ATOM 4197 O O . HIS A 1 540 ? 20.370 27.200 6.336 1.00 24.41 540 HIS A O 1
ATOM 4203 N N . SER A 1 541 ? 21.839 25.533 6.581 1.00 25.14 541 SER A N 1
ATOM 4204 C CA . SER A 1 541 ? 21.231 24.620 5.603 1.00 25.14 541 SER A CA 1
ATOM 4205 C C . SER A 1 541 ? 20.898 23.272 6.257 1.00 25.14 541 SER A C 1
ATOM 4207 O O . SER A 1 541 ? 21.322 22.205 5.834 1.00 25.14 541 SER A O 1
ATOM 4209 N N . ALA A 1 542 ? 20.111 23.313 7.336 1.00 23.83 542 ALA A N 1
ATOM 4210 C CA . ALA A 1 542 ? 19.511 22.120 7.932 1.00 23.83 542 ALA A CA 1
ATOM 4211 C C . ALA A 1 542 ? 18.194 22.473 8.639 1.00 23.83 542 ALA A C 1
ATOM 4213 O O . ALA A 1 542 ? 18.101 22.453 9.866 1.00 23.83 542 ALA A O 1
ATOM 4214 N N . ILE A 1 543 ? 17.152 22.787 7.866 1.00 22.67 543 ILE A N 1
ATOM 4215 C CA . ILE A 1 543 ? 15.783 22.779 8.394 1.00 22.67 543 ILE A CA 1
ATOM 4216 C C . ILE A 1 543 ? 15.389 21.307 8.566 1.00 22.67 543 ILE A C 1
ATOM 4218 O O . ILE A 1 543 ? 14.954 20.641 7.628 1.00 22.67 543 ILE A O 1
ATOM 4222 N N . ARG A 1 544 ? 15.615 20.772 9.770 1.00 24.81 544 ARG A N 1
ATOM 4223 C CA . ARG A 1 544 ? 15.077 19.473 10.188 1.00 24.81 544 ARG A CA 1
ATOM 4224 C C . ARG A 1 544 ? 13.571 19.618 10.439 1.00 24.81 544 ARG A C 1
ATOM 4226 O O . ARG A 1 544 ? 13.169 20.621 11.030 1.00 24.81 544 ARG A O 1
ATOM 4233 N N . PRO A 1 545 ? 12.731 18.636 10.075 1.00 26.14 545 PRO A N 1
ATOM 4234 C CA . PRO A 1 545 ? 11.373 18.583 10.597 1.00 26.14 545 PRO A CA 1
ATOM 4235 C C . PRO A 1 545 ? 11.426 18.397 12.121 1.00 26.14 545 PRO A C 1
ATOM 4237 O O . PRO A 1 545 ? 12.134 17.532 12.636 1.00 26.14 545 PRO A O 1
ATOM 4240 N N . TYR A 1 546 ? 10.705 19.261 12.832 1.00 25.02 546 TYR A N 1
ATOM 4241 C CA . TYR A 1 546 ? 10.537 19.215 14.279 1.00 25.02 546 TYR A CA 1
ATOM 4242 C C . TYR A 1 546 ? 9.737 17.962 14.659 1.00 25.02 546 TYR A C 1
ATOM 4244 O O . TYR A 1 546 ? 8.546 17.870 14.366 1.00 25.02 546 TYR A O 1
ATOM 4252 N N . ASP A 1 547 ? 10.409 16.999 15.292 1.00 30.36 547 ASP A N 1
ATOM 4253 C CA . ASP A 1 547 ? 9.796 15.837 15.935 1.00 30.36 547 ASP A CA 1
ATOM 4254 C C . ASP A 1 547 ? 9.833 16.045 17.466 1.00 30.36 547 ASP A C 1
ATOM 4256 O O . ASP A 1 547 ? 10.907 15.945 18.084 1.00 30.36 547 ASP A O 1
ATOM 4260 N N . PRO A 1 548 ? 8.691 16.385 18.094 1.00 26.72 548 PRO A N 1
ATOM 4261 C CA . PRO A 1 548 ? 8.623 16.606 19.533 1.00 26.72 548 PRO A CA 1
ATOM 4262 C C . PRO A 1 548 ? 8.829 15.320 20.354 1.00 26.72 548 PRO A C 1
ATOM 4264 O O . PRO A 1 548 ? 9.241 15.417 21.509 1.00 26.72 548 PRO A O 1
ATOM 4267 N N . GLU A 1 549 ? 8.629 14.122 19.788 1.00 29.03 549 GLU A N 1
ATOM 4268 C CA . GLU A 1 549 ? 8.824 12.854 20.509 1.00 29.03 549 GLU A CA 1
ATOM 4269 C C . GLU A 1 549 ? 10.302 12.433 20.541 1.00 29.03 549 GLU A C 1
ATOM 4271 O O . GLU A 1 549 ? 10.804 11.994 21.583 1.00 29.03 549 GLU A O 1
ATOM 4276 N N . ALA A 1 550 ? 11.044 12.665 19.451 1.00 31.28 550 ALA A N 1
ATOM 4277 C CA . ALA A 1 550 ? 12.477 12.367 19.386 1.00 31.28 550 ALA A CA 1
ATOM 4278 C C . ALA A 1 550 ? 13.305 13.236 20.349 1.00 31.28 550 ALA A C 1
ATOM 4280 O O . ALA A 1 550 ? 14.249 12.753 20.979 1.00 31.28 550 ALA A O 1
ATOM 4281 N N . SER A 1 551 ? 12.928 14.507 20.515 1.00 29.08 551 SER A N 1
ATOM 4282 C CA . SER A 1 551 ? 13.618 15.436 21.419 1.00 29.08 551 SER A CA 1
ATOM 4283 C C . SER A 1 551 ? 13.322 15.133 22.896 1.00 29.08 551 SER A C 1
ATOM 4285 O O . SER A 1 551 ? 14.195 15.307 23.748 1.00 29.08 551 SER A O 1
ATOM 4287 N N . PHE A 1 552 ? 12.137 14.593 23.205 1.00 27.44 552 PHE A N 1
ATOM 4288 C CA . PHE A 1 552 ? 11.743 14.195 24.560 1.00 27.44 552 PHE A CA 1
ATOM 4289 C C . PHE A 1 552 ? 12.418 12.886 25.009 1.00 27.44 552 PHE A C 1
ATOM 4291 O O . PHE A 1 552 ? 12.924 12.798 26.130 1.00 27.44 552 PHE A O 1
ATOM 4298 N N . ALA A 1 553 ? 12.528 11.892 24.119 1.00 30.53 553 ALA A N 1
ATOM 4299 C CA . ALA A 1 553 ? 13.240 10.643 24.401 1.00 30.53 553 ALA A CA 1
ATOM 4300 C C . ALA A 1 553 ? 14.755 10.860 24.592 1.00 30.53 553 ALA A C 1
ATOM 4302 O O . ALA A 1 553 ? 15.358 10.274 25.496 1.00 30.53 553 ALA A O 1
ATOM 4303 N N . LEU A 1 554 ? 15.364 11.755 23.800 1.00 30.05 554 LEU A N 1
ATOM 4304 C CA . LEU A 1 554 ? 16.779 12.112 23.943 1.00 30.05 554 LEU A CA 1
ATOM 4305 C C . LEU A 1 554 ? 17.049 12.910 25.231 1.00 30.05 554 LEU A C 1
ATOM 4307 O O . LEU A 1 554 ? 18.085 12.714 25.869 1.00 30.05 554 LEU A O 1
ATOM 4311 N N . ALA A 1 555 ? 16.116 13.780 25.636 1.00 29.42 555 ALA A N 1
ATOM 4312 C CA . ALA A 1 555 ? 16.205 14.542 26.881 1.00 29.42 555 ALA A CA 1
ATOM 4313 C C . ALA A 1 555 ? 16.076 13.637 28.118 1.00 29.42 555 ALA A C 1
ATOM 4315 O O . ALA A 1 555 ? 16.899 13.736 29.026 1.00 29.42 555 ALA A O 1
ATOM 4316 N N . ILE A 1 556 ? 15.132 12.686 28.132 1.00 32.38 556 ILE A N 1
ATOM 4317 C CA . ILE A 1 556 ? 15.002 11.705 29.226 1.00 32.38 556 ILE A CA 1
ATOM 4318 C C . ILE A 1 556 ? 16.222 10.776 29.285 1.00 32.38 556 ILE A C 1
ATOM 4320 O O . ILE A 1 556 ? 16.701 10.468 30.377 1.00 32.38 556 ILE A O 1
ATOM 4324 N N . GLY A 1 557 ? 16.765 10.366 28.133 1.00 30.09 557 GLY A N 1
ATOM 4325 C CA . GLY A 1 557 ? 17.992 9.567 28.061 1.00 30.09 557 GLY A CA 1
ATOM 4326 C C . GLY A 1 557 ? 19.218 10.296 28.621 1.00 30.09 557 GLY A C 1
ATOM 4327 O O . GLY A 1 557 ? 19.991 9.704 29.373 1.00 30.09 557 GLY A O 1
ATOM 4328 N N . ARG A 1 558 ? 19.369 11.597 28.329 1.00 33.19 558 ARG A N 1
ATOM 4329 C CA . ARG A 1 558 ? 20.472 12.428 28.848 1.00 33.19 558 ARG A CA 1
ATOM 4330 C C . ARG A 1 558 ? 20.313 12.783 30.327 1.00 33.19 558 ARG A C 1
ATOM 4332 O O . ARG A 1 558 ? 21.303 12.737 31.049 1.00 33.19 558 ARG A O 1
ATOM 4339 N N . VAL A 1 559 ? 19.094 13.055 30.798 1.00 32.59 559 VAL A N 1
ATOM 4340 C CA . VAL A 1 559 ? 18.821 13.313 32.225 1.00 32.59 559 VAL A CA 1
ATOM 4341 C C . VAL A 1 559 ? 19.026 12.045 33.059 1.00 32.59 559 VAL A C 1
ATOM 4343 O O . VAL A 1 559 ? 19.655 12.114 34.111 1.00 32.59 559 VAL A O 1
ATOM 4346 N N . ARG A 1 560 ? 18.610 10.866 32.569 1.00 32.84 560 ARG A N 1
ATOM 4347 C CA . ARG A 1 560 ? 18.871 9.585 33.251 1.00 32.84 560 ARG A CA 1
ATOM 4348 C C . ARG A 1 560 ? 20.352 9.202 33.250 1.00 32.84 560 ARG A C 1
ATOM 4350 O O . ARG A 1 560 ? 20.828 8.706 34.262 1.00 32.84 560 ARG A O 1
ATOM 4357 N N . ALA A 1 561 ? 21.091 9.453 32.168 1.00 36.03 561 ALA A N 1
ATOM 4358 C CA . ALA A 1 561 ? 22.533 9.193 32.127 1.00 36.03 561 ALA A CA 1
ATOM 4359 C C . ALA A 1 561 ? 23.329 10.140 33.047 1.00 36.03 561 ALA A C 1
ATOM 4361 O O . ALA A 1 561 ? 24.253 9.691 33.719 1.00 36.03 561 ALA A O 1
ATOM 4362 N N . ALA A 1 562 ? 22.938 11.417 33.135 1.00 37.34 562 ALA A N 1
ATOM 4363 C CA . ALA A 1 562 ? 23.554 12.384 34.045 1.00 37.34 562 ALA A CA 1
ATOM 4364 C C . ALA A 1 562 ? 23.242 12.077 35.522 1.00 37.34 562 ALA A C 1
ATOM 4366 O O . ALA A 1 562 ? 24.148 12.075 36.347 1.00 37.34 562 ALA A O 1
ATOM 4367 N N . GLN A 1 563 ? 21.994 11.715 35.846 1.00 35.38 563 GLN A N 1
ATOM 4368 C CA . GLN A 1 563 ? 21.589 11.358 37.213 1.00 35.38 563 GLN A CA 1
ATOM 4369 C C . GLN A 1 563 ? 22.199 10.030 37.690 1.00 35.38 563 GLN A C 1
ATOM 4371 O O . GLN A 1 563 ? 22.529 9.897 38.866 1.00 35.38 563 GLN A O 1
ATOM 4376 N N . VAL A 1 564 ? 22.397 9.055 36.793 1.00 38.47 564 VAL A N 1
ATOM 4377 C CA . VAL A 1 564 ? 23.103 7.798 37.112 1.00 38.47 564 VAL A CA 1
ATOM 4378 C C . VAL A 1 564 ? 24.617 8.023 37.221 1.00 38.47 564 VAL A C 1
ATOM 4380 O O . VAL A 1 564 ? 25.255 7.423 38.084 1.00 38.47 564 VAL A O 1
ATOM 4383 N N . GLY A 1 565 ? 25.187 8.921 36.409 1.00 36.62 565 GLY A N 1
ATOM 4384 C CA . GLY A 1 565 ? 26.594 9.327 36.495 1.00 36.62 565 GLY A CA 1
ATOM 4385 C C . GLY A 1 565 ? 26.936 10.078 37.787 1.00 36.62 565 GLY A C 1
ATOM 4386 O O . GLY A 1 565 ? 27.960 9.790 38.400 1.00 36.62 565 GLY A O 1
ATOM 4387 N N . GLU A 1 566 ? 26.060 10.974 38.253 1.00 37.44 566 GLU A N 1
ATOM 4388 C CA . GLU A 1 566 ? 26.233 11.669 39.539 1.00 37.44 566 GLU A CA 1
ATOM 4389 C C . GLU A 1 566 ? 26.001 10.745 40.745 1.00 37.44 566 GLU A C 1
ATOM 4391 O O . GLU A 1 566 ? 26.747 10.819 41.722 1.00 37.44 566 GLU A O 1
ATOM 4396 N N . ALA A 1 567 ? 25.034 9.821 40.674 1.00 36.59 567 ALA A N 1
ATOM 4397 C CA . ALA A 1 567 ? 24.752 8.881 41.764 1.00 36.59 567 ALA A CA 1
ATOM 4398 C C . ALA A 1 567 ? 25.872 7.845 41.985 1.00 36.59 567 ALA A C 1
ATOM 4400 O O . ALA A 1 567 ? 26.104 7.424 43.117 1.00 36.59 567 ALA A O 1
ATOM 4401 N N . LEU A 1 568 ? 26.591 7.454 40.926 1.00 38.41 568 LEU A N 1
ATOM 4402 C CA . LEU A 1 568 ? 27.747 6.553 41.027 1.00 38.41 568 LEU A CA 1
ATOM 4403 C C . LEU A 1 568 ? 29.022 7.262 41.516 1.00 38.41 568 LEU A C 1
ATOM 4405 O O . LEU A 1 568 ? 29.920 6.594 42.024 1.00 38.41 568 LEU A O 1
ATOM 4409 N N . ALA A 1 569 ? 29.101 8.592 41.409 1.00 39.47 569 ALA A N 1
ATOM 4410 C CA . ALA A 1 569 ? 30.282 9.363 41.799 1.00 39.47 569 ALA A CA 1
ATOM 4411 C C . ALA A 1 569 ? 30.288 9.809 43.276 1.00 39.47 569 ALA A C 1
ATOM 4413 O O . ALA A 1 569 ? 31.359 10.074 43.817 1.00 39.47 569 ALA A O 1
ATOM 4414 N N . SER A 1 570 ? 29.132 9.894 43.954 1.00 44.88 570 SER A N 1
ATOM 4415 C CA . SER A 1 570 ? 29.045 10.534 45.282 1.00 44.88 570 SER A CA 1
ATOM 4416 C C . SER A 1 570 ? 29.030 9.599 46.501 1.00 44.88 570 SER A C 1
ATOM 4418 O O . SER A 1 570 ? 28.991 10.096 47.625 1.00 44.88 570 SER A O 1
ATOM 4420 N N . GLY A 1 571 ? 29.032 8.272 46.320 1.00 37.59 571 GLY A N 1
ATOM 4421 C CA . GLY A 1 571 ? 29.345 7.277 47.366 1.00 37.59 571 GLY A CA 1
ATOM 4422 C C . GLY A 1 571 ? 28.645 7.399 48.734 1.00 37.59 571 GLY A C 1
ATOM 4423 O O . GLY A 1 571 ? 29.175 6.888 49.714 1.00 37.59 571 GLY A O 1
ATOM 4424 N N . SER A 1 572 ? 27.492 8.069 48.840 1.00 37.19 572 SER A N 1
ATOM 4425 C CA . SER A 1 572 ? 26.842 8.360 50.127 1.00 37.19 572 SER A CA 1
ATOM 4426 C C . SER A 1 572 ? 25.419 7.792 50.165 1.00 37.19 572 SER A C 1
ATOM 4428 O O . SER A 1 572 ? 24.638 8.093 49.256 1.00 37.19 572 SER A O 1
ATOM 4430 N N . PRO A 1 573 ? 25.048 7.003 51.191 1.00 37.03 573 PRO A N 1
ATOM 4431 C CA . PRO A 1 573 ? 23.686 6.500 51.341 1.00 37.03 573 PRO A CA 1
ATOM 4432 C C . PRO A 1 573 ? 22.731 7.656 51.672 1.00 37.03 573 PRO A C 1
ATOM 4434 O O . PRO A 1 573 ? 23.041 8.509 52.504 1.00 37.03 573 PRO A O 1
ATOM 4437 N N . ARG A 1 574 ? 21.563 7.702 51.017 1.00 40.16 574 ARG A N 1
ATOM 4438 C CA . ARG A 1 574 ? 20.477 8.636 51.354 1.00 40.16 574 ARG A CA 1
ATOM 4439 C C . ARG A 1 574 ? 19.317 7.873 51.987 1.00 40.16 574 ARG A C 1
ATOM 4441 O O . ARG A 1 574 ? 18.792 6.943 51.383 1.00 40.16 574 ARG A O 1
ATOM 4448 N N . THR A 1 575 ? 18.911 8.305 53.174 1.00 38.09 575 THR A N 1
ATOM 4449 C CA . THR A 1 575 ? 17.719 7.837 53.893 1.00 38.09 575 THR A CA 1
ATOM 4450 C C . THR A 1 575 ? 16.460 8.467 53.288 1.00 38.09 575 THR A C 1
ATOM 4452 O O . THR A 1 575 ? 16.458 9.665 52.991 1.00 38.09 575 THR A O 1
ATOM 4455 N N . LEU A 1 576 ? 15.392 7.686 53.095 1.00 42.97 576 LEU A N 1
ATOM 4456 C CA . LEU A 1 576 ? 14.080 8.215 52.700 1.00 42.97 576 LEU A CA 1
ATOM 4457 C C . LEU A 1 576 ? 13.387 8.897 53.894 1.00 42.97 576 LEU A C 1
ATOM 4459 O O . LEU A 1 576 ? 13.713 8.636 55.051 1.00 42.97 576 LEU A O 1
ATOM 4463 N N . VAL A 1 577 ? 12.425 9.783 53.608 1.00 41.53 577 VAL A N 1
ATOM 4464 C CA . VAL A 1 577 ? 11.717 10.627 54.599 1.00 41.53 577 VAL A CA 1
ATOM 4465 C C . VAL A 1 577 ? 10.946 9.807 55.652 1.00 41.53 577 VAL A C 1
ATOM 4467 O O . VAL A 1 577 ? 10.614 10.333 56.709 1.00 41.53 577 VAL A O 1
ATOM 4470 N N . ASP A 1 578 ? 10.713 8.515 55.415 1.00 40.12 578 ASP A N 1
ATOM 4471 C CA . ASP A 1 578 ? 10.051 7.592 56.346 1.00 40.12 578 ASP A CA 1
ATOM 4472 C C . ASP A 1 578 ? 11.011 6.680 57.139 1.00 40.12 578 ASP A C 1
ATOM 4474 O O . ASP A 1 578 ? 10.560 5.821 57.895 1.00 40.12 578 ASP A O 1
ATOM 4478 N N . GLY A 1 579 ? 12.329 6.865 57.001 1.00 40.31 579 GLY A N 1
ATOM 4479 C CA . GLY A 1 579 ? 13.339 6.089 57.727 1.00 40.31 579 GLY A CA 1
ATOM 4480 C C . GLY A 1 579 ? 13.642 4.703 57.149 1.00 40.31 579 GLY A C 1
ATOM 4481 O O . GLY A 1 579 ? 14.402 3.957 57.765 1.00 40.31 579 GLY A O 1
ATOM 4482 N N . SER A 1 580 ? 13.100 4.347 55.980 1.00 48.00 580 SER A N 1
ATOM 4483 C CA . SER A 1 580 ? 13.442 3.093 55.301 1.00 48.00 580 SER A CA 1
ATOM 4484 C C . SER A 1 580 ? 14.714 3.207 54.443 1.00 48.00 580 SER A C 1
ATOM 4486 O O . SER A 1 580 ? 15.005 4.239 53.828 1.00 48.00 580 SER A O 1
ATOM 4488 N N . GLU A 1 581 ? 15.505 2.129 54.424 1.00 36.28 581 GLU A N 1
ATOM 4489 C CA . GLU A 1 581 ? 16.752 2.025 53.661 1.00 36.28 581 GLU A CA 1
ATOM 4490 C C . GLU A 1 581 ? 16.454 1.584 52.216 1.00 36.28 581 GLU A C 1
ATOM 4492 O O . GLU A 1 581 ? 15.847 0.537 51.980 1.00 36.28 581 GLU A O 1
ATOM 4497 N N . PHE A 1 582 ? 16.866 2.382 51.226 1.00 36.69 582 PHE A N 1
ATOM 4498 C CA . PHE A 1 582 ? 16.689 2.049 49.811 1.00 36.69 582 PHE A CA 1
ATOM 4499 C C . PHE A 1 582 ? 17.832 1.151 49.320 1.00 36.69 582 PHE A C 1
ATOM 4501 O O . PHE A 1 582 ? 18.966 1.606 49.169 1.00 36.69 582 PHE A O 1
ATOM 4508 N N . VAL A 1 583 ? 17.527 -0.112 49.011 1.00 38.78 583 VAL A N 1
ATOM 4509 C CA . VAL A 1 583 ? 18.456 -1.038 48.344 1.00 38.78 583 VAL A CA 1
ATOM 4510 C C . VAL A 1 583 ? 18.097 -1.107 46.852 1.00 38.78 583 VAL A C 1
ATOM 4512 O O . VAL A 1 583 ? 17.017 -1.600 46.515 1.00 38.78 583 VAL A O 1
ATOM 4515 N N . PRO A 1 584 ? 18.953 -0.628 45.927 1.00 31.80 584 PRO A N 1
ATOM 4516 C CA . PRO A 1 584 ? 18.657 -0.700 44.501 1.00 31.80 584 PRO A CA 1
ATOM 4517 C C . PRO A 1 584 ? 18.702 -2.157 43.996 1.00 31.80 584 PRO A C 1
ATOM 4519 O O . PRO A 1 584 ? 19.547 -2.939 44.439 1.00 31.80 584 PRO A O 1
ATOM 4522 N N . PRO A 1 585 ? 17.831 -2.551 43.046 1.00 30.69 585 PRO A N 1
ATOM 4523 C CA . PRO A 1 585 ? 17.826 -3.905 42.507 1.00 30.69 585 PRO A CA 1
ATOM 4524 C C . PRO A 1 585 ? 19.099 -4.169 41.692 1.00 30.69 585 PRO A C 1
ATOM 4526 O O . PRO A 1 585 ? 19.410 -3.450 40.742 1.00 30.69 585 PRO A O 1
ATOM 4529 N N . VAL A 1 586 ? 19.820 -5.239 42.038 1.00 28.17 586 VAL A N 1
ATOM 4530 C CA . VAL A 1 586 ? 20.961 -5.744 41.263 1.00 28.17 586 VAL A CA 1
ATOM 4531 C C . VAL A 1 586 ? 20.444 -6.273 39.925 1.00 28.17 586 VAL A C 1
ATOM 4533 O O . VAL A 1 586 ? 19.899 -7.375 39.836 1.00 28.17 586 VAL A O 1
ATOM 4536 N N . ALA A 1 587 ? 20.613 -5.492 38.861 1.00 27.75 587 ALA A N 1
ATOM 4537 C CA . ALA A 1 587 ? 20.432 -5.981 37.504 1.00 27.75 587 ALA A CA 1
ATOM 4538 C C . ALA A 1 587 ? 21.526 -7.022 37.204 1.00 27.75 587 ALA A C 1
ATOM 4540 O O . ALA A 1 587 ? 22.707 -6.687 37.116 1.00 27.75 587 ALA A O 1
ATOM 4541 N N . LYS A 1 588 ? 21.145 -8.295 37.033 1.00 27.11 588 LYS A N 1
ATOM 4542 C CA . LYS A 1 588 ? 22.011 -9.304 36.405 1.00 27.11 588 LYS A CA 1
ATOM 4543 C C . LYS A 1 588 ? 22.224 -8.908 34.944 1.00 27.11 588 LYS A C 1
ATOM 4545 O O . LYS A 1 588 ? 21.406 -9.221 34.083 1.00 27.11 588 LYS A O 1
ATOM 4550 N N . ILE A 1 589 ? 23.324 -8.215 34.675 1.00 27.72 589 ILE A N 1
ATOM 4551 C CA . ILE A 1 589 ? 23.842 -8.015 33.323 1.00 27.72 589 ILE A CA 1
ATOM 4552 C C . ILE A 1 589 ? 24.456 -9.352 32.890 1.00 27.72 589 ILE A C 1
ATOM 4554 O O . ILE A 1 589 ? 25.501 -9.755 33.395 1.00 27.72 589 ILE A O 1
ATOM 4558 N N . LEU A 1 590 ? 23.782 -10.072 31.992 1.00 25.47 590 LEU A N 1
ATOM 4559 C CA . LEU A 1 590 ? 24.401 -11.167 31.243 1.00 25.47 590 LEU A CA 1
ATOM 4560 C C . LEU A 1 590 ? 25.353 -10.545 30.206 1.00 25.47 590 LEU A C 1
ATOM 4562 O O . LEU A 1 590 ? 24.904 -9.691 29.437 1.00 25.47 590 LEU A O 1
ATOM 4566 N N . PRO A 1 591 ? 26.642 -10.924 30.162 1.00 26.80 591 PRO A N 1
ATOM 4567 C CA . PRO A 1 591 ? 27.559 -10.402 29.159 1.00 26.80 591 PRO A CA 1
ATOM 4568 C C . PRO A 1 591 ? 27.163 -10.916 27.768 1.00 26.80 591 PRO A C 1
ATOM 4570 O O . PRO A 1 591 ? 27.021 -12.119 27.546 1.00 26.80 591 PRO A O 1
ATOM 4573 N N . LEU A 1 592 ? 26.979 -9.986 26.829 1.00 26.62 592 LEU A N 1
ATOM 4574 C CA . LEU A 1 592 ? 26.908 -10.277 25.397 1.00 26.62 592 LEU A CA 1
ATOM 4575 C C . LEU A 1 592 ? 28.256 -10.871 24.942 1.00 26.62 592 LEU A C 1
ATOM 4577 O O . LEU A 1 592 ? 29.298 -10.339 25.333 1.00 26.62 592 LEU A O 1
ATOM 4581 N N . PRO A 1 593 ? 28.279 -11.935 24.120 1.00 27.00 593 PRO A N 1
ATOM 4582 C CA . PRO A 1 593 ? 29.527 -12.480 23.607 1.00 27.00 593 PRO A CA 1
ATOM 4583 C C . PRO A 1 593 ? 30.153 -11.493 22.614 1.00 27.00 593 PRO A C 1
ATOM 4585 O O . PRO A 1 593 ? 29.566 -11.168 21.579 1.00 27.00 593 PRO A O 1
ATOM 4588 N N . LEU A 1 594 ? 31.354 -11.022 22.948 1.00 26.16 594 LEU A N 1
ATOM 4589 C CA . LEU A 1 594 ? 32.249 -10.318 22.036 1.00 26.16 594 LEU A CA 1
ATOM 4590 C C . LEU A 1 594 ? 32.570 -11.261 20.868 1.00 26.16 594 LEU A C 1
ATOM 4592 O O . LEU A 1 594 ? 33.091 -12.354 21.072 1.00 26.16 594 LEU A O 1
ATOM 4596 N N . ARG A 1 595 ? 32.220 -10.863 19.641 1.00 27.72 595 ARG A N 1
ATOM 4597 C CA . ARG A 1 595 ? 32.737 -11.515 18.434 1.00 27.72 595 ARG A CA 1
ATOM 4598 C C . ARG A 1 595 ? 34.171 -11.043 18.229 1.00 27.72 595 ARG A C 1
ATOM 4600 O O . ARG A 1 595 ? 34.389 -9.870 17.935 1.00 27.72 595 ARG 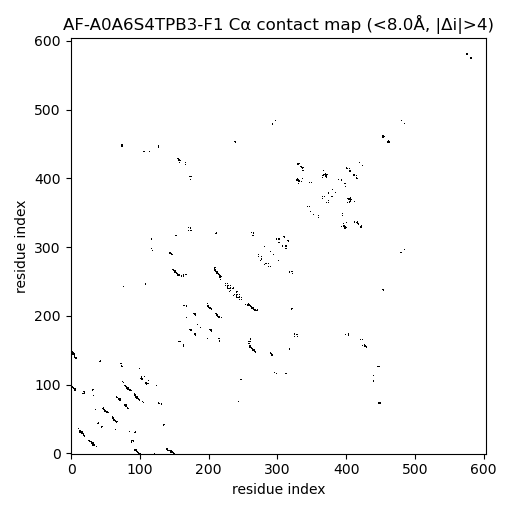A O 1
ATOM 4607 N N . ASP A 1 596 ? 35.108 -11.971 18.370 1.00 26.48 596 ASP A N 1
ATOM 4608 C CA . ASP A 1 596 ? 36.512 -11.795 18.022 1.00 26.48 596 ASP A CA 1
ATOM 4609 C C . ASP A 1 596 ? 36.655 -11.395 16.547 1.00 26.48 596 ASP A C 1
ATOM 4611 O O . ASP A 1 596 ? 36.307 -12.141 15.628 1.00 26.48 596 ASP A O 1
ATOM 4615 N N . SER A 1 597 ? 37.175 -10.192 16.313 1.00 29.64 597 SER A N 1
ATOM 4616 C CA . SER A 1 597 ? 37.602 -9.726 14.999 1.00 29.64 597 SER A CA 1
ATOM 4617 C C . SER A 1 597 ? 39.005 -10.261 14.703 1.00 29.64 597 SER A C 1
ATOM 4619 O O . SER A 1 597 ? 40.010 -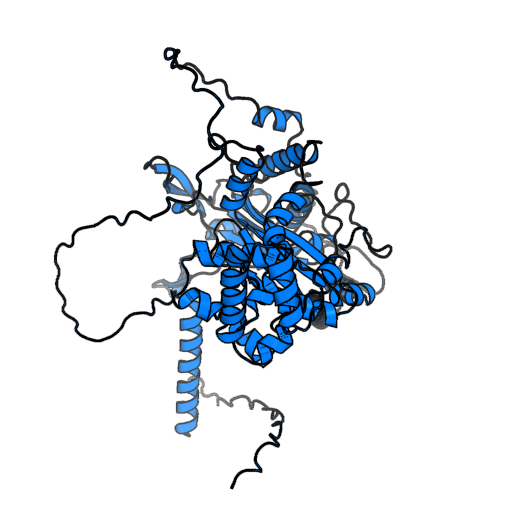9.638 15.047 1.00 29.64 597 SER A O 1
ATOM 4621 N N . ALA A 1 598 ? 39.089 -11.406 14.033 1.00 29.44 598 ALA A N 1
ATOM 4622 C CA . ALA A 1 598 ? 40.321 -11.870 13.404 1.00 29.44 598 ALA A CA 1
ATOM 4623 C C . ALA A 1 598 ? 40.557 -11.107 12.085 1.00 29.44 598 ALA A C 1
ATOM 4625 O O . ALA A 1 598 ? 40.328 -11.645 11.012 1.00 29.44 598 ALA A O 1
ATOM 4626 N N . TYR A 1 599 ? 40.964 -9.837 12.161 1.00 28.92 599 TYR A N 1
ATOM 4627 C CA . TYR A 1 599 ? 41.503 -9.071 11.024 1.00 28.92 599 TYR A CA 1
ATOM 4628 C C . TYR A 1 599 ? 42.438 -7.966 11.538 1.00 28.92 599 TYR A C 1
ATOM 4630 O O . TYR A 1 599 ? 42.169 -6.774 11.441 1.00 28.92 599 TYR A O 1
ATOM 4638 N N . ALA A 1 600 ? 43.552 -8.379 12.139 1.00 30.09 600 ALA A N 1
ATOM 4639 C CA . ALA A 1 600 ? 44.658 -7.490 12.478 1.00 30.09 600 ALA A CA 1
ATOM 4640 C C . ALA A 1 600 ? 45.974 -8.275 12.462 1.00 30.09 600 ALA A C 1
ATOM 4642 O O . ALA A 1 600 ? 46.554 -8.538 13.505 1.00 30.09 600 ALA A O 1
ATOM 4643 N N . GLN A 1 601 ? 46.417 -8.694 11.274 1.00 27.45 601 GLN A N 1
ATOM 4644 C CA . GLN A 1 601 ? 47.794 -9.127 11.010 1.00 27.45 601 GLN A CA 1
ATOM 4645 C C . GLN A 1 601 ? 48.017 -9.155 9.492 1.00 27.45 601 GLN A C 1
ATOM 4647 O O . GLN A 1 601 ? 47.669 -10.123 8.834 1.00 27.45 601 GLN A O 1
ATOM 4652 N N . HIS A 1 602 ? 48.495 -8.035 8.943 1.00 27.97 602 HIS A N 1
ATOM 4653 C CA . HIS A 1 602 ? 49.432 -7.931 7.812 1.00 27.97 602 HIS A CA 1
ATOM 4654 C C . HIS A 1 602 ? 49.438 -6.487 7.297 1.00 27.97 602 HIS A C 1
ATOM 4656 O O . HIS A 1 602 ? 48.580 -6.104 6.505 1.00 27.97 602 HIS A O 1
ATOM 4662 N N . ARG A 1 603 ? 50.416 -5.703 7.766 1.00 26.00 603 ARG A N 1
ATOM 4663 C CA . ARG A 1 603 ? 51.186 -4.701 7.004 1.00 26.00 603 ARG A CA 1
ATOM 4664 C C . ARG A 1 603 ? 52.161 -4.004 7.957 1.00 26.00 603 ARG A C 1
ATOM 4666 O O . ARG A 1 603 ? 51.792 -3.079 8.674 1.00 26.00 603 ARG A O 1
ATOM 4673 N N . SER A 1 604 ? 53.380 -4.537 7.986 1.00 31.47 604 SER A N 1
ATOM 4674 C CA . SER A 1 604 ? 54.605 -3.734 8.023 1.00 31.47 604 SER A CA 1
ATOM 4675 C C . SER A 1 604 ? 54.815 -3.083 6.664 1.00 31.47 604 SER A C 1
ATOM 4677 O O . SER A 1 604 ? 54.559 -3.812 5.672 1.00 31.47 604 SER A O 1
#

Nearest PDB structures (foldseek):
  4yzh-assembly1_A  TM=1.584E-01  e=1.212E+00  Arabidopsis thaliana
  2p8e-assembly1_A  TM=1.566E-01  e=5.462E+00  Homo sapiens
  2p8e-assembly2_B  TM=1.395E-01  e=4.133E+00  Homo sapiens

Solvent-accessible surface area (backbone atoms only — not comparable to full-atom values): 35748 Å² total; per-residue (Å²): 67,28,42,33,27,30,51,55,87,55,97,34,52,43,77,58,46,66,18,50,63,85,78,77,87,45,76,49,72,62,41,44,35,63,35,58,68,55,45,26,72,72,41,70,55,75,73,42,59,78,41,78,49,65,46,98,84,71,48,79,43,78,38,70,70,42,43,62,81,41,67,39,74,28,41,46,37,63,38,37,34,32,54,43,65,43,36,38,83,75,69,40,56,22,23,43,35,41,41,44,57,43,37,24,48,77,64,55,41,75,84,68,71,79,75,81,47,70,54,56,38,46,50,53,46,51,53,25,48,42,70,55,31,68,64,51,44,85,45,44,33,69,82,67,17,29,44,58,32,46,63,35,74,52,46,43,41,37,97,37,47,68,53,24,50,52,51,56,58,52,56,63,57,46,65,52,94,84,39,39,53,64,82,70,78,45,82,66,50,50,53,25,57,76,68,72,64,69,50,69,42,45,24,25,83,84,50,69,32,47,30,41,39,39,29,50,37,29,69,55,46,54,53,52,29,56,51,23,50,49,44,23,73,76,38,74,61,38,54,56,32,48,51,39,29,57,62,54,62,35,64,70,58,49,58,54,24,39,9,21,34,35,44,36,25,38,33,25,49,61,28,50,36,58,47,36,36,72,72,65,78,27,44,91,92,53,54,69,90,41,38,46,63,60,47,41,52,53,40,50,58,43,47,72,37,88,84,46,94,42,90,30,51,58,52,43,57,32,45,70,59,42,45,66,58,54,62,28,43,37,32,46,70,84,58,44,72,71,44,56,65,61,50,51,50,52,41,54,72,78,29,63,70,84,60,20,53,59,48,53,51,50,50,50,46,35,60,52,48,1,38,67,51,49,64,66,66,64,85,41,56,73,67,56,47,52,52,52,52,48,56,46,38,75,76,28,44,19,54,32,46,54,50,49,22,62,34,48,73,66,30,46,53,59,35,32,62,58,72,24,40,46,65,57,67,64,30,42,62,80,86,63,81,57,89,88,60,82,73,77,60,69,93,78,60,70,63,48,66,74,85,53,52,51,60,65,73,100,47,91,50,76,59,86,70,76,96,72,75,88,78,71,77,78,76,78,86,79,73,81,50,76,66,61,52,51,58,70,73,47,81,78,77,76,86,84,73,82,86,76,80,91,74,84,87,79,76,98,79,86,86,83,86,86,90,86,79,89,86,76,84,82,82,78,87,76,86,87,79,85,82,91,80,93,79,91,80,86,84,90,90,72,91,68,84,87,53,75,66,64,56,49,54,52,48,53,51,50,52,52,51,50,54,51,54,52,62,70,68,62,85,68,92,71,75,46,100,84,72,52,83,81,77,80,83,83,77,84,78,78,82,78,83,80,80,82,79,92,81,86,87,88,81,132

Radius of gyration: 30.24 Å; Cα contacts (8 Å, |Δi|>4): 787; chains: 1; bounding box: 89×76×96 Å

Organism: Aeromonas caviae (NCBI:txid648)

Foldseek 3Di:
DKKKWAFADDPQWDDFDWADPVPPNDTDDTATWGNPVVLCVQQVADWDAPDWDADPVRHIDGPPIFWDFDFFDWQQGTWTKTFDTDDRHVRRHGTIMTDDALCCQQQVDDLDAPDDDLVLSVLSRVLRVCLRRVRRVVRTPQQQMFDFKDKFKFKQFAPALVVLVVCQVLLQLDDFDQWDKDPDDDVVNVVCVVVVNPFKIKTPPVDQFKIKMKGQQLVVLVVQLVVLVVVCVVPVQQPSSVVSNVSSVPVVSNRRSSRIIMIMMMGGPNNQQVVCCVQVLAPPVGTDPRGSLVVNLSFCVLCVDPPRPDNTPSRVSSCVRPVRSLQLLAFDQPDFLPPLVVLLVLLVVVDPPVRSVVLSVLSVCCQAQNDPCVCVVPPDDPVRNVVSLVVVVVSGQRNSLSSQRRRDPVSSVVSRPDPRVVVSPVSDTCPDDPPPDDHDDSVPDHMHNSQFWTDPDPDTDGDPDDPDDDDDPPDPDDRDDPVSSVVVVPPDDDPDDPDDDDDDDDDPPDDDDDDPDDDDDDDDDDDDDDDDDDDDDDDDPDPDPDDPVVVVVVVVVVVVVVVVVVVVPPPDFDADPVRDGDDDDDPPDDDDDDDDPPDPDDDD

pLDDT: mean 70.71, std 25.4, range [22.5, 96.69]

Mean predicted aligned error: 16.32 Å

InterPro domains:
  IPR006516 Replication-associated protein G2P [TIGR01629] (25-437)
  IPR022686 Replication-associated protein G2P, N-terminal [PF05144] (46-275)

Sequence (604 aa):
MKIAIPIVPGVYTQGGQSCYDGQSGGLRDRLWVLDFAKFAALTGISLRARSVTFSDAGQPIFSELTHAFESLPSSHSGIAMVIRQACPQSGLPARVEFQCSPATLAHIQNVISNIHTLEDAAWIILSSSAMALPDVWPHLDVENALILRADVTDSLVCDTPAQAMQVFQRAGHVSVQQRKVFTGDTADASVARLSGYDTTRYWGVTSELHREALYLKGPQLVKKQAEAERAVRKNPTSLVAAESLRVLSDPRLHELAGRMVRLEGRWLKRGLVEHFTRLGLTTDDTPWDGRLTSLIALERAYNDNPESEHPNLISALWAYSWHPLLSALDGAADMDLNDYDAVKEKIFTAHEPRAARPLLQFFRALHQQGWSELRESGEYTRATFNRRVAALRELGFSRAQLQQLDGSTESRIDAGVVIPMRRVLQVGRLTALPEWFTPVDVETWTPFDPSVRRAVGAVVGPVPLPVQQLRTTPTPVQLPNNAEIAAFFAPVEPEGVPPTPDLPRFDRRCQLMATDAVFAPAARHAESSQLGLDFSGPDHSAIRPYDPEASFALAIGRVRAAQVGEALASGSPRTLVDGSEFVPPVAKILPLPLRDSAYAQHRS

Secondary structure (DSSP, 8-state):
-EEEEEBPPSTTEEEEEEEE-SSSSSEEEEEEEE-HHHHHHHH----EEEEEEE-TTS-EEEEEEEPPPEEEEETTEEEEEEEE--BGGGTBPSEEEEE--HHHHHHS-SSS----SHHHHHHHHHHHHHHH-TTTGGGB-STT-EEEEEEEEEEEE-SSHHHHHHHHHHHTT--BTTB-B--S--HHHHHHHHTT---EEEE-TT-SSEEEEEEEHHHHHHHHHHHHHHHHHH-TT-HHHHHHHHHHT-HHHHHHHHTEEEEEEEEEHHHHHHHHHHTTSS-SSS---SBHHHHHHHHHHHHH-TT-SSSSHHHHHHHHHHHHHHHHH---TT--SS-HHHHHHHHHHHS-HHHHHHHHHHHHHHHHH-HHHHHHSSSS-HHHHHHHHHHHHHTT--HHHHHH--SSHHHHHHHHS---HHHHHSSPB--S--TT--PPPSTT-----TTS---BTTB-------S----PPPPP-PPPPHHHHHHHTS----TTPPPPP--PPPPS---SS--SS------------------------------HHHHHHHHHHHHHHHHHHHHHHS------TTS----------PPPPP----------